Protein AF-A0AAW2VHA2-F1 (afdb_monomer)

Radius of gyration: 97.89 Å; Cα contacts (8 Å, |Δi|>4): 48; chains: 1; bounding box: 241×81×273 Å

Nearest PDB structures (foldseek):
  4wpc-assembly1_A  TM=6.721E-01  e=1.380E+00  Saccharomyces cerevisiae S288C
  8i21-assembly1_A  TM=4.930E-01  e=5.922E+00  Saccharomyces cerevisiae S288C

InterPro domains:
  IPR013956 E3 ubiquitin ligase Bre1 [PTHR23163] (331-565)

Foldseek 3Di:
DVPPVVVVVPPPVPPVVVVVVVVVVVVVVVVVVVVCCVVCVVPPVLVVVLVVLVVVLVVLVVVLVVLVVVVVVVVPDDDDDDDPDCPPVVVVVSVVVNVVSVVVNVVSVVVNVVSVVVVVVVVCVCPDPVNVVVVVVVVVVVVVVVVVVVVVVVVVVVVVVVVVVVVVVVVVVVVVVVVVVVVVVVVVVVVVVVVVVVVVVVVVVVVVVVVVVVVPPQDPVRVVVVVVVVVVCVVVVVVVVVVVVVVVVVVVVVVVVVVVVVVVVVVVVVVVVVVVVVVVVVVVVVVVVVVVVVVVVVVVVVVVVVVVVVVPDDDDDDDDDDDDDDDPDVVVVVVVVVVVVVVVVVVVVVVVVVVVVVVVVVVVVVVVVVVVVVVCVVPPPDDPDPPVVVVVVVVVVVVVVVVVVVVVVVVVVVVVVVVVVVVVVVVVVVVVVVVVVVVVVVVVVVVVVVVVVVVVVVVVVVVVVVVVVVVVVVVVVVVVVVVVVVVVVVVVVVVVVVVVVVVVVVVVVVVVVVVVVVVVVVVVVVVVVVVVCCCPDPVVVVVVVVVVVVVQVQADPPPRPDGDDDDDPVPPVVVVVVVVVVVVVVVVVCVVVVNDDDDPDDPDDFDDDDDPDDPDDDGDDPPPVVVVVVVVVVVVVVVVVVD

Solvent-accessible surface area (backbone atoms only — not comparable to full-atom values): 36314 Å² total; per-residue (Å²): 126,80,77,64,65,69,65,58,69,72,70,58,65,65,63,55,59,53,52,54,54,50,54,52,51,52,52,51,52,50,50,53,47,52,50,53,48,55,63,41,66,76,53,43,61,67,51,56,54,50,55,51,52,51,52,53,48,52,52,50,50,51,55,51,48,53,57,47,51,56,52,57,58,66,71,71,71,80,88,84,90,91,84,94,84,66,71,67,65,55,52,54,52,51,51,52,50,52,52,49,54,52,49,52,48,52,51,48,51,51,50,52,50,50,53,53,52,50,52,51,49,51,52,50,50,64,70,28,70,69,46,45,51,52,50,53,51,50,52,48,53,52,51,52,51,52,51,52,49,55,50,49,54,49,51,53,54,49,51,54,54,48,53,52,52,51,53,52,51,51,55,50,49,56,50,49,52,52,51,50,54,54,46,53,55,50,52,53,52,48,53,53,50,52,54,49,50,53,50,52,50,54,51,47,53,53,51,50,52,52,49,56,54,60,67,67,48,80,47,74,67,52,53,50,49,53,51,48,52,55,59,65,45,44,63,58,56,49,49,52,50,50,52,53,51,50,52,51,51,52,51,50,50,50,49,51,52,51,49,54,51,51,51,53,50,48,53,52,49,52,52,50,49,52,53,48,52,54,51,50,52,51,49,52,51,52,49,50,51,51,51,49,52,52,47,51,54,53,49,52,58,48,49,62,59,43,66,75,58,62,83,75,66,88,84,85,92,86,91,88,84,88,86,90,87,90,84,68,71,73,63,50,59,60,48,55,55,53,52,51,56,51,51,53,52,52,54,54,50,52,56,49,52,53,52,51,51,50,52,52,52,51,52,48,50,51,49,51,49,47,53,48,46,56,49,41,71,65,61,70,59,77,80,64,76,73,60,52,65,50,47,50,51,46,50,51,51,47,50,52,51,50,51,51,47,53,52,51,55,49,52,52,50,52,49,54,51,50,53,51,50,51,52,53,52,48,57,53,50,56,53,49,52,54,51,50,51,54,50,51,55,51,51,48,55,50,50,59,50,52,52,52,54,52,51,51,50,54,54,51,51,54,52,49,52,51,51,52,51,52,51,53,51,51,50,51,52,52,52,52,53,48,52,54,48,54,51,52,48,52,51,49,53,52,51,50,53,52,50,53,51,51,52,52,50,52,52,51,52,52,52,51,49,50,52,51,51,51,51,50,52,53,50,49,52,50,49,53,50,52,49,52,50,51,66,67,28,71,65,46,48,46,52,51,46,51,50,49,50,54,55,56,70,38,30,30,95,86,71,72,74,50,70,68,86,81,68,87,82,58,51,66,64,53,50,53,52,48,51,53,51,49,50,54,50,51,50,52,52,38,43,74,72,69,75,60,89,89,78,100,81,75,86,88,80,89,86,87,80,89,69,94,88,68,99,73,94,74,90,76,70,74,73,64,56,56,54,51,53,52,51,53,52,49,52,55,52,52,55,62,73,74,109

Organism: Sesamum radiatum (NCBI:txid300843)

Mean predicted aligned error: 24.5 Å

pLDDT: mean 74.11, std 20.92, range [27.55, 98.12]

Structure (mmCIF, N/CA/C/O backbone):
data_AF-A0AAW2VHA2-F1
#
_entry.id   AF-A0AAW2VHA2-F1
#
loop_
_atom_site.group_PDB
_atom_site.id
_atom_site.type_symbol
_atom_site.label_atom_id
_atom_site.label_alt_id
_atom_site.label_comp_id
_atom_site.label_asym_id
_atom_site.label_entity_id
_atom_site.label_seq_id
_atom_site.pdbx_PDB_ins_code
_atom_site.Cartn_x
_atom_site.Cartn_y
_atom_site.Cartn_z
_atom_site.occupancy
_atom_site.B_iso_or_equiv
_atom_site.auth_seq_id
_atom_site.auth_comp_id
_atom_site.auth_asym_id
_atom_site.auth_atom_id
_atom_site.pdbx_PDB_model_num
ATOM 1 N N . MET A 1 1 ? -23.732 7.907 0.250 1.00 43.84 1 MET A N 1
ATOM 2 C CA . MET A 1 1 ? -24.404 6.966 1.179 1.00 43.84 1 MET A CA 1
ATOM 3 C C . MET A 1 1 ? -24.501 7.454 2.632 1.00 43.84 1 MET A C 1
ATOM 5 O O . MET A 1 1 ? -25.192 6.811 3.405 1.00 43.84 1 MET A O 1
ATOM 9 N N . PHE A 1 2 ? -23.920 8.599 3.019 1.00 31.86 2 PHE A N 1
ATOM 10 C CA . PHE A 1 2 ? -23.967 9.086 4.411 1.00 31.86 2 PHE A CA 1
ATOM 11 C C . PHE A 1 2 ? -25.284 9.774 4.843 1.00 31.86 2 PHE A C 1
ATOM 13 O O . PHE A 1 2 ? -25.531 9.902 6.036 1.00 31.86 2 PHE A O 1
ATOM 20 N N . ASN A 1 3 ? -26.180 10.142 3.915 1.00 33.28 3 ASN A N 1
ATOM 21 C CA . ASN A 1 3 ? -27.439 10.838 4.248 1.00 33.28 3 ASN A CA 1
ATOM 22 C C . ASN A 1 3 ? -28.624 9.920 4.613 1.00 33.28 3 ASN A C 1
ATOM 24 O O . ASN A 1 3 ? -29.643 10.415 5.090 1.00 33.28 3 ASN A O 1
ATOM 28 N N . HIS A 1 4 ? -28.509 8.598 4.435 1.00 34.16 4 HIS A N 1
ATOM 29 C CA . HIS A 1 4 ? -29.603 7.658 4.736 1.00 34.16 4 HIS A CA 1
ATOM 30 C C . HIS A 1 4 ? -29.565 7.061 6.152 1.00 34.16 4 HIS A C 1
ATOM 32 O O . HIS A 1 4 ? -30.572 6.534 6.613 1.00 34.16 4 HIS A O 1
ATOM 38 N N . LEU A 1 5 ? -28.447 7.184 6.875 1.00 38.56 5 LEU A N 1
ATOM 39 C CA . LEU A 1 5 ? -28.319 6.686 8.253 1.00 38.56 5 LEU A CA 1
ATOM 40 C C . LEU A 1 5 ? -28.867 7.666 9.306 1.00 38.56 5 LEU A C 1
ATOM 42 O O . LEU A 1 5 ? -29.311 7.239 10.368 1.00 38.56 5 LEU A O 1
ATOM 46 N N . ALA A 1 6 ? -28.926 8.967 9.000 1.00 36.97 6 ALA A N 1
ATOM 47 C CA . ALA A 1 6 ? -29.464 9.979 9.916 1.00 36.97 6 ALA A CA 1
ATOM 48 C C . ALA A 1 6 ? -31.006 9.987 9.988 1.00 36.97 6 ALA A C 1
ATOM 50 O O . ALA A 1 6 ? -31.580 10.417 10.985 1.00 36.97 6 ALA A O 1
ATOM 51 N N . THR A 1 7 ? -31.689 9.481 8.957 1.00 37.81 7 THR A N 1
ATOM 52 C CA . THR A 1 7 ? -33.160 9.485 8.850 1.00 37.81 7 THR A CA 1
ATOM 53 C C . THR A 1 7 ? -33.836 8.252 9.460 1.00 37.81 7 THR A C 1
ATOM 55 O O . THR A 1 7 ? -35.029 8.299 9.743 1.00 37.81 7 THR A O 1
ATOM 58 N N . LEU A 1 8 ? -33.094 7.171 9.730 1.00 39.94 8 LEU A N 1
ATOM 59 C CA . LEU A 1 8 ? -33.626 5.952 10.363 1.00 39.94 8 LEU A CA 1
ATOM 60 C C . LEU A 1 8 ? -33.592 6.000 11.902 1.00 39.94 8 LEU A C 1
ATOM 62 O O . LEU A 1 8 ? -34.461 5.416 12.549 1.00 39.94 8 LEU A O 1
ATOM 66 N N . ASN A 1 9 ? -32.665 6.762 12.494 1.00 40.53 9 ASN A N 1
ATOM 67 C CA . ASN A 1 9 ? -32.561 6.905 13.953 1.00 40.53 9 ASN A CA 1
ATOM 68 C C . ASN A 1 9 ? -33.649 7.801 14.578 1.00 40.53 9 ASN A C 1
ATOM 70 O O . ASN A 1 9 ? -33.867 7.729 15.783 1.00 40.53 9 ASN A O 1
ATOM 74 N N . SER A 1 10 ? -34.369 8.615 13.797 1.00 41.28 10 SER A N 1
ATOM 75 C CA . SER A 1 10 ? -35.391 9.534 14.328 1.00 41.28 10 SER A CA 1
ATOM 76 C C . SER A 1 10 ? -36.810 8.952 14.392 1.00 41.28 10 SER A C 1
ATOM 78 O O . SER A 1 10 ? -37.657 9.509 15.087 1.00 41.28 10 SER A O 1
ATOM 80 N N . PHE A 1 11 ? -37.089 7.826 13.721 1.00 38.53 11 PHE A N 1
ATOM 81 C CA . PHE A 1 11 ? -38.461 7.309 13.574 1.00 38.53 11 PHE A CA 1
ATOM 82 C C . PHE A 1 11 ? -38.815 6.094 14.445 1.00 38.53 11 PHE A C 1
ATOM 84 O O . PHE A 1 11 ? -40.001 5.822 14.644 1.00 38.53 11 PHE A O 1
ATOM 91 N N . VAL A 1 12 ? -37.829 5.368 14.986 1.00 43.62 12 VAL A N 1
ATOM 92 C CA . VAL A 1 12 ? -38.077 4.078 15.672 1.00 43.62 12 VAL A CA 1
ATOM 93 C C . VAL A 1 12 ? -37.982 4.179 17.200 1.00 43.62 12 VAL A C 1
ATOM 95 O O . VAL A 1 12 ? -38.674 3.449 17.905 1.00 43.62 12 VAL A O 1
ATOM 98 N N . LEU A 1 13 ? -37.223 5.143 17.726 1.00 41.41 13 LEU A N 1
ATOM 99 C CA . LEU A 1 13 ? -37.024 5.325 19.170 1.00 41.41 13 LEU A CA 1
ATOM 100 C C . LEU A 1 13 ? -38.242 5.870 19.956 1.00 41.41 13 LEU A C 1
ATOM 102 O O . LEU A 1 13 ? -38.380 5.496 21.120 1.00 41.41 13 LEU A O 1
ATOM 106 N N . PRO A 1 14 ? -39.179 6.668 19.394 1.00 42.81 14 PRO A N 1
ATOM 107 C CA . PRO A 1 14 ? -40.325 7.130 20.180 1.00 42.81 14 PRO A CA 1
ATOM 108 C C . PRO A 1 14 ? -41.390 6.044 20.385 1.00 42.81 14 PRO A C 1
ATOM 110 O O . PRO A 1 14 ? -42.092 6.050 21.387 1.00 42.81 14 PRO A O 1
ATOM 113 N N . LYS A 1 15 ? -41.558 5.090 19.461 1.00 37.19 15 LYS A N 1
ATOM 114 C CA . LYS A 1 15 ? -42.734 4.197 19.491 1.00 37.19 15 LYS A CA 1
ATOM 115 C C . LYS A 1 15 ? -42.621 3.050 20.499 1.00 37.19 15 LYS A C 1
ATOM 117 O O . LYS A 1 15 ? -43.640 2.644 21.051 1.00 37.19 15 LYS A O 1
ATOM 122 N N . THR A 1 16 ? -41.416 2.568 20.791 1.00 45.56 16 THR A N 1
ATOM 123 C CA . THR A 1 16 ? -41.186 1.495 21.776 1.00 45.56 16 THR A CA 1
ATOM 124 C C . THR A 1 16 ? -41.234 2.009 23.216 1.00 45.56 16 THR A C 1
ATOM 126 O O . THR A 1 16 ? -41.802 1.345 24.081 1.00 45.56 16 THR A O 1
ATOM 129 N N . TYR A 1 17 ? -40.753 3.233 23.462 1.00 44.38 17 TYR A N 1
ATOM 130 C CA . TYR A 1 17 ? -40.770 3.855 24.792 1.00 44.38 17 TYR A CA 1
ATOM 131 C C . TYR A 1 17 ? -42.192 4.194 25.275 1.00 44.38 17 TYR A C 1
ATOM 133 O O . TYR A 1 17 ? -42.506 4.043 26.456 1.00 44.38 17 TYR A O 1
ATOM 141 N N . TYR A 1 18 ? -43.088 4.596 24.365 1.00 42.22 18 TYR A N 1
ATOM 142 C CA . TYR A 1 18 ? -44.497 4.840 24.700 1.00 42.22 18 TYR A CA 1
ATOM 143 C C . TYR A 1 18 ? -45.287 3.540 24.918 1.00 42.22 18 TYR A C 1
ATOM 145 O O . TYR A 1 18 ? -46.136 3.493 25.806 1.00 42.22 18 TYR A O 1
ATOM 153 N N . PHE A 1 19 ? -44.989 2.470 24.171 1.00 42.81 19 PHE A N 1
ATOM 154 C CA . PHE A 1 19 ? -45.668 1.179 24.340 1.00 42.81 19 PHE A CA 1
ATOM 155 C C . PHE A 1 19 ? -45.282 0.480 25.650 1.00 42.81 19 PHE A C 1
ATOM 157 O O . PHE A 1 19 ? -46.156 -0.021 26.355 1.00 42.81 19 PHE A O 1
ATOM 164 N N . ALA A 1 20 ? -43.997 0.495 26.018 1.00 46.88 20 ALA A N 1
ATOM 165 C CA . ALA A 1 20 ? -43.533 -0.094 27.273 1.00 46.88 20 ALA A CA 1
ATOM 166 C C . ALA A 1 20 ? -44.104 0.645 28.497 1.00 46.88 20 ALA A C 1
ATOM 168 O O . ALA A 1 20 ? -44.639 0.005 29.400 1.00 46.88 20 ALA A O 1
ATOM 169 N N . ASN A 1 21 ? -44.103 1.985 28.489 1.00 45.25 21 ASN A N 1
ATOM 170 C CA . ASN A 1 21 ? -44.682 2.783 29.576 1.00 45.25 21 ASN A CA 1
ATOM 171 C C . ASN A 1 21 ? -46.210 2.635 29.687 1.00 45.25 21 ASN A C 1
ATOM 173 O O . ASN A 1 21 ? -46.746 2.677 30.794 1.00 45.25 21 ASN A O 1
ATOM 177 N N . PHE A 1 22 ? -46.917 2.415 28.572 1.00 45.38 22 PHE A N 1
ATOM 178 C CA . PHE A 1 22 ? -48.361 2.163 28.578 1.00 45.38 22 PHE A CA 1
ATOM 179 C C . PHE A 1 22 ? -48.708 0.818 29.237 1.00 45.38 22 PHE A C 1
ATOM 181 O O . PHE A 1 22 ? -49.581 0.763 30.102 1.00 45.38 22 PHE A O 1
ATOM 188 N N . PHE A 1 23 ? -47.978 -0.256 28.912 1.00 47.22 23 PHE A N 1
ATOM 189 C CA . PHE A 1 23 ? -48.175 -1.562 29.553 1.00 47.22 23 PHE A CA 1
ATOM 190 C C . PHE A 1 23 ? -47.743 -1.570 31.025 1.00 47.22 23 PHE A C 1
ATOM 192 O O . PHE A 1 23 ? -48.443 -2.145 31.861 1.00 47.22 23 PHE A O 1
ATOM 199 N N . TYR A 1 24 ? -46.653 -0.876 31.366 1.00 49.47 24 TYR A N 1
ATOM 200 C CA . TYR A 1 24 ? -46.195 -0.741 32.751 1.00 49.47 24 TYR A CA 1
ATOM 201 C C . TYR A 1 24 ? -47.198 0.057 33.604 1.00 49.47 24 TYR A C 1
ATOM 203 O O . TYR A 1 24 ? -47.504 -0.330 34.732 1.00 49.47 24 TYR A O 1
ATOM 211 N N . GLY A 1 25 ? -47.799 1.111 33.036 1.00 46.47 25 GLY A N 1
ATOM 212 C CA . GLY A 1 25 ? -48.875 1.879 33.669 1.00 46.47 25 GLY A CA 1
ATOM 213 C C . GLY A 1 25 ? -50.147 1.059 33.915 1.00 46.47 25 GLY A C 1
ATOM 214 O O . GLY A 1 25 ? -50.732 1.153 34.994 1.00 46.47 25 GLY A O 1
ATOM 215 N N . ILE A 1 26 ? -50.542 0.201 32.968 1.00 49.97 26 ILE A N 1
ATOM 216 C CA . ILE A 1 26 ? -51.706 -0.693 33.117 1.00 49.97 26 ILE A CA 1
ATOM 217 C C . ILE A 1 26 ? -51.448 -1.776 34.177 1.00 49.97 26 ILE A C 1
ATOM 219 O O . ILE A 1 26 ? -52.330 -2.051 34.993 1.00 49.97 26 ILE A O 1
ATOM 223 N N . MET A 1 27 ? -50.241 -2.352 34.232 1.00 49.12 27 MET A N 1
ATOM 224 C CA . MET A 1 27 ? -49.880 -3.340 35.260 1.00 49.12 27 MET A CA 1
ATOM 225 C C . MET A 1 27 ? -49.810 -2.731 36.666 1.00 49.12 27 MET A C 1
ATOM 227 O O . MET A 1 27 ? -50.305 -3.336 37.618 1.00 49.12 27 MET A O 1
ATOM 231 N N . LEU A 1 28 ? -49.242 -1.528 36.818 1.00 52.34 28 LEU A N 1
ATOM 232 C CA . LEU A 1 28 ? -49.219 -0.830 38.107 1.00 52.34 28 LEU A CA 1
ATOM 233 C C . LEU A 1 28 ? -50.625 -0.433 38.565 1.00 52.34 28 LEU A C 1
ATOM 235 O O . LEU A 1 28 ? -50.956 -0.645 39.731 1.00 52.34 28 LEU A O 1
ATOM 239 N N . ALA A 1 29 ? -51.469 0.074 37.661 1.00 49.59 29 ALA A N 1
ATOM 240 C CA . ALA A 1 29 ? -52.859 0.400 37.973 1.00 49.59 29 ALA A CA 1
ATOM 241 C C . ALA A 1 29 ? -53.662 -0.850 38.374 1.00 49.59 29 ALA A C 1
ATOM 243 O O . ALA A 1 29 ? -54.406 -0.807 39.351 1.00 49.59 29 ALA A O 1
ATOM 244 N N . GLY A 1 30 ? -53.457 -1.982 37.690 1.00 48.81 30 GLY A N 1
ATOM 245 C CA . GLY A 1 30 ? -54.078 -3.265 38.029 1.00 48.81 30 GLY A CA 1
ATOM 246 C C . GLY A 1 30 ? -53.640 -3.813 39.391 1.00 48.81 30 GLY A C 1
ATOM 247 O O . GLY A 1 30 ? -54.476 -4.280 40.164 1.00 48.81 30 GLY A O 1
ATOM 248 N N . ASN A 1 31 ? -52.355 -3.691 39.735 1.00 48.88 31 ASN A N 1
ATOM 249 C CA . ASN A 1 31 ? -51.825 -4.139 41.026 1.00 48.88 31 ASN A CA 1
ATOM 250 C C . ASN A 1 31 ? -52.254 -3.235 42.191 1.00 48.88 31 ASN A C 1
ATOM 252 O O . ASN A 1 31 ? -52.610 -3.749 43.252 1.00 48.88 31 ASN A O 1
ATOM 256 N N . LEU A 1 32 ? -52.291 -1.909 42.002 1.00 48.44 32 LEU A N 1
ATOM 257 C CA . LEU A 1 32 ? -52.855 -0.974 42.984 1.00 48.44 32 LEU A CA 1
ATOM 258 C C . LEU A 1 32 ? -54.361 -1.185 43.166 1.00 48.44 32 LEU A C 1
ATOM 260 O O . LEU A 1 32 ? -54.841 -1.139 44.297 1.00 48.44 32 LEU A O 1
ATOM 264 N N . PHE A 1 33 ? -55.093 -1.467 42.085 1.00 49.03 33 PHE A N 1
ATOM 265 C CA . PHE A 1 33 ? -56.516 -1.791 42.139 1.00 49.03 33 PHE A CA 1
ATOM 266 C C . PHE A 1 33 ? -56.761 -3.074 42.940 1.00 49.03 33 PHE A C 1
ATOM 268 O O . PHE A 1 33 ? -57.561 -3.055 43.867 1.00 49.03 33 PHE A O 1
ATOM 275 N N . TRP A 1 34 ? -56.012 -4.153 42.689 1.00 46.22 34 TRP A N 1
ATOM 276 C CA . TRP A 1 34 ? -56.123 -5.403 43.453 1.00 46.22 34 TRP A CA 1
ATOM 277 C C . TRP A 1 34 ? -55.711 -5.267 44.925 1.00 46.22 34 TRP A C 1
ATOM 279 O O . TRP A 1 34 ? -56.337 -5.878 45.794 1.00 46.22 34 TRP A O 1
ATOM 289 N N . LEU A 1 35 ? -54.705 -4.446 45.238 1.00 47.78 35 LEU A N 1
ATOM 290 C CA . LEU A 1 35 ? -54.296 -4.141 46.615 1.00 47.78 35 LEU A CA 1
ATOM 291 C C . LEU A 1 35 ? -55.358 -3.335 47.369 1.00 47.78 35 LEU A C 1
ATOM 293 O O . LEU A 1 35 ? -55.680 -3.673 48.507 1.00 47.78 35 LEU A O 1
ATOM 297 N N . ASN A 1 36 ? -55.947 -2.319 46.731 1.00 39.97 36 ASN A N 1
ATOM 298 C CA . ASN A 1 36 ? -57.052 -1.565 47.321 1.00 39.97 36 ASN A CA 1
ATOM 299 C C . ASN A 1 36 ? -58.291 -2.449 47.467 1.00 39.97 36 ASN A C 1
ATOM 301 O O . ASN A 1 36 ? -58.935 -2.442 48.508 1.00 39.97 36 ASN A O 1
ATOM 305 N N . MET A 1 37 ? -58.592 -3.276 46.469 1.00 41.69 37 MET A N 1
ATOM 306 C CA . MET A 1 37 ? -59.731 -4.187 46.491 1.00 41.69 37 MET A CA 1
ATOM 307 C C . MET A 1 37 ? -59.585 -5.241 47.599 1.00 41.69 37 MET A C 1
ATOM 309 O O . MET A 1 37 ? -60.534 -5.474 48.333 1.00 41.69 37 MET A O 1
ATOM 313 N N . THR A 1 38 ? -58.400 -5.815 47.819 1.00 44.88 38 THR A N 1
ATOM 314 C CA . THR A 1 38 ? -58.181 -6.821 48.880 1.00 44.88 38 THR A CA 1
ATOM 315 C C . THR A 1 38 ? -58.149 -6.235 50.296 1.00 44.88 38 THR A C 1
ATOM 317 O O . THR A 1 38 ? -58.700 -6.849 51.211 1.00 44.88 38 THR A O 1
ATOM 320 N N . LEU A 1 39 ? -57.584 -5.037 50.496 1.00 44.59 39 LEU A N 1
ATOM 321 C CA . LEU A 1 39 ? -57.632 -4.324 51.785 1.00 44.59 39 LEU A CA 1
ATOM 322 C C . LEU A 1 39 ? -59.034 -3.798 52.121 1.00 44.59 39 LEU A C 1
ATOM 324 O O . LEU A 1 39 ? -59.402 -3.737 53.297 1.00 44.59 39 LEU A O 1
ATOM 328 N N . THR A 1 40 ? -59.821 -3.460 51.098 1.00 45.72 40 THR A N 1
ATOM 329 C CA . THR A 1 40 ? -61.197 -2.980 51.248 1.00 45.72 40 THR A CA 1
ATOM 330 C C . THR A 1 40 ? -62.155 -4.160 51.457 1.00 45.72 40 THR A C 1
ATOM 332 O O . THR A 1 40 ? -62.898 -4.160 52.428 1.00 45.72 40 THR A O 1
ATOM 335 N N . ILE A 1 41 ? -62.080 -5.240 50.671 1.00 50.78 41 ILE A N 1
ATOM 336 C CA . ILE A 1 41 ? -62.978 -6.409 50.787 1.00 50.78 41 ILE A CA 1
ATOM 337 C C . ILE A 1 41 ? -62.944 -7.069 52.178 1.00 50.78 41 ILE A C 1
ATOM 339 O O . ILE A 1 41 ? -63.984 -7.519 52.648 1.00 50.78 41 ILE A O 1
ATOM 343 N N . PHE A 1 42 ? -61.800 -7.121 52.868 1.00 50.03 42 PHE A N 1
ATOM 344 C CA . PHE A 1 42 ? -61.722 -7.798 54.174 1.00 50.03 42 PHE A CA 1
ATOM 345 C C . PHE A 1 42 ? -62.182 -6.949 55.374 1.00 50.03 42 PHE A C 1
ATOM 347 O O . PHE A 1 42 ? -62.605 -7.516 56.379 1.00 50.03 42 PHE A O 1
ATOM 354 N N . ASN A 1 43 ? -62.128 -5.614 55.294 1.00 46.91 43 ASN A N 1
ATOM 355 C CA . ASN A 1 43 ? -62.502 -4.718 56.406 1.00 46.91 43 ASN A CA 1
ATOM 356 C C . ASN A 1 43 ? -63.837 -3.987 56.197 1.00 46.91 43 ASN A C 1
ATOM 358 O O . ASN A 1 43 ? -64.472 -3.573 57.166 1.00 46.91 43 ASN A O 1
ATOM 362 N N . PHE A 1 44 ? -64.269 -3.810 54.950 1.00 49.00 44 PHE A N 1
ATOM 363 C CA . PHE A 1 44 ? -65.469 -3.050 54.605 1.00 49.00 44 PHE A CA 1
ATOM 364 C C . PHE A 1 44 ? -66.807 -3.734 54.949 1.00 49.00 44 PHE A C 1
ATOM 366 O O . PHE A 1 44 ? -67.694 -3.009 55.398 1.00 49.00 44 PHE A O 1
ATOM 373 N N . PRO A 1 45 ? -66.986 -5.073 54.832 1.00 57.00 45 PRO A N 1
ATOM 374 C CA . PRO A 1 45 ? -68.291 -5.682 55.088 1.00 57.00 45 PRO A CA 1
ATOM 375 C C . PRO A 1 45 ? -68.709 -5.511 56.550 1.00 57.00 45 PRO A C 1
ATOM 377 O O . PRO A 1 45 ? -69.785 -4.995 56.822 1.00 57.00 45 PRO A O 1
ATOM 380 N N . PHE A 1 46 ? -67.811 -5.798 57.497 1.00 56.72 46 PHE A N 1
ATOM 381 C CA . PHE A 1 46 ? -68.105 -5.641 58.924 1.00 56.72 46 PHE A CA 1
ATOM 382 C C . PHE A 1 46 ? -68.262 -4.184 59.361 1.00 56.72 46 PHE A C 1
ATOM 384 O O . PHE A 1 46 ? -69.008 -3.915 60.298 1.00 56.72 46 PHE A O 1
ATOM 391 N N . LYS A 1 47 ? -67.565 -3.239 58.716 1.00 59.94 47 LYS A N 1
ATOM 392 C CA . LYS A 1 47 ? -67.672 -1.815 59.058 1.00 59.94 47 LYS A CA 1
ATOM 393 C C . LYS A 1 47 ? -68.992 -1.214 58.566 1.00 59.94 47 LYS A C 1
ATOM 395 O O . LYS A 1 47 ? -69.676 -0.566 59.351 1.00 59.94 47 LYS A O 1
ATOM 400 N N . GLY A 1 48 ? -69.368 -1.471 57.311 1.00 68.88 48 GLY A N 1
ATOM 401 C CA . GLY A 1 48 ? -70.636 -0.993 56.750 1.00 68.88 48 GLY A CA 1
ATOM 402 C C . GLY A 1 48 ? -71.861 -1.624 57.421 1.00 68.88 48 GLY A C 1
ATOM 403 O O . GLY A 1 48 ? -72.828 -0.931 57.723 1.00 68.88 48 GLY A O 1
ATOM 404 N N . GLU A 1 49 ? -71.800 -2.921 57.734 1.00 72.69 49 GLU A N 1
ATOM 405 C CA . GLU A 1 49 ? -72.884 -3.648 58.413 1.00 72.69 49 GLU A CA 1
ATOM 406 C C . GLU A 1 49 ? -73.042 -3.216 59.889 1.00 72.69 49 GLU A C 1
ATOM 408 O O . GLU A 1 49 ? -74.157 -3.102 60.403 1.00 72.69 49 GLU A O 1
ATOM 413 N N . LEU A 1 50 ? -71.943 -2.861 60.565 1.00 74.25 50 LEU A N 1
ATOM 414 C CA . LEU A 1 50 ? -71.972 -2.289 61.916 1.00 74.25 50 LEU A CA 1
ATOM 415 C C . LEU A 1 50 ? -72.572 -0.870 61.943 1.00 74.25 50 LEU A C 1
ATOM 417 O O . LEU A 1 50 ? -73.367 -0.557 62.825 1.00 74.25 50 LEU A O 1
ATOM 421 N N . GLU A 1 51 ? -72.224 -0.012 60.982 1.00 76.88 51 GLU A N 1
ATOM 422 C CA . GLU A 1 51 ? -72.770 1.354 60.884 1.00 76.88 51 GLU A CA 1
ATOM 423 C C . GLU A 1 51 ? -74.282 1.352 60.571 1.00 76.88 51 GLU A C 1
ATOM 425 O O . GLU A 1 51 ? -75.039 2.141 61.150 1.00 76.88 51 GLU A O 1
ATOM 430 N N . SER A 1 52 ? -74.747 0.417 59.731 1.00 79.50 52 SER A N 1
ATOM 431 C CA . SER A 1 52 ? -76.176 0.229 59.426 1.00 79.50 52 SER A CA 1
ATOM 432 C C . SER A 1 52 ? -76.976 -0.210 60.657 1.00 79.50 52 SER A C 1
ATOM 434 O O . SER A 1 52 ? -77.994 0.390 60.996 1.00 79.50 52 SER A O 1
ATOM 436 N N . THR A 1 53 ? -76.485 -1.212 61.388 1.00 76.62 53 THR A N 1
ATOM 437 C CA . THR A 1 53 ? -77.185 -1.784 62.553 1.00 76.62 53 THR A CA 1
ATOM 438 C C . THR A 1 53 ? -77.210 -0.850 63.768 1.00 76.62 53 THR A C 1
ATOM 440 O O . THR A 1 53 ? -78.179 -0.851 64.531 1.00 76.62 53 THR A O 1
ATOM 443 N N . ILE A 1 54 ? -76.191 0.002 63.937 1.00 78.50 54 ILE A N 1
ATOM 444 C CA . ILE A 1 54 ? -76.204 1.093 64.926 1.00 78.50 54 ILE A CA 1
ATOM 445 C C . ILE A 1 54 ? -77.272 2.133 64.564 1.00 78.50 54 ILE A C 1
ATOM 447 O O . ILE A 1 54 ? -78.043 2.539 65.434 1.00 78.50 54 ILE A O 1
ATOM 451 N N . SER A 1 55 ? -77.371 2.511 63.287 1.00 79.75 55 SER A N 1
ATOM 452 C CA . SER A 1 55 ? -78.381 3.467 62.813 1.00 79.75 55 SER A CA 1
ATOM 453 C C . SER A 1 55 ? -79.811 2.941 63.012 1.00 79.75 55 SER A C 1
ATOM 455 O O . SER A 1 55 ? -80.694 3.674 63.463 1.00 79.75 55 SER A O 1
ATOM 457 N N . GLU A 1 56 ? -80.040 1.649 62.764 1.00 82.31 56 GLU A N 1
ATOM 458 C CA . GLU A 1 56 ? -81.319 0.973 63.034 1.00 82.31 56 GLU A CA 1
ATOM 459 C C . GLU A 1 56 ? -81.666 0.942 64.533 1.00 82.31 56 GLU A C 1
ATOM 461 O O . GLU A 1 56 ? -82.825 1.142 64.915 1.00 82.31 56 GLU A O 1
ATOM 466 N N . LEU A 1 57 ? -80.668 0.746 65.405 1.00 80.06 57 LEU A N 1
ATOM 467 C CA . LEU A 1 57 ? -80.855 0.786 66.857 1.00 80.06 57 LEU A CA 1
ATOM 468 C C . LEU A 1 57 ? -81.213 2.194 67.350 1.00 80.06 57 LEU A C 1
ATOM 470 O O . LEU A 1 57 ? -82.083 2.346 68.212 1.00 80.06 57 LEU A O 1
ATOM 474 N N . GLU A 1 58 ? -80.545 3.223 66.829 1.00 80.75 58 GLU A N 1
ATOM 475 C CA . GLU A 1 58 ? -80.840 4.622 67.146 1.00 80.75 58 GLU A CA 1
ATOM 476 C C . GLU A 1 58 ? -82.267 4.995 66.745 1.00 80.75 58 GLU A C 1
ATOM 478 O O . GLU A 1 58 ? -82.997 5.590 67.542 1.00 80.75 58 GLU A O 1
ATOM 483 N N . GLU A 1 59 ? -82.698 4.582 65.556 1.00 83.25 59 GLU A N 1
ATOM 484 C CA . GLU A 1 59 ? -84.051 4.826 65.065 1.00 83.25 59 GLU A CA 1
ATOM 485 C C . GLU A 1 59 ? -85.111 4.072 65.888 1.00 83.25 59 GLU A C 1
ATOM 487 O O . GLU A 1 59 ? -86.137 4.642 66.270 1.00 83.25 59 GLU A O 1
ATOM 492 N N . SER A 1 60 ? -84.843 2.815 66.261 1.00 80.31 60 SER A N 1
ATOM 493 C CA . SER A 1 60 ? -85.699 2.047 67.178 1.00 80.31 60 SER A CA 1
ATOM 494 C C . SER A 1 60 ? -85.813 2.721 68.557 1.00 80.31 60 SER A C 1
ATOM 496 O O . SER A 1 60 ? -86.908 2.846 69.115 1.00 80.31 60 SER A O 1
ATOM 498 N N . ASN A 1 61 ? -84.705 3.249 69.090 1.00 78.56 61 ASN A N 1
ATOM 499 C CA . ASN A 1 61 ? -84.687 3.982 70.357 1.00 78.56 61 ASN A CA 1
ATOM 500 C C . ASN A 1 61 ? -85.441 5.319 70.285 1.00 78.56 61 ASN A C 1
ATOM 502 O O . ASN A 1 61 ? -86.134 5.660 71.245 1.00 78.56 61 ASN A O 1
ATOM 506 N N . ARG A 1 62 ? -85.364 6.053 69.164 1.00 81.69 62 ARG A N 1
ATOM 507 C CA . ARG A 1 62 ? -86.163 7.273 68.937 1.00 81.69 62 ARG A CA 1
ATOM 508 C C . ARG A 1 62 ? -87.658 6.959 68.949 1.00 81.69 62 ARG A C 1
ATOM 510 O O . ARG A 1 62 ? -88.403 7.604 69.686 1.00 81.69 62 ARG A O 1
ATOM 517 N N . LYS A 1 63 ? -88.092 5.919 68.228 1.00 81.19 63 LYS A N 1
ATOM 518 C CA . LYS A 1 63 ? -89.497 5.461 68.208 1.00 81.19 63 LYS A CA 1
ATOM 519 C C . LYS A 1 63 ? -89.997 5.050 69.598 1.00 81.19 63 LYS A C 1
ATOM 521 O O . LYS A 1 63 ? -91.091 5.437 70.008 1.00 81.19 63 LYS A O 1
ATOM 526 N N . LEU A 1 64 ? -89.175 4.332 70.367 1.00 76.88 64 LEU A N 1
ATOM 527 C CA . LEU A 1 64 ? -89.472 3.965 71.758 1.00 76.88 64 LEU A CA 1
ATOM 528 C C . LEU A 1 64 ? -89.547 5.179 72.698 1.00 76.88 64 LEU A C 1
ATOM 530 O O . LEU A 1 64 ? -90.391 5.200 73.594 1.00 76.88 64 LEU A O 1
ATOM 534 N N . ALA A 1 65 ? -88.690 6.187 72.511 1.00 77.25 65 ALA A N 1
ATOM 535 C CA . ALA A 1 65 ? -88.700 7.413 73.309 1.00 77.25 65 ALA A CA 1
ATOM 536 C C . ALA A 1 65 ? -89.974 8.241 73.078 1.00 77.25 65 ALA A C 1
ATOM 538 O O . ALA A 1 65 ? -90.559 8.721 74.049 1.00 77.25 65 ALA A O 1
ATOM 539 N N . ILE A 1 66 ? -90.444 8.331 71.828 1.00 79.69 66 ILE A N 1
ATOM 540 C CA . ILE A 1 66 ? -91.704 9.001 71.469 1.00 79.69 66 ILE A CA 1
ATOM 541 C C . ILE A 1 66 ? -92.888 8.311 72.164 1.00 79.69 66 ILE A C 1
ATOM 543 O O . ILE A 1 66 ? -93.632 8.956 72.901 1.00 79.69 66 ILE A O 1
ATOM 547 N N . LEU A 1 67 ? -93.004 6.983 72.049 1.00 70.94 67 LEU A N 1
ATOM 548 C CA . LEU A 1 67 ? -94.083 6.224 72.700 1.00 70.94 67 LEU A CA 1
ATOM 549 C C . LEU A 1 67 ? -94.021 6.269 74.237 1.00 70.94 67 LEU A C 1
ATOM 551 O O . LEU A 1 67 ? -95.051 6.172 74.913 1.00 70.94 67 LEU A O 1
ATOM 5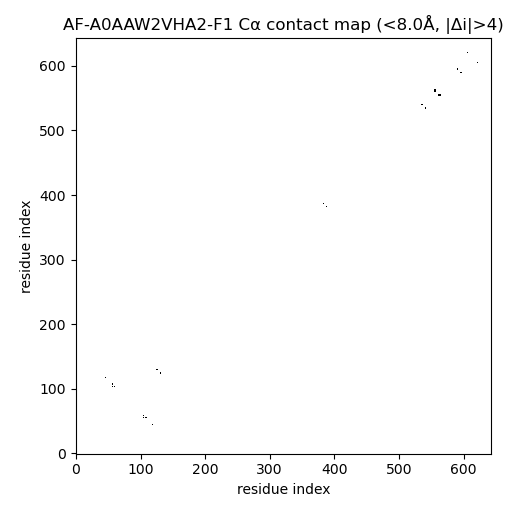55 N N . LYS A 1 68 ? -92.823 6.414 74.818 1.00 69.94 68 LYS A N 1
ATOM 556 C CA . LYS A 1 68 ? -92.645 6.587 76.267 1.00 69.94 68 LYS A CA 1
ATOM 557 C C . LYS A 1 68 ? -93.077 7.984 76.724 1.00 69.94 68 LYS A C 1
ATOM 559 O O . LYS A 1 68 ? -93.802 8.081 77.710 1.00 69.94 68 LYS A O 1
ATOM 564 N N . ALA A 1 69 ? -92.718 9.030 75.982 1.00 70.62 69 ALA A N 1
ATOM 565 C CA . ALA A 1 69 ? -93.168 10.395 76.248 1.00 70.62 69 ALA A CA 1
ATOM 566 C C . ALA A 1 69 ? -94.700 10.517 76.145 1.00 70.62 69 ALA A C 1
ATOM 568 O O . ALA A 1 69 ? -95.332 11.102 77.019 1.00 70.62 69 ALA A O 1
ATOM 569 N N . GLU A 1 70 ? -95.321 9.876 75.151 1.00 65.75 70 GLU A N 1
ATOM 570 C CA . GLU A 1 70 ? -96.784 9.818 75.015 1.00 65.75 70 GLU A CA 1
ATOM 571 C C . GLU A 1 70 ? -97.470 9.090 76.186 1.00 65.75 70 GLU A C 1
ATOM 573 O O . GLU A 1 70 ? -98.547 9.496 76.631 1.00 65.75 70 GLU A O 1
ATOM 578 N N . ARG A 1 71 ? -96.848 8.032 76.728 1.00 64.62 71 ARG A N 1
ATOM 579 C CA . ARG A 1 71 ? -97.326 7.348 77.942 1.00 64.62 71 ARG A CA 1
ATOM 580 C C . ARG A 1 71 ? -97.245 8.259 79.171 1.00 64.62 71 ARG A C 1
ATOM 582 O O . ARG A 1 71 ? -98.175 8.252 79.978 1.00 64.62 71 ARG A O 1
ATOM 589 N N . ASP A 1 72 ? -96.148 8.989 79.338 1.00 58.16 72 ASP A N 1
ATOM 590 C CA . ASP A 1 72 ? -95.916 9.823 80.521 1.00 58.16 72 ASP A CA 1
ATOM 591 C C . ASP A 1 72 ? -96.815 11.079 80.506 1.00 58.16 72 ASP A C 1
ATOM 593 O O . ASP A 1 72 ? -97.386 11.435 81.538 1.00 58.16 72 ASP A O 1
ATOM 597 N N . VAL A 1 73 ? -97.090 11.649 79.324 1.00 59.78 73 VAL A N 1
ATOM 598 C CA . VAL A 1 73 ? -98.108 12.702 79.122 1.00 59.78 73 VAL A CA 1
ATOM 599 C C . VAL A 1 73 ? -99.525 12.189 79.426 1.00 59.78 73 VAL A C 1
ATOM 601 O O . VAL A 1 73 ? -100.319 12.893 80.049 1.00 59.78 73 VAL A O 1
ATOM 604 N N . ALA A 1 74 ? -99.845 10.937 79.078 1.00 55.94 74 ALA A N 1
ATOM 605 C CA . ALA A 1 74 ? -101.146 10.329 79.375 1.00 55.94 74 ALA A CA 1
ATOM 606 C C . ALA A 1 74 ? -101.370 9.998 80.867 1.00 55.94 74 ALA A C 1
ATOM 608 O O . ALA A 1 74 ? -102.513 9.790 81.273 1.00 55.94 74 ALA A O 1
ATOM 609 N N . LYS A 1 75 ? -100.312 9.951 81.692 1.00 54.22 75 LYS A N 1
ATOM 610 C CA . LYS A 1 75 ? -100.413 9.736 83.149 1.00 54.22 75 LYS A CA 1
ATOM 611 C C . LYS A 1 75 ? -100.568 11.032 83.955 1.00 54.22 75 LYS A C 1
ATOM 613 O O . LYS A 1 75 ? -101.059 10.967 85.077 1.00 54.22 75 LYS A O 1
ATOM 618 N N . GLY A 1 76 ? -100.162 12.180 83.405 1.00 50.22 76 GLY A N 1
ATOM 619 C CA . GLY A 1 76 ? -100.185 13.480 84.094 1.00 50.22 76 GLY A CA 1
ATOM 620 C C . GLY A 1 76 ? -101.499 14.269 83.991 1.00 50.22 76 GLY A C 1
ATOM 621 O O . GLY A 1 76 ? -101.682 15.227 84.735 1.00 50.22 76 GLY A O 1
ATOM 622 N N . ALA A 1 77 ? -102.425 13.886 83.106 1.00 47.06 77 ALA A N 1
ATOM 623 C CA . ALA A 1 77 ? -103.706 14.576 82.930 1.00 47.06 77 ALA A CA 1
ATOM 624 C C . ALA A 1 77 ? -104.836 13.869 83.705 1.00 47.06 77 ALA A C 1
ATOM 626 O O . ALA A 1 77 ? -105.341 12.830 83.277 1.00 47.06 77 ALA A O 1
ATOM 627 N N . PHE A 1 78 ? -105.244 14.437 84.844 1.00 35.34 78 PHE A N 1
ATOM 628 C CA . PHE A 1 78 ? -106.359 13.961 85.673 1.00 35.34 78 PHE A CA 1
ATOM 629 C C . PHE A 1 78 ? -107.508 15.003 85.682 1.00 35.34 78 PHE A C 1
ATOM 631 O O . PHE A 1 78 ? -107.253 16.174 85.948 1.00 35.34 78 PHE A O 1
ATOM 638 N N . PHE A 1 79 ? -108.747 14.519 85.450 1.00 31.72 79 PHE A N 1
ATOM 639 C CA . PHE A 1 79 ? -110.102 15.139 85.562 1.00 31.72 79 PHE A CA 1
ATOM 640 C C . PHE A 1 79 ? -110.756 15.832 84.324 1.00 31.72 79 PHE A C 1
ATOM 642 O O . PHE A 1 79 ? -110.048 16.277 83.430 1.00 31.72 79 PHE A O 1
ATOM 649 N N . PRO A 1 80 ? -112.115 15.890 84.215 1.00 46.28 80 PRO A N 1
ATOM 650 C CA . PRO A 1 80 ? -112.994 14.749 83.899 1.00 46.28 80 PRO A CA 1
ATOM 651 C C . PRO A 1 80 ? -114.061 15.036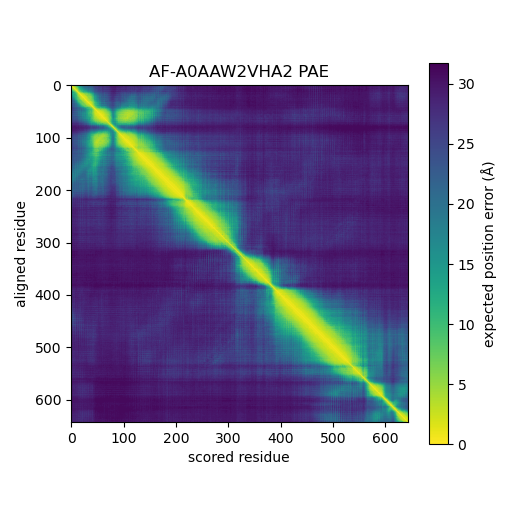 82.796 1.00 46.28 80 PRO A C 1
ATOM 653 O O . PRO A 1 80 ? -114.272 16.169 82.388 1.00 46.28 80 PRO A O 1
ATOM 656 N N . VAL A 1 81 ? -114.807 13.980 82.417 1.00 34.62 81 VAL A N 1
ATOM 657 C CA . VAL A 1 81 ? -116.159 13.973 81.787 1.00 34.62 81 VAL A CA 1
ATOM 658 C C . VAL A 1 81 ? -116.271 13.990 80.230 1.00 34.62 81 VAL A C 1
ATOM 660 O O . VAL A 1 81 ? -115.862 14.914 79.544 1.00 34.62 81 VAL A O 1
ATOM 663 N N . LEU A 1 82 ? -116.913 12.909 79.729 1.00 39.09 82 LEU A N 1
ATOM 664 C CA . LEU A 1 82 ? -117.564 12.621 78.422 1.00 39.09 82 LEU A CA 1
ATOM 665 C C . LEU A 1 82 ? -116.736 12.400 77.131 1.00 39.09 82 LEU A C 1
ATOM 667 O O . LEU A 1 82 ? -116.689 13.241 76.245 1.00 39.09 82 LEU A O 1
ATOM 671 N N . ASN A 1 83 ? -116.217 11.173 76.963 1.00 38.88 83 ASN A N 1
ATOM 672 C CA . ASN A 1 83 ? -116.510 10.305 75.799 1.00 38.88 83 ASN A CA 1
ATOM 673 C C . ASN A 1 83 ? -115.912 8.900 76.036 1.00 38.88 83 ASN A C 1
ATOM 675 O O . ASN A 1 83 ? -114.694 8.698 75.995 1.00 38.88 83 ASN A O 1
ATOM 679 N N . ARG A 1 84 ? -116.773 7.925 76.356 1.00 45.47 84 ARG A N 1
ATOM 680 C CA . ARG A 1 84 ? -116.422 6.542 76.724 1.00 45.47 84 ARG A CA 1
ATOM 681 C C . ARG A 1 84 ? -116.874 5.611 75.595 1.00 45.47 84 ARG A C 1
ATOM 683 O O . ARG A 1 84 ? -117.959 5.056 75.663 1.00 45.47 84 ARG A O 1
ATOM 690 N N . GLY A 1 85 ? -116.048 5.495 74.552 1.00 42.75 85 GLY A N 1
ATOM 691 C CA . GLY A 1 85 ? -116.337 4.633 73.396 1.00 42.75 85 GLY A CA 1
ATOM 692 C C . GLY A 1 85 ? -115.134 4.031 72.657 1.00 42.75 85 GLY A C 1
ATOM 693 O O . GLY A 1 85 ? -115.322 3.039 71.980 1.00 42.75 85 GLY A O 1
ATOM 694 N N . ASN A 1 86 ? -113.901 4.546 72.809 1.00 47.62 86 ASN A N 1
ATOM 695 C CA . ASN A 1 86 ? -112.738 4.041 72.040 1.00 47.62 86 ASN A CA 1
ATOM 696 C C . ASN A 1 86 ? -111.404 3.970 72.818 1.00 47.62 86 ASN A C 1
ATOM 698 O O . ASN A 1 86 ? -110.338 3.807 72.232 1.00 47.62 86 ASN A O 1
ATOM 702 N N . LYS A 1 87 ? -111.421 4.103 74.153 1.00 48.41 87 LYS A N 1
ATOM 703 C CA . LYS A 1 87 ? -110.176 4.207 74.948 1.00 48.41 87 LYS A CA 1
ATOM 704 C C . LYS A 1 87 ? -109.524 2.861 75.306 1.00 48.41 87 LYS A C 1
ATOM 706 O O . LYS A 1 87 ? -108.332 2.847 75.603 1.00 48.41 87 LYS A O 1
ATOM 711 N N . GLN A 1 88 ? -110.257 1.744 75.263 1.00 48.56 88 GLN A N 1
ATOM 712 C CA . GLN A 1 88 ? -109.706 0.431 75.629 1.00 48.56 88 GLN A CA 1
ATOM 713 C C . GLN A 1 88 ? -108.840 -0.153 74.491 1.00 48.56 88 GLN A C 1
ATOM 715 O O . GLN A 1 88 ? -107.691 -0.511 74.747 1.00 48.56 88 GLN A O 1
ATOM 720 N N . ASP A 1 89 ? -109.319 -0.119 73.238 1.00 52.31 89 ASP A N 1
ATOM 721 C CA . ASP A 1 89 ? -108.600 -0.642 72.056 1.00 52.31 89 ASP A CA 1
ATOM 722 C C . ASP A 1 89 ? -107.328 0.135 71.697 1.00 52.31 89 ASP A C 1
ATOM 724 O O . ASP A 1 89 ? -106.329 -0.428 71.248 1.00 52.31 89 ASP A O 1
ATOM 728 N N . GLN A 1 90 ? -107.310 1.443 71.954 1.00 57.75 90 GLN A N 1
ATOM 729 C CA . GLN A 1 90 ? -106.125 2.258 71.687 1.00 57.75 90 GLN A CA 1
ATOM 730 C C . GLN A 1 90 ? -104.980 1.944 72.664 1.00 57.75 90 GLN A C 1
ATOM 732 O O . GLN A 1 90 ? -103.806 2.009 72.301 1.00 57.75 90 GLN A O 1
ATOM 737 N N . SER A 1 91 ? -105.304 1.575 73.908 1.00 58.12 91 SER A N 1
ATOM 738 C CA . SER A 1 91 ? -104.307 1.212 74.924 1.00 58.12 91 SER A CA 1
ATOM 739 C C . SER A 1 91 ? -103.717 -0.183 74.705 1.00 58.12 91 SER A C 1
ATOM 741 O O . SER A 1 91 ? -102.511 -0.373 74.877 1.00 58.12 91 SER A O 1
ATOM 743 N N . THR A 1 92 ? -104.536 -1.144 74.266 1.00 64.75 92 THR A N 1
ATOM 744 C CA . THR A 1 92 ? -104.086 -2.493 73.912 1.00 64.75 92 THR A CA 1
ATOM 745 C C . THR A 1 92 ? -103.248 -2.453 72.640 1.00 64.75 92 THR A C 1
ATOM 747 O O . THR A 1 92 ? -102.155 -3.015 72.645 1.00 64.75 92 THR A O 1
ATOM 750 N N . SER A 1 93 ? -103.662 -1.723 71.599 1.00 69.31 93 SER A N 1
ATOM 751 C CA . SER A 1 93 ? -102.863 -1.531 70.379 1.00 69.31 93 SER A CA 1
ATOM 752 C C . SER A 1 93 ? -101.490 -0.902 70.667 1.00 69.31 93 SER A C 1
ATOM 754 O O . SER A 1 93 ? -100.472 -1.425 70.215 1.00 69.31 93 SER A O 1
ATOM 756 N N . ARG A 1 94 ? -101.424 0.142 71.508 1.00 69.38 94 ARG A N 1
ATOM 757 C CA . ARG A 1 94 ? -100.154 0.779 71.917 1.00 69.38 94 ARG A CA 1
ATOM 758 C C . ARG A 1 94 ? -99.244 -0.152 72.715 1.00 69.38 94 ARG A C 1
ATOM 760 O O . ARG A 1 94 ? -98.025 -0.100 72.570 1.00 69.38 94 ARG A O 1
ATOM 767 N N . LEU A 1 95 ? -99.812 -1.003 73.569 1.00 72.25 95 LEU A N 1
ATOM 768 C CA . LEU A 1 95 ? -99.038 -1.983 74.331 1.00 72.25 95 LEU A CA 1
ATOM 769 C C . LEU A 1 95 ? -98.456 -3.077 73.425 1.00 72.25 95 LEU A C 1
ATOM 771 O O . LEU A 1 95 ? -97.320 -3.496 73.646 1.00 72.25 95 LEU A O 1
ATOM 775 N N . HIS A 1 96 ? -99.208 -3.528 72.417 1.00 77.44 96 HIS A N 1
ATOM 776 C CA . HIS A 1 96 ? -98.710 -4.468 71.410 1.00 77.44 96 HIS A CA 1
ATOM 777 C C . HIS A 1 96 ? -97.589 -3.843 70.574 1.00 77.44 96 HIS A C 1
ATOM 779 O O . HIS A 1 96 ? -96.559 -4.481 70.381 1.00 77.44 96 HIS A O 1
ATOM 785 N N . GLU A 1 97 ? -97.733 -2.577 70.184 1.00 77.56 97 GLU A N 1
ATOM 786 C CA . GLU A 1 97 ? -96.713 -1.842 69.433 1.00 77.56 97 GLU A CA 1
ATOM 787 C C . GLU A 1 97 ? -95.422 -1.630 70.237 1.00 77.56 97 GLU A C 1
ATOM 789 O O . GLU A 1 97 ? -94.319 -1.852 69.741 1.00 77.56 97 GLU A O 1
ATOM 794 N N . LEU A 1 98 ? -95.542 -1.300 71.527 1.00 77.25 98 LEU A N 1
ATOM 795 C CA . LEU A 1 98 ? -94.393 -1.201 72.425 1.00 77.25 98 LEU A CA 1
ATOM 796 C C . LEU A 1 98 ? -93.688 -2.557 72.602 1.00 77.25 98 LEU A C 1
ATOM 798 O O . LEU A 1 98 ? -92.461 -2.612 72.636 1.00 77.25 98 LEU A O 1
ATOM 802 N N . LYS A 1 99 ? -94.448 -3.657 72.715 1.00 80.25 99 LYS A N 1
ATOM 803 C CA . LYS A 1 99 ? -93.884 -5.015 72.777 1.00 80.25 99 LYS A CA 1
ATOM 804 C C . LYS A 1 99 ? -93.187 -5.397 71.469 1.00 80.25 99 LYS A C 1
ATOM 806 O O . LYS A 1 99 ? -92.109 -5.980 71.535 1.00 80.25 99 LYS A O 1
ATOM 811 N N . ARG A 1 100 ? -93.754 -5.029 70.315 1.00 83.00 100 ARG A N 1
ATOM 812 C CA . ARG A 1 100 ? -93.160 -5.240 68.985 1.00 83.00 100 ARG A CA 1
ATOM 813 C C . ARG A 1 100 ? -91.832 -4.490 68.848 1.00 83.00 100 ARG A C 1
ATOM 815 O O . ARG A 1 100 ? -90.819 -5.122 68.578 1.00 83.00 100 ARG A O 1
ATOM 822 N N . LEU A 1 101 ? -91.807 -3.191 69.155 1.00 79.25 101 LEU A N 1
ATOM 823 C CA . LEU A 1 101 ? -90.587 -2.369 69.117 1.00 79.25 101 LEU A CA 1
ATOM 824 C C . LEU A 1 101 ? -89.530 -2.824 70.135 1.00 79.25 101 LEU A C 1
ATOM 826 O O . LEU A 1 101 ? -88.333 -2.761 69.863 1.00 79.25 101 LEU A O 1
ATOM 830 N N . HIS A 1 102 ? -89.944 -3.316 71.308 1.00 76.62 102 HIS A N 1
ATOM 831 C CA . HIS A 1 102 ? -89.016 -3.939 72.253 1.00 76.62 102 HIS A CA 1
ATOM 832 C C . HIS A 1 102 ? -88.441 -5.262 71.735 1.00 76.62 102 HIS A C 1
ATOM 834 O O . HIS A 1 102 ? -87.257 -5.510 71.960 1.00 76.62 102 HIS A O 1
ATOM 840 N N . GLY A 1 103 ? -89.240 -6.080 71.044 1.00 82.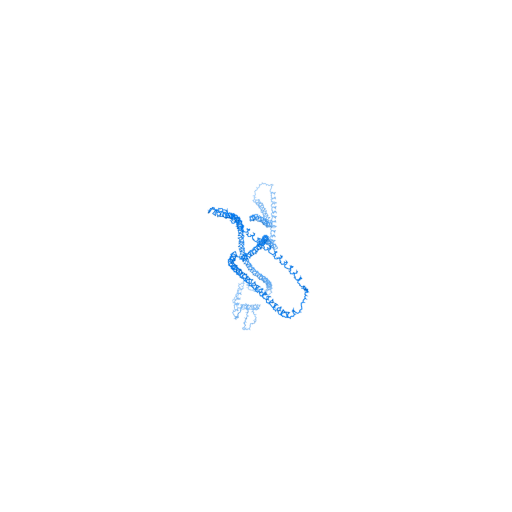44 103 GLY A N 1
ATOM 841 C CA . GLY A 1 103 ? -88.770 -7.277 70.344 1.00 82.44 103 GLY A CA 1
ATOM 842 C C . GLY A 1 103 ? -87.731 -6.934 69.276 1.00 82.44 103 GLY A C 1
ATOM 843 O O . GLY A 1 103 ? -86.620 -7.452 69.321 1.00 82.44 103 GLY A O 1
ATOM 844 N N . GLU A 1 104 ? -88.036 -5.959 68.418 1.00 83.00 104 GLU A N 1
ATOM 845 C CA . GLU A 1 104 ? -87.121 -5.464 67.378 1.00 83.00 104 GLU A CA 1
ATOM 846 C C . GLU A 1 104 ? -85.815 -4.933 67.968 1.00 83.00 104 GLU A C 1
ATOM 848 O O . GLU A 1 104 ? -84.731 -5.269 67.497 1.00 83.00 104 GLU A O 1
ATOM 853 N N . ARG A 1 105 ? -85.882 -4.174 69.069 1.00 80.25 105 ARG A N 1
ATOM 854 C CA . ARG A 1 105 ? -84.678 -3.706 69.763 1.00 80.25 105 ARG A CA 1
ATOM 855 C C . ARG A 1 105 ? -83.831 -4.863 70.295 1.00 80.25 105 ARG A C 1
ATOM 857 O O . ARG A 1 105 ? -82.606 -4.793 70.241 1.00 80.25 105 ARG A O 1
ATOM 864 N N . LEU A 1 106 ? -84.455 -5.904 70.848 1.00 83.50 106 LEU A N 1
ATOM 865 C CA . LEU A 1 106 ? -83.739 -7.082 71.345 1.00 83.50 106 LEU A CA 1
ATOM 866 C C . LEU A 1 106 ? -83.065 -7.856 70.208 1.00 83.50 106 LEU A C 1
ATOM 868 O O . LEU A 1 106 ? -81.953 -8.346 70.399 1.00 83.50 106 LEU A O 1
ATOM 872 N N . ASP A 1 107 ? -83.697 -7.935 69.039 1.00 86.19 107 ASP A N 1
ATOM 873 C CA . ASP A 1 107 ? -83.118 -8.583 67.864 1.00 86.19 107 ASP A CA 1
ATOM 874 C C . ASP A 1 107 ? -81.953 -7.769 67.276 1.00 86.19 107 ASP A C 1
ATOM 876 O O . ASP A 1 107 ? -80.892 -8.344 67.025 1.00 86.19 107 ASP A O 1
ATOM 880 N N . ILE A 1 108 ? -82.069 -6.435 67.185 1.00 83.94 108 ILE A N 1
ATOM 881 C CA . ILE A 1 108 ? -80.963 -5.548 66.769 1.00 83.94 108 ILE A CA 1
ATOM 882 C C . ILE A 1 108 ? -79.778 -5.659 67.741 1.00 83.94 108 ILE A C 1
ATOM 884 O O . ILE A 1 108 ? -78.630 -5.795 67.323 1.00 83.94 108 ILE A O 1
ATOM 888 N N . LEU A 1 109 ? -80.032 -5.671 69.055 1.00 79.81 109 LEU A N 1
ATOM 889 C CA . LEU A 1 109 ? -78.979 -5.841 70.064 1.00 79.81 109 LEU A CA 1
ATOM 890 C C . LEU A 1 109 ? -78.308 -7.220 69.986 1.00 79.81 109 LEU A C 1
ATOM 892 O O . LEU A 1 109 ? -77.091 -7.321 70.159 1.00 79.81 109 LEU A O 1
ATOM 896 N N . ARG A 1 110 ? -79.073 -8.282 69.699 1.00 87.88 110 ARG A N 1
ATOM 89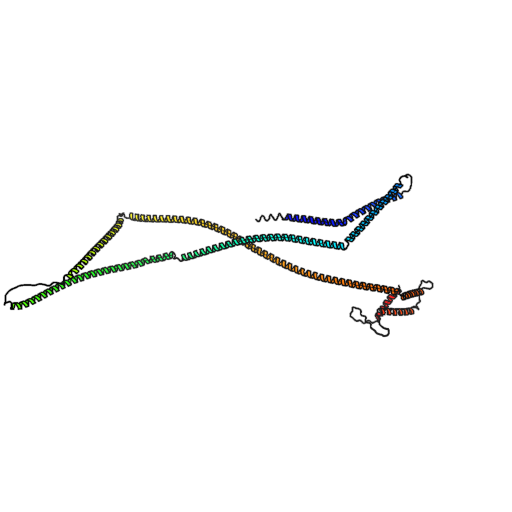7 C CA . ARG A 1 110 ? -78.526 -9.628 69.472 1.00 87.88 110 ARG A CA 1
ATOM 898 C C . ARG A 1 110 ? -77.637 -9.648 68.229 1.00 87.88 110 ARG A C 1
ATOM 900 O O . ARG A 1 110 ? -76.551 -10.223 68.263 1.00 87.88 110 ARG A O 1
ATOM 907 N N . HIS A 1 111 ? -78.062 -8.979 67.161 1.00 83.25 111 HIS A N 1
ATOM 908 C CA . HIS A 1 111 ? -77.294 -8.872 65.928 1.00 83.25 111 HIS A CA 1
ATOM 909 C C . HIS A 1 111 ? -75.995 -8.068 66.120 1.00 83.25 111 HIS A C 1
ATOM 911 O O . HIS A 1 111 ? -74.927 -8.540 65.730 1.00 83.25 111 HIS A O 1
ATOM 917 N N . LEU A 1 112 ? -76.039 -6.945 66.845 1.00 83.12 112 LEU A N 1
ATOM 918 C CA . LEU A 1 112 ? -74.848 -6.177 67.235 1.00 83.12 112 LEU A CA 1
ATOM 919 C C . LEU A 1 112 ? -73.875 -6.991 68.099 1.00 83.12 112 LEU A C 1
ATOM 921 O O . LEU A 1 112 ? -72.662 -6.912 67.908 1.00 83.12 112 LEU A O 1
ATOM 925 N N . SER A 1 113 ? -74.387 -7.806 69.025 1.00 82.69 113 SER A N 1
ATOM 926 C CA . SER A 1 113 ? -73.555 -8.701 69.837 1.00 82.69 113 SER A CA 1
ATOM 927 C C . SER A 1 113 ? -72.845 -9.754 68.978 1.00 82.69 113 SER A C 1
ATOM 929 O O . SER A 1 113 ? -71.641 -9.978 69.139 1.00 82.69 113 SER A O 1
ATOM 931 N N . ASN A 1 114 ? -73.552 -10.331 68.002 1.00 84.12 114 ASN A N 1
ATOM 932 C CA . ASN A 1 114 ? -72.971 -11.267 67.041 1.00 84.12 114 ASN A CA 1
ATOM 933 C C . ASN A 1 114 ? -71.889 -10.594 66.181 1.00 84.12 114 ASN A C 1
ATOM 935 O O . ASN A 1 114 ? -70.779 -11.122 66.091 1.00 84.12 114 ASN A O 1
ATOM 939 N N . LEU A 1 115 ? -72.151 -9.404 65.627 1.00 80.88 115 LEU A N 1
ATOM 940 C CA . LEU A 1 115 ? -71.164 -8.626 64.863 1.00 80.88 115 LEU A CA 1
ATOM 941 C C . LEU A 1 115 ? -69.924 -8.291 65.703 1.00 80.88 115 LEU A C 1
ATOM 943 O O . LEU A 1 115 ? -68.793 -8.465 65.245 1.00 80.88 115 LEU A O 1
ATOM 947 N N . GLN A 1 116 ? -70.111 -7.897 66.963 1.00 80.56 116 GLN A N 1
ATOM 948 C CA . GLN A 1 116 ? -69.009 -7.629 67.884 1.00 80.56 116 GLN A CA 1
ATOM 949 C C . GLN A 1 116 ? -68.174 -8.889 68.166 1.00 80.56 116 GLN A C 1
ATOM 951 O O . GLN A 1 116 ? -66.944 -8.808 68.243 1.00 80.56 116 GLN A O 1
ATOM 956 N N . SER A 1 117 ? -68.814 -10.051 68.324 1.00 80.50 117 SER A N 1
ATOM 957 C CA . SER A 1 117 ? -68.115 -11.326 68.520 1.00 80.50 117 SER A CA 1
ATOM 958 C C . SER A 1 117 ? -67.301 -11.722 67.281 1.00 80.50 117 SER A C 1
ATOM 960 O O . SER A 1 117 ? -66.128 -12.075 67.403 1.00 80.50 117 SER A O 1
ATOM 962 N N . ASN A 1 118 ? -67.860 -11.535 66.084 1.00 78.19 118 ASN A N 1
ATOM 963 C CA . ASN A 1 118 ? -67.184 -11.808 64.819 1.00 78.19 118 ASN A CA 1
ATOM 964 C C . ASN A 1 118 ? -65.985 -10.879 64.604 1.00 78.19 118 ASN A C 1
ATOM 966 O O . ASN A 1 118 ? -64.907 -11.345 64.244 1.00 78.19 118 ASN A O 1
ATOM 970 N N . LEU A 1 119 ? -66.118 -9.587 64.920 1.00 76.25 119 LEU A N 1
ATOM 971 C CA . LEU A 1 119 ? -65.011 -8.630 64.846 1.00 76.25 119 LEU A CA 1
ATOM 972 C C . LEU A 1 119 ? -63.863 -9.010 65.799 1.00 76.25 119 LEU A C 1
ATOM 974 O O . LEU A 1 119 ? -62.687 -8.924 65.435 1.00 76.25 119 LEU A O 1
ATOM 978 N N . LYS A 1 120 ? -64.189 -9.464 67.017 1.00 77.81 120 LYS A N 1
ATOM 979 C CA . LYS A 1 120 ? -63.192 -9.977 67.971 1.00 77.81 120 LYS A CA 1
ATOM 980 C C . LYS A 1 120 ? -62.501 -11.231 67.437 1.00 77.81 120 LYS A C 1
ATOM 982 O O . LYS A 1 120 ? -61.282 -11.326 67.561 1.00 77.81 120 LYS A O 1
ATOM 987 N N . ASN A 1 121 ? -63.244 -12.138 66.803 1.00 79.12 121 ASN A N 1
ATOM 988 C CA . ASN A 1 121 ? -62.694 -13.346 66.187 1.00 79.12 121 ASN A CA 1
ATOM 989 C C . ASN A 1 121 ? -61.751 -13.008 65.023 1.00 79.12 121 ASN A C 1
ATOM 991 O O . ASN A 1 121 ? -60.635 -13.514 64.983 1.00 79.12 121 ASN A O 1
ATOM 995 N N . VAL A 1 122 ? -62.127 -12.088 64.130 1.00 77.38 122 VAL A N 1
ATOM 996 C CA . VAL A 1 122 ? -61.260 -11.631 63.027 1.00 77.38 122 VAL A CA 1
ATOM 997 C C . VAL A 1 122 ? -59.996 -10.961 63.563 1.00 77.38 122 VAL A C 1
ATOM 999 O O . VAL A 1 122 ? -58.894 -11.262 63.109 1.00 77.38 122 VAL A O 1
ATOM 1002 N N . LYS A 1 123 ? -60.120 -10.103 64.582 1.00 78.75 123 LYS A N 1
ATOM 1003 C CA . LYS A 1 123 ? -58.958 -9.484 65.232 1.00 78.75 123 LYS A CA 1
ATOM 1004 C C . LYS A 1 123 ? -58.053 -10.535 65.879 1.00 78.75 123 LYS A C 1
ATOM 1006 O O . LYS A 1 123 ? -56.841 -10.464 65.717 1.00 78.75 123 LYS A O 1
ATOM 1011 N N . SER A 1 124 ? -58.631 -11.530 66.550 1.00 74.94 124 SER A N 1
ATOM 1012 C CA . SER A 1 124 ? -57.909 -12.672 67.123 1.00 74.94 124 SER A CA 1
ATOM 1013 C C . SER A 1 124 ? -57.158 -13.476 66.055 1.00 74.94 124 SER A C 1
ATOM 1015 O O . SER A 1 124 ? -55.986 -13.789 66.255 1.00 74.94 124 SER A O 1
ATOM 1017 N N . ILE A 1 125 ? -57.784 -13.746 64.907 1.00 78.62 125 ILE A N 1
ATOM 1018 C CA . ILE A 1 125 ? -57.169 -14.460 63.781 1.00 78.62 125 ILE A CA 1
ATOM 1019 C C . ILE A 1 125 ? -56.020 -13.637 63.185 1.00 78.62 125 ILE A C 1
ATOM 1021 O O . ILE A 1 125 ? -54.920 -14.162 63.017 1.00 78.62 125 ILE A O 1
ATOM 1025 N N . CYS A 1 126 ? -56.219 -12.340 62.942 1.00 77.88 126 CYS A N 1
ATOM 1026 C CA . CYS A 1 126 ? -55.191 -11.445 62.401 1.00 77.88 126 CYS A CA 1
ATOM 1027 C C . CYS A 1 126 ? -54.032 -11.181 63.378 1.00 77.88 126 CYS A C 1
ATOM 1029 O O . CYS A 1 126 ? -52.916 -10.890 62.953 1.00 77.88 126 CYS A O 1
ATOM 1031 N N . SER A 1 127 ? -54.283 -11.276 64.685 1.00 80.62 127 SER A N 1
ATOM 1032 C CA . SER A 1 127 ? -53.255 -11.215 65.731 1.00 80.62 127 SER A CA 1
ATOM 1033 C C . SER A 1 127 ? -52.639 -12.582 66.048 1.00 80.62 127 SER A C 1
ATOM 1035 O O . SER A 1 127 ? -51.725 -12.660 66.868 1.00 80.62 127 SER A O 1
ATOM 1037 N N . SER A 1 128 ? -53.116 -13.663 65.424 1.00 89.38 128 SER A N 1
ATOM 1038 C CA . SER A 1 128 ? -52.580 -15.001 65.654 1.00 89.38 128 SER A CA 1
ATOM 1039 C C . SER A 1 128 ? -51.176 -15.144 65.066 1.00 89.38 128 SER A C 1
ATOM 1041 O O . SER A 1 128 ? -50.847 -14.604 64.007 1.00 89.38 128 SER A O 1
ATOM 1043 N N . LYS A 1 129 ? -50.344 -15.942 65.739 1.00 89.56 129 LYS A N 1
ATOM 1044 C CA . LYS A 1 129 ? -48.964 -16.205 65.312 1.00 89.56 129 LYS A CA 1
ATOM 1045 C C . LYS A 1 129 ? -48.890 -16.843 63.918 1.00 89.56 129 LYS A C 1
ATOM 1047 O O . LYS A 1 129 ? -47.990 -16.517 63.154 1.00 89.56 129 LYS A O 1
ATOM 1052 N N . ALA A 1 130 ? -49.843 -17.716 63.576 1.00 84.69 130 ALA A N 1
ATOM 1053 C CA . ALA A 1 130 ? -49.901 -18.380 62.274 1.00 84.69 130 ALA A CA 1
ATOM 1054 C C . ALA A 1 130 ? -50.192 -17.395 61.128 1.00 84.69 130 ALA A C 1
ATOM 1056 O O . ALA A 1 130 ? -49.534 -17.451 60.092 1.00 84.69 130 ALA A O 1
ATOM 1057 N N . TYR A 1 131 ? -51.127 -16.459 61.331 1.00 85.00 131 TYR A N 1
ATOM 1058 C CA . TYR A 1 131 ? -51.436 -15.429 60.338 1.00 85.00 131 TYR A CA 1
ATOM 1059 C C . TYR A 1 131 ? -50.277 -14.445 60.150 1.00 85.00 131 TYR A C 1
ATOM 1061 O O . TYR A 1 131 ? -49.933 -14.122 59.017 1.00 85.00 131 TYR A O 1
ATOM 1069 N N . LEU A 1 132 ? -49.644 -13.996 61.241 1.00 88.81 132 LEU A N 1
ATOM 1070 C CA . LEU A 1 132 ? -48.474 -13.114 61.162 1.00 88.81 132 LEU A CA 1
ATOM 1071 C C . LEU A 1 132 ? -47.308 -13.786 60.425 1.00 88.81 132 LEU A C 1
ATOM 1073 O O . LEU A 1 132 ? -46.727 -13.171 59.537 1.00 88.81 132 LEU A O 1
ATOM 1077 N N . LEU A 1 133 ? -47.039 -15.067 60.700 1.00 90.75 133 LEU A N 1
ATOM 1078 C CA . LEU A 1 133 ? -46.019 -15.834 59.981 1.00 90.75 133 LEU A CA 1
ATOM 1079 C C . LEU A 1 133 ? -46.320 -15.924 58.476 1.00 90.75 133 LEU A C 1
ATOM 1081 O O . LEU A 1 133 ? -45.431 -15.692 57.660 1.00 90.75 133 LEU A O 1
ATOM 1085 N N . LEU A 1 134 ? -47.567 -16.221 58.099 1.00 89.75 134 LEU A N 1
ATOM 1086 C CA . LEU A 1 134 ? -48.000 -16.238 56.696 1.00 89.75 134 LEU A CA 1
ATOM 1087 C C . LEU A 1 134 ? -47.892 -14.856 56.039 1.00 89.75 134 LEU A C 1
ATOM 1089 O O . LEU A 1 134 ? -47.481 -14.754 54.886 1.00 89.75 134 LEU A O 1
ATOM 1093 N N . LYS A 1 135 ? -48.232 -13.787 56.765 1.00 85.31 135 LYS A N 1
ATOM 1094 C CA . LYS A 1 135 ? -48.117 -12.402 56.293 1.00 85.31 135 LYS A CA 1
ATOM 1095 C C . LYS A 1 135 ? -46.659 -12.020 56.031 1.00 85.31 135 LYS A C 1
ATOM 1097 O O . LYS A 1 135 ? -46.375 -11.428 54.991 1.00 85.31 135 LYS A O 1
ATOM 1102 N N . ASP A 1 136 ? -45.751 -12.385 56.930 1.00 90.94 136 ASP A N 1
ATOM 1103 C CA . ASP A 1 136 ? -44.319 -12.117 56.786 1.00 90.94 136 ASP A CA 1
ATOM 1104 C C . ASP A 1 136 ? -43.709 -12.948 55.648 1.00 90.94 136 ASP A C 1
ATOM 1106 O O . ASP A 1 136 ? -42.942 -12.427 54.838 1.00 90.94 136 ASP A O 1
ATOM 1110 N N . GLN A 1 137 ? -44.108 -14.218 55.511 1.00 90.81 137 GLN A N 1
ATOM 1111 C CA . GLN A 1 137 ? -43.718 -15.063 54.377 1.00 90.81 137 GLN A CA 1
ATOM 1112 C C . GLN A 1 137 ? -44.229 -14.512 53.042 1.00 90.81 137 GLN A C 1
ATOM 1114 O O . GLN A 1 137 ? -43.485 -14.498 52.063 1.00 90.81 137 GLN A O 1
ATOM 1119 N N . LEU A 1 138 ? -45.463 -14.005 52.996 1.00 87.69 138 LEU A N 1
ATOM 1120 C CA . LEU A 1 138 ? -46.019 -13.358 51.810 1.00 87.69 138 LEU A CA 1
ATOM 1121 C C . LEU A 1 138 ? -45.272 -12.061 51.477 1.00 87.69 138 LEU A C 1
ATOM 1123 O O . LEU A 1 138 ? -45.008 -11.790 50.307 1.00 87.69 138 LEU A O 1
ATOM 1127 N N . ALA A 1 139 ? -44.917 -11.260 52.484 1.00 90.31 139 ALA A N 1
ATOM 1128 C CA . ALA A 1 139 ? -44.118 -10.053 52.293 1.00 90.31 139 ALA A CA 1
ATOM 1129 C C . ALA A 1 139 ? -42.723 -10.385 51.744 1.00 90.31 139 ALA A C 1
ATOM 1131 O O . ALA A 1 139 ? -42.270 -9.734 50.802 1.00 90.31 139 ALA A O 1
ATOM 1132 N N . LYS A 1 140 ? -42.086 -11.440 52.265 1.00 93.94 140 LYS A N 1
ATOM 1133 C CA . LYS A 1 140 ? -40.808 -11.945 51.759 1.00 93.94 140 LYS A CA 1
ATOM 1134 C C . LYS A 1 140 ? -40.922 -12.433 50.314 1.00 93.94 140 LYS A C 1
ATOM 1136 O O . LYS A 1 140 ? -40.183 -11.957 49.465 1.00 93.94 140 LYS A O 1
ATOM 1141 N N . ALA A 1 141 ? -41.903 -13.282 50.007 1.00 89.31 141 ALA A N 1
ATOM 1142 C CA . ALA A 1 141 ? -42.128 -13.770 48.647 1.00 89.31 141 ALA A CA 1
ATOM 1143 C C . ALA A 1 141 ? -42.395 -12.622 47.655 1.00 89.31 141 ALA A C 1
ATOM 1145 O O . ALA A 1 141 ? -41.922 -12.656 46.523 1.00 89.31 141 ALA A O 1
ATOM 1146 N N . ARG A 1 142 ? -43.107 -11.569 48.079 1.00 91.88 142 ARG A N 1
ATOM 1147 C CA . ARG A 1 142 ? -43.310 -10.357 47.267 1.00 91.88 142 ARG A CA 1
ATOM 1148 C C . ARG A 1 142 ? -42.009 -9.597 47.012 1.00 91.88 142 ARG A C 1
ATOM 1150 O O . ARG A 1 142 ? -41.807 -9.128 45.895 1.00 91.88 142 ARG A O 1
ATOM 1157 N N . ALA A 1 143 ? -41.143 -9.474 48.017 1.00 94.25 143 ALA A N 1
ATOM 1158 C CA . ALA A 1 143 ? -39.832 -8.854 47.852 1.00 94.25 143 ALA A CA 1
ATOM 1159 C C . ALA A 1 143 ? -38.942 -9.671 46.902 1.00 94.25 143 ALA A C 1
ATOM 1161 O O . ALA A 1 143 ? -38.325 -9.096 46.008 1.00 94.25 143 ALA A O 1
ATOM 1162 N N . ASP A 1 144 ? -38.946 -10.998 47.037 1.00 90.62 144 ASP A N 1
ATOM 1163 C CA . ASP A 1 144 ? -38.190 -11.905 46.170 1.00 90.62 144 ASP A CA 1
ATOM 1164 C C . ASP A 1 144 ? -38.677 -11.804 44.710 1.00 90.62 144 ASP A C 1
ATOM 1166 O O . ASP A 1 144 ? -37.869 -11.666 43.794 1.00 90.62 144 ASP A O 1
ATOM 1170 N N . VAL A 1 145 ? -39.997 -11.770 44.471 1.00 92.12 145 VAL A N 1
ATOM 1171 C CA . VAL A 1 145 ? -40.568 -11.557 43.125 1.00 92.12 145 VAL A CA 1
ATOM 1172 C C . VAL A 1 145 ? -40.140 -10.211 42.535 1.00 92.12 145 VAL A C 1
ATOM 1174 O O . VAL A 1 145 ? -39.743 -10.162 41.373 1.00 92.12 145 VAL A O 1
ATOM 1177 N N . ALA A 1 146 ? -40.158 -9.131 43.322 1.00 91.94 146 ALA A N 1
ATOM 1178 C CA . ALA A 1 146 ? -39.698 -7.823 42.857 1.00 91.94 146 ALA A CA 1
ATOM 1179 C C . ALA A 1 146 ? -38.200 -7.828 42.496 1.00 91.94 146 ALA A C 1
ATOM 1181 O O . ALA A 1 146 ? -37.801 -7.221 41.502 1.00 91.94 146 ALA A O 1
ATOM 1182 N N . GLN A 1 147 ? -37.372 -8.549 43.260 1.00 92.75 147 GLN A N 1
ATOM 1183 C CA . GLN A 1 147 ? -35.953 -8.723 42.945 1.00 92.75 147 GLN A CA 1
ATOM 1184 C C . GLN A 1 147 ? -35.748 -9.506 41.646 1.00 92.75 147 GLN A C 1
ATOM 1186 O O . GLN A 1 147 ? -34.980 -9.068 40.790 1.00 92.75 147 GLN A O 1
ATOM 1191 N N . TYR A 1 148 ? -36.454 -10.624 41.457 1.00 89.75 148 TYR A N 1
ATOM 1192 C CA . TYR A 1 148 ? -36.374 -11.393 40.213 1.00 89.75 148 TYR A CA 1
ATOM 1193 C C . TYR A 1 148 ? -36.846 -10.589 39.004 1.00 89.75 148 TYR A C 1
ATOM 1195 O O . TYR A 1 148 ? -36.241 -10.675 37.937 1.00 89.75 148 TYR A O 1
ATOM 1203 N N . GLN A 1 149 ? -37.878 -9.767 39.172 1.00 92.62 149 GLN A N 1
ATOM 1204 C CA . GLN A 1 149 ? -38.374 -8.903 38.111 1.00 92.62 149 GLN A CA 1
ATOM 1205 C C . GLN A 1 149 ? -37.343 -7.832 37.722 1.00 92.62 149 GLN A C 1
ATOM 1207 O O . GLN A 1 149 ? -37.055 -7.667 36.538 1.00 92.62 149 GLN A O 1
ATOM 1212 N N . ALA A 1 150 ? -36.687 -7.200 38.699 1.00 94.25 150 ALA A N 1
ATOM 1213 C CA . ALA A 1 150 ? -35.599 -6.257 38.437 1.00 94.25 150 ALA A CA 1
ATOM 1214 C C . ALA A 1 150 ? -34.383 -6.920 37.756 1.00 94.25 150 ALA A C 1
ATOM 1216 O O . ALA A 1 150 ? -33.737 -6.315 36.899 1.00 94.25 150 ALA A O 1
ATOM 1217 N N . LEU A 1 151 ? -34.059 -8.168 38.117 1.00 94.38 151 LEU A N 1
ATOM 1218 C CA . LEU A 1 151 ? -33.006 -8.942 37.448 1.00 94.38 151 LEU A CA 1
ATOM 1219 C C . LEU A 1 151 ? -33.380 -9.281 36.002 1.00 94.38 151 LEU A C 1
ATOM 1221 O O . LEU A 1 151 ? -32.541 -9.158 35.113 1.00 94.38 151 LEU A O 1
ATOM 1225 N N . TYR A 1 152 ? -34.632 -9.667 35.755 1.00 91.69 152 TYR A N 1
ATOM 1226 C CA . TYR A 1 152 ? -35.128 -9.940 34.409 1.00 91.69 152 TYR A CA 1
ATOM 1227 C C . TYR A 1 152 ? -35.065 -8.694 33.517 1.00 91.69 152 TYR A C 1
ATOM 1229 O O . TYR A 1 152 ? -34.575 -8.773 32.394 1.00 91.69 152 TYR A O 1
ATOM 1237 N N . GLU A 1 153 ? -35.482 -7.534 34.027 1.00 94.50 153 GLU A N 1
ATOM 1238 C CA . GLU A 1 153 ? -35.393 -6.263 33.298 1.00 94.50 153 GLU A CA 1
ATOM 1239 C C . GLU A 1 153 ? -33.942 -5.899 32.955 1.00 94.50 153 GLU A C 1
ATOM 1241 O O . GLU A 1 153 ? -33.657 -5.522 31.817 1.00 94.50 153 GLU A O 1
ATOM 1246 N N . LYS A 1 154 ? -33.000 -6.087 33.890 1.00 94.25 154 LYS A N 1
ATOM 1247 C CA . LYS A 1 154 ? -31.564 -5.906 33.614 1.00 94.25 154 LYS A CA 1
ATOM 1248 C C . LYS A 1 154 ? -31.067 -6.838 32.512 1.00 94.25 154 LYS A C 1
ATOM 1250 O O . LYS A 1 154 ? -30.436 -6.373 31.566 1.00 94.25 154 LYS A O 1
ATOM 1255 N N . LEU A 1 155 ? -31.383 -8.130 32.604 1.00 91.44 155 LEU A N 1
ATOM 1256 C CA . LEU A 1 155 ? -30.993 -9.122 31.598 1.00 91.44 155 LEU A CA 1
ATOM 1257 C C . LEU A 1 155 ? -31.599 -8.819 30.223 1.00 91.44 155 LEU A C 1
ATOM 1259 O O . LEU A 1 155 ? -30.950 -9.040 29.202 1.00 91.44 155 LEU A O 1
ATOM 1263 N N . GLN A 1 156 ? -32.817 -8.282 30.177 1.00 89.38 156 GLN A N 1
ATOM 1264 C CA . GLN A 1 156 ? -33.467 -7.887 28.931 1.00 89.38 156 GLN A CA 1
ATOM 1265 C C . GLN A 1 156 ? -32.708 -6.741 28.244 1.00 89.38 156 GLN A C 1
ATOM 1267 O O . GLN A 1 156 ? -32.438 -6.812 27.044 1.00 89.38 156 GLN A O 1
ATOM 1272 N N . VAL A 1 157 ? -32.298 -5.723 29.005 1.00 93.19 157 VAL A N 1
ATOM 1273 C CA . VAL A 1 157 ? -31.490 -4.607 28.487 1.00 93.19 157 VAL A CA 1
ATOM 1274 C C . VAL A 1 157 ? -30.102 -5.084 28.051 1.00 93.19 157 VAL A C 1
ATOM 1276 O O . VAL A 1 157 ? -29.607 -4.686 26.995 1.00 93.19 157 VAL A O 1
ATOM 1279 N N . GLU A 1 158 ? -29.472 -5.975 28.821 1.00 90.88 158 GLU A N 1
ATOM 1280 C CA . GLU A 1 158 ? -28.181 -6.567 28.453 1.00 90.88 158 GLU A CA 1
ATOM 1281 C C . GLU A 1 158 ? -28.270 -7.391 27.165 1.00 90.88 158 GLU A C 1
ATOM 1283 O O . GLU A 1 158 ? -27.397 -7.270 26.304 1.00 90.88 158 GLU A O 1
ATOM 1288 N N . LYS A 1 159 ? -29.341 -8.171 26.981 1.00 92.88 159 LYS A N 1
ATOM 1289 C CA . LYS A 1 159 ? -29.601 -8.926 25.748 1.00 92.88 159 LYS A CA 1
ATOM 1290 C C . LYS A 1 159 ? -29.686 -8.005 24.532 1.00 92.88 159 LYS A C 1
ATOM 1292 O O . LYS A 1 159 ? -29.065 -8.291 23.509 1.00 92.88 159 LYS A O 1
ATOM 1297 N N . GLU A 1 160 ? -30.433 -6.907 24.627 1.00 90.88 160 GLU A N 1
ATOM 1298 C CA . GLU A 1 160 ? -30.544 -5.935 23.533 1.00 90.88 160 GLU A CA 1
ATOM 1299 C C . GLU A 1 160 ? -29.198 -5.254 23.247 1.00 90.88 160 GLU A C 1
ATOM 1301 O O . GLU A 1 160 ? -28.794 -5.137 22.091 1.00 90.88 160 GLU A O 1
ATOM 1306 N N . SER A 1 161 ? -28.455 -4.879 24.292 1.00 92.38 161 SER A N 1
ATOM 1307 C CA . SER A 1 161 ? -27.099 -4.326 24.168 1.00 92.38 161 SER A CA 1
ATOM 1308 C C . SER A 1 161 ? -26.131 -5.291 23.471 1.00 92.38 161 SER A C 1
ATOM 1310 O O . SER A 1 161 ? -25.352 -4.881 22.605 1.00 92.38 161 SER A O 1
ATOM 1312 N N . LEU A 1 162 ? -26.174 -6.578 23.826 1.00 92.94 162 LEU A N 1
ATOM 1313 C CA . LEU A 1 162 ? -25.344 -7.615 23.214 1.00 92.94 162 LEU A CA 1
ATOM 1314 C C . LEU A 1 162 ? -25.707 -7.840 21.747 1.00 92.94 162 LEU A C 1
ATOM 1316 O O . LEU A 1 162 ? -24.805 -7.900 20.917 1.00 92.94 162 LEU A O 1
ATOM 1320 N N . TYR A 1 163 ? -26.999 -7.877 21.419 1.00 93.69 163 TYR A N 1
ATOM 1321 C CA . TYR A 1 163 ? -27.466 -7.989 20.037 1.00 93.69 163 TYR A CA 1
ATOM 1322 C C . TYR A 1 163 ? -26.920 -6.856 19.153 1.00 93.69 163 TYR A C 1
ATOM 1324 O O . TYR A 1 163 ? -26.419 -7.099 18.053 1.00 93.69 163 TYR A O 1
ATOM 1332 N N . TRP A 1 164 ? -26.950 -5.612 19.639 1.00 87.69 164 TRP A N 1
ATOM 1333 C CA . TRP A 1 164 ? -26.394 -4.482 18.892 1.00 87.69 164 TRP A CA 1
ATOM 1334 C C . TRP A 1 164 ? -24.871 -4.559 18.746 1.00 87.69 164 TRP A C 1
ATOM 1336 O O . TRP A 1 164 ? -24.358 -4.304 17.657 1.00 87.69 164 TRP A O 1
ATOM 1346 N N . ARG A 1 165 ? -24.146 -4.980 19.792 1.00 88.19 165 ARG A N 1
ATOM 1347 C CA . ARG A 1 165 ? -22.691 -5.207 19.714 1.00 88.19 165 ARG A CA 1
ATOM 1348 C C . ARG A 1 165 ? -22.314 -6.320 18.741 1.00 88.19 165 ARG A C 1
ATOM 1350 O O . ARG A 1 165 ? -21.311 -6.201 18.039 1.00 88.19 165 ARG A O 1
ATOM 1357 N N . GLU A 1 166 ? -23.101 -7.387 18.686 1.00 88.56 166 GLU A N 1
ATOM 1358 C CA . GLU A 1 166 ? -22.916 -8.476 17.728 1.00 88.56 166 GLU A CA 1
ATOM 1359 C C . GLU A 1 166 ? -23.104 -7.969 16.293 1.00 88.56 166 GLU A C 1
ATOM 1361 O O . GLU A 1 166 ? -22.244 -8.192 15.441 1.00 88.56 166 GLU A O 1
ATOM 1366 N N . LYS A 1 167 ? -24.173 -7.204 16.031 1.00 93.50 167 LYS A N 1
ATOM 1367 C CA . LYS A 1 167 ? -24.416 -6.597 14.712 1.00 93.50 167 LYS A CA 1
ATOM 1368 C C . LYS A 1 167 ? -23.322 -5.624 14.293 1.00 93.50 167 LYS A C 1
ATOM 1370 O O . LYS A 1 167 ? -22.886 -5.666 13.146 1.00 93.50 167 LYS A O 1
ATOM 1375 N N . GLU A 1 168 ? -22.851 -4.784 15.206 1.00 88.44 168 GLU A N 1
ATOM 1376 C CA . GLU A 1 168 ? -21.730 -3.883 14.941 1.00 88.44 168 GLU A CA 1
ATOM 1377 C C . GLU A 1 168 ? -20.449 -4.666 14.613 1.00 88.44 168 GLU A C 1
ATOM 1379 O O . GLU A 1 168 ? -19.747 -4.339 13.656 1.00 88.44 168 GLU A O 1
ATOM 1384 N N . SER A 1 169 ? -20.160 -5.727 15.371 1.00 86.94 169 SER A N 1
ATOM 1385 C CA . SER A 1 169 ? -18.987 -6.580 15.145 1.00 86.94 169 SER A CA 1
ATOM 1386 C C . SER A 1 169 ? -19.060 -7.297 13.796 1.00 86.94 169 SER A C 1
ATOM 1388 O O . SER A 1 169 ? -18.062 -7.347 13.080 1.00 86.94 169 SER A O 1
ATOM 1390 N N . HIS A 1 170 ? -20.243 -7.776 13.405 1.00 88.88 170 HIS A N 1
ATOM 1391 C CA . HIS A 1 170 ? -20.479 -8.365 12.087 1.00 88.88 170 HIS A CA 1
ATOM 1392 C C . HIS A 1 170 ? -20.193 -7.367 10.958 1.00 88.88 170 HIS A C 1
ATOM 1394 O O . HIS A 1 170 ? -19.426 -7.670 10.050 1.00 88.88 170 HIS A O 1
ATOM 1400 N N . MET A 1 171 ? -20.745 -6.150 11.036 1.00 91.38 171 MET A N 1
ATOM 1401 C CA . MET A 1 171 ? -20.495 -5.110 10.027 1.00 91.38 171 MET A CA 1
ATOM 1402 C C . MET A 1 171 ? -19.011 -4.725 9.952 1.00 91.38 171 MET A C 1
ATOM 1404 O O . MET A 1 171 ? -18.480 -4.513 8.863 1.00 91.38 171 MET A O 1
ATOM 1408 N N . LYS A 1 172 ? -18.317 -4.659 11.099 1.00 91.19 172 LYS A N 1
ATOM 1409 C CA . LYS A 1 172 ? -16.863 -4.427 11.140 1.00 91.19 172 LYS A CA 1
ATOM 1410 C C . LYS A 1 172 ? -16.086 -5.558 10.466 1.00 91.19 172 LYS A C 1
ATOM 1412 O O . LYS A 1 172 ? -15.118 -5.267 9.770 1.00 91.19 172 LYS A O 1
ATOM 1417 N N . SER A 1 173 ? -16.512 -6.810 10.637 1.00 92.56 173 SER A N 1
ATOM 1418 C CA . SER A 1 173 ? -15.911 -7.966 9.961 1.00 92.56 173 SER A CA 1
ATOM 1419 C C . SER A 1 173 ? -16.080 -7.880 8.443 1.00 92.56 173 SER A C 1
ATOM 1421 O O . SER A 1 173 ? -15.098 -7.982 7.717 1.00 92.56 173 SER A O 1
ATOM 1423 N N . GLU A 1 174 ? -17.293 -7.604 7.953 1.00 93.12 174 GLU A N 1
ATOM 1424 C CA . GLU A 1 174 ? -17.545 -7.457 6.511 1.00 93.12 174 GLU A CA 1
ATOM 1425 C C . GLU A 1 174 ? -16.727 -6.312 5.900 1.00 93.12 174 GLU A C 1
ATOM 1427 O O . GLU A 1 174 ? -16.185 -6.435 4.799 1.00 93.12 174 GLU A O 1
ATOM 1432 N N . LEU A 1 175 ? -16.600 -5.195 6.623 1.00 91.44 175 LEU A N 1
ATOM 1433 C CA . LEU A 1 175 ? -15.769 -4.077 6.192 1.00 91.44 175 LEU A CA 1
ATOM 1434 C C . LEU A 1 175 ? -14.284 -4.460 6.157 1.00 91.44 175 LEU A C 1
ATOM 1436 O O . LEU A 1 175 ? -13.594 -4.106 5.201 1.00 91.44 175 LEU A O 1
ATOM 1440 N N . ALA A 1 176 ? -13.798 -5.192 7.161 1.00 92.19 176 ALA A N 1
ATOM 1441 C CA . ALA A 1 176 ? -12.429 -5.695 7.185 1.00 92.19 176 ALA A CA 1
ATOM 1442 C C . ALA A 1 176 ? -12.149 -6.613 5.984 1.00 92.19 176 ALA A C 1
ATOM 1444 O O . ALA A 1 176 ? -11.124 -6.441 5.328 1.00 92.19 176 ALA A O 1
ATOM 1445 N N . ASP A 1 177 ? -13.083 -7.495 5.620 1.00 92.81 177 ASP A N 1
ATOM 1446 C CA . ASP A 1 177 ? -12.951 -8.372 4.450 1.00 92.81 177 ASP A CA 1
ATOM 1447 C C . ASP A 1 177 ? -12.904 -7.586 3.131 1.00 92.81 177 ASP A C 1
ATOM 1449 O O . ASP A 1 177 ? -12.124 -7.894 2.225 1.00 92.81 177 ASP A O 1
ATOM 1453 N N . VAL A 1 178 ? -13.734 -6.546 2.994 1.00 94.12 178 VAL A N 1
ATOM 1454 C CA . VAL A 1 178 ? -13.700 -5.648 1.827 1.00 94.12 178 VAL A CA 1
ATOM 1455 C C . VAL A 1 178 ? -12.364 -4.912 1.743 1.00 94.12 178 VAL A C 1
ATOM 1457 O O . VAL A 1 178 ? -11.756 -4.883 0.671 1.00 94.12 178 VAL A O 1
ATOM 1460 N N . LEU A 1 179 ? -11.881 -4.359 2.857 1.00 90.12 179 LEU A N 1
ATOM 1461 C CA . LEU A 1 179 ? -10.592 -3.669 2.911 1.00 90.12 179 LEU A CA 1
ATOM 1462 C C . LEU A 1 179 ? -9.433 -4.621 2.612 1.00 90.12 179 LEU A C 1
ATOM 1464 O O . LEU A 1 179 ? -8.527 -4.253 1.869 1.00 90.12 179 LEU A O 1
ATOM 1468 N N . HIS A 1 180 ? -9.480 -5.852 3.119 1.00 94.44 180 HIS A N 1
ATOM 1469 C CA . HIS A 1 180 ? -8.444 -6.845 2.864 1.00 94.44 180 HIS A CA 1
ATOM 1470 C C . HIS A 1 180 ? -8.387 -7.234 1.383 1.00 94.44 180 HIS A C 1
ATOM 1472 O O . HIS A 1 180 ? -7.309 -7.233 0.792 1.00 94.44 180 HIS A O 1
ATOM 1478 N N . ARG A 1 181 ? -9.542 -7.453 0.738 1.00 95.06 181 ARG A N 1
ATOM 1479 C CA . ARG A 1 181 ? -9.607 -7.672 -0.719 1.00 95.06 181 ARG A CA 1
ATOM 1480 C C . ARG A 1 181 ? -9.090 -6.473 -1.510 1.00 95.06 181 ARG A C 1
ATOM 1482 O O . ARG A 1 181 ? -8.353 -6.656 -2.473 1.00 95.06 181 ARG A O 1
ATOM 1489 N N . SER A 1 182 ? -9.447 -5.254 -1.104 1.00 90.19 182 SER A N 1
ATOM 1490 C CA . SER A 1 182 ? -8.944 -4.038 -1.751 1.00 90.19 182 SER A CA 1
ATOM 1491 C C . SER A 1 182 ? -7.427 -3.898 -1.611 1.00 90.19 182 SER A C 1
ATOM 1493 O O . SER A 1 182 ? -6.776 -3.489 -2.569 1.00 90.19 182 SER A O 1
ATOM 1495 N N . SER A 1 183 ? -6.868 -4.239 -0.444 1.00 93.94 183 SER A N 1
ATOM 1496 C CA . SER A 1 183 ? -5.419 -4.261 -0.218 1.00 93.94 183 SER A CA 1
ATOM 1497 C C . SER A 1 183 ? -4.754 -5.276 -1.134 1.00 93.94 183 SER A C 1
ATOM 1499 O O . SER A 1 183 ? -3.865 -4.903 -1.881 1.00 93.94 183 SER A O 1
ATOM 1501 N N . ALA A 1 184 ? -5.252 -6.515 -1.177 1.00 95.38 184 ALA A N 1
ATOM 1502 C CA . ALA A 1 184 ? -4.675 -7.567 -2.012 1.00 95.38 184 ALA A CA 1
ATOM 1503 C C . ALA A 1 184 ? -4.635 -7.189 -3.506 1.00 95.38 184 ALA A C 1
ATOM 1505 O O . ALA A 1 184 ? -3.667 -7.493 -4.201 1.00 95.38 184 ALA A O 1
ATOM 1506 N N . VAL A 1 185 ? -5.662 -6.490 -4.005 1.00 96.56 185 VAL A N 1
ATOM 1507 C CA . VAL A 1 185 ? -5.673 -5.964 -5.381 1.00 96.56 185 VAL A CA 1
ATOM 1508 C C . VAL A 1 185 ? -4.618 -4.870 -5.574 1.00 96.56 185 VAL A C 1
ATOM 1510 O O . VAL A 1 185 ? -3.944 -4.850 -6.604 1.00 96.56 185 VAL A O 1
ATOM 1513 N N . ALA A 1 186 ? -4.467 -3.963 -4.606 1.00 92.69 186 ALA A N 1
ATOM 1514 C CA . ALA A 1 186 ? -3.436 -2.930 -4.655 1.00 92.69 186 ALA A CA 1
ATOM 1515 C C . ALA A 1 186 ? -2.026 -3.540 -4.605 1.00 92.69 186 ALA A C 1
ATOM 1517 O O . ALA A 1 186 ? -1.190 -3.172 -5.423 1.00 92.69 186 ALA A O 1
ATOM 1518 N N . ASP A 1 187 ? -1.799 -4.516 -3.726 1.00 95.75 187 ASP A N 1
ATOM 1519 C CA . ASP A 1 187 ? -0.526 -5.223 -3.569 1.00 95.75 187 ASP A CA 1
ATOM 1520 C C . ASP A 1 187 ? -0.145 -5.967 -4.858 1.00 95.75 187 ASP A C 1
ATOM 1522 O O . ASP A 1 187 ? 0.967 -5.804 -5.354 1.00 95.75 187 ASP A O 1
ATOM 1526 N N . SER A 1 188 ? -1.092 -6.685 -5.481 1.00 96.62 188 SER A N 1
ATOM 1527 C CA . SER A 1 188 ? -0.876 -7.316 -6.794 1.00 96.62 188 SER A CA 1
ATOM 1528 C C . SER A 1 188 ? -0.460 -6.295 -7.853 1.00 96.62 188 SER A C 1
ATOM 1530 O O . SER A 1 188 ? 0.454 -6.548 -8.633 1.00 96.62 188 SER A O 1
ATOM 1532 N N . ARG A 1 189 ? -1.106 -5.124 -7.880 1.00 97.69 189 ARG A N 1
ATOM 1533 C CA . ARG A 1 189 ? -0.792 -4.076 -8.856 1.00 97.69 189 ARG A CA 1
ATOM 1534 C C . ARG A 1 189 ? 0.554 -3.406 -8.589 1.00 97.69 189 ARG A C 1
ATOM 1536 O O . ARG A 1 189 ? 1.221 -3.011 -9.540 1.00 97.69 189 ARG A O 1
ATOM 1543 N N . ILE A 1 190 ? 0.950 -3.271 -7.325 1.00 96.75 190 ILE A N 1
ATOM 1544 C CA . ILE A 1 190 ? 2.292 -2.811 -6.953 1.00 96.75 190 ILE A CA 1
ATOM 1545 C C . ILE A 1 190 ? 3.326 -3.808 -7.476 1.00 96.75 190 ILE A C 1
ATOM 1547 O O . ILE A 1 190 ? 4.241 -3.388 -8.176 1.00 96.75 190 ILE A O 1
ATOM 1551 N N . SER A 1 191 ? 3.138 -5.110 -7.244 1.00 97.19 191 SER A N 1
ATOM 1552 C CA . SER A 1 191 ? 4.049 -6.140 -7.759 1.00 97.19 191 SER A CA 1
ATOM 1553 C C . SER A 1 191 ? 4.154 -6.134 -9.289 1.00 97.19 191 SER A C 1
ATOM 1555 O O . SER A 1 191 ? 5.257 -6.239 -9.826 1.00 97.19 191 SER A O 1
ATOM 1557 N N . ASP A 1 192 ? 3.042 -5.948 -10.006 1.00 97.00 192 ASP A N 1
ATOM 1558 C CA . ASP A 1 192 ? 3.061 -5.829 -11.471 1.00 97.00 192 ASP A CA 1
ATOM 1559 C C . ASP A 1 192 ? 3.880 -4.611 -11.938 1.00 97.00 192 ASP A C 1
ATOM 1561 O O . ASP A 1 192 ? 4.693 -4.713 -12.862 1.00 97.00 192 ASP A O 1
ATOM 1565 N N . LEU A 1 193 ? 3.707 -3.461 -11.275 1.00 96.56 193 LEU A N 1
ATOM 1566 C CA . LEU A 1 193 ? 4.463 -2.241 -11.572 1.00 96.56 193 LEU A CA 1
ATOM 1567 C C . LEU A 1 193 ? 5.949 -2.381 -11.222 1.00 96.56 193 LEU A C 1
ATOM 1569 O O . LEU A 1 193 ? 6.796 -1.899 -11.970 1.00 96.56 193 LEU A O 1
ATOM 1573 N N . GLU A 1 194 ? 6.290 -3.057 -10.127 1.00 97.44 194 GLU A N 1
ATOM 1574 C CA . GLU A 1 194 ? 7.678 -3.348 -9.755 1.00 97.44 194 GLU A CA 1
ATOM 1575 C C . GLU A 1 194 ? 8.378 -4.202 -10.820 1.00 97.44 194 GLU A C 1
ATOM 1577 O O . GLU A 1 194 ? 9.512 -3.903 -11.206 1.00 97.44 194 GLU A O 1
ATOM 1582 N N . LEU A 1 195 ? 7.696 -5.224 -11.350 1.00 97.75 195 LEU A N 1
ATOM 1583 C CA . LEU A 1 195 ? 8.214 -6.044 -12.449 1.00 97.75 195 LEU A CA 1
ATOM 1584 C C . LEU A 1 195 ? 8.420 -5.223 -13.728 1.00 97.75 195 LEU A C 1
ATOM 1586 O O . LEU A 1 195 ? 9.421 -5.396 -14.430 1.00 97.75 195 LEU A O 1
ATOM 1590 N N . GLU A 1 196 ? 7.498 -4.313 -14.032 1.00 97.62 196 GLU A N 1
ATOM 1591 C CA . GLU A 1 196 ? 7.597 -3.421 -15.184 1.00 97.62 196 GLU A CA 1
ATOM 1592 C C . GLU A 1 196 ? 8.750 -2.413 -15.044 1.00 97.62 196 GLU A C 1
ATOM 1594 O O . GLU A 1 196 ? 9.523 -2.229 -15.987 1.00 97.62 196 GLU A O 1
ATOM 1599 N N . ILE A 1 197 ? 8.942 -1.839 -13.854 1.00 96.81 197 ILE A N 1
ATOM 1600 C CA . ILE A 1 197 ? 10.096 -0.985 -13.545 1.00 96.81 197 ILE A CA 1
ATOM 1601 C C . ILE A 1 197 ? 11.396 -1.768 -13.735 1.00 96.81 197 ILE A C 1
ATOM 1603 O O . ILE A 1 197 ? 12.287 -1.295 -14.436 1.00 96.81 197 ILE A O 1
ATOM 1607 N N . GLN A 1 198 ? 11.498 -2.985 -13.191 1.00 97.56 198 GLN A N 1
ATOM 1608 C CA . GLN A 1 198 ? 12.689 -3.822 -13.370 1.00 97.56 198 GLN A CA 1
ATOM 1609 C C . GLN A 1 198 ? 12.972 -4.136 -14.842 1.00 97.56 198 GLN A C 1
ATOM 1611 O O . GLN A 1 198 ? 14.135 -4.195 -15.246 1.00 97.56 198 GLN A O 1
ATOM 1616 N N . ARG A 1 199 ? 11.931 -4.340 -15.658 1.00 98.12 199 ARG A N 1
ATOM 1617 C CA . ARG A 1 199 ? 12.081 -4.536 -17.105 1.00 98.12 199 ARG A CA 1
ATOM 1618 C C . ARG A 1 199 ? 12.698 -3.300 -17.757 1.00 98.12 199 ARG A C 1
ATOM 1620 O O . ARG A 1 199 ? 13.700 -3.438 -18.455 1.00 98.12 199 ARG A O 1
ATOM 1627 N N . TYR A 1 200 ? 12.170 -2.108 -17.474 1.00 96.31 200 TYR A N 1
ATOM 1628 C CA . TYR A 1 200 ? 12.727 -0.862 -18.006 1.00 96.31 200 TYR A CA 1
ATOM 1629 C C . TYR A 1 200 ? 14.139 -0.570 -17.493 1.00 96.31 200 TYR A C 1
ATOM 1631 O O . TYR A 1 200 ? 14.956 -0.050 -18.248 1.00 96.31 200 TYR A O 1
ATOM 1639 N N . THR A 1 201 ? 14.469 -0.940 -16.253 1.00 97.75 201 THR A N 1
ATOM 1640 C CA . THR A 1 201 ? 15.846 -0.851 -15.747 1.00 97.75 201 THR A CA 1
ATOM 1641 C C . THR A 1 201 ? 16.786 -1.732 -16.566 1.00 97.75 201 THR A C 1
ATOM 1643 O O . THR A 1 201 ? 17.795 -1.238 -17.052 1.00 97.75 201 THR A O 1
ATOM 1646 N N . LYS A 1 202 ? 16.422 -2.996 -16.819 1.00 97.94 202 LYS A N 1
ATOM 1647 C CA . LYS A 1 202 ? 17.234 -3.900 -17.654 1.00 97.94 202 LYS A CA 1
ATOM 1648 C C . LYS A 1 202 ? 17.387 -3.393 -19.089 1.00 97.94 202 LYS A C 1
ATOM 1650 O O . LYS A 1 202 ? 18.462 -3.508 -19.671 1.00 97.94 202 LYS A O 1
ATOM 1655 N N . GLU A 1 203 ? 16.323 -2.842 -19.672 1.00 97.19 203 GLU A N 1
ATOM 1656 C CA . GLU A 1 203 ? 16.375 -2.232 -21.007 1.00 97.19 203 GLU A CA 1
ATOM 1657 C C . GLU A 1 203 ? 17.289 -1.004 -21.033 1.00 97.19 203 GLU A C 1
ATOM 1659 O O . GLU A 1 203 ? 18.100 -0.867 -21.950 1.00 97.19 203 GLU A O 1
ATOM 1664 N N . LYS A 1 204 ? 17.204 -0.140 -20.015 1.00 97.06 204 LYS A N 1
ATOM 1665 C CA . LYS A 1 204 ? 18.107 1.001 -19.851 1.00 97.06 204 LYS A CA 1
ATOM 1666 C C . LYS A 1 204 ? 19.556 0.529 -19.759 1.00 97.06 204 LYS A C 1
ATOM 1668 O O . LYS A 1 204 ? 20.381 1.050 -20.501 1.00 97.06 204 LYS A O 1
ATOM 1673 N N . ASP A 1 205 ? 19.848 -0.454 -18.910 1.00 96.88 205 ASP A N 1
ATOM 1674 C CA . ASP A 1 205 ? 21.203 -0.981 -18.731 1.00 96.88 205 ASP A CA 1
ATOM 1675 C C . ASP A 1 205 ? 21.759 -1.513 -20.060 1.00 96.88 205 ASP A C 1
ATOM 1677 O O . ASP A 1 205 ? 22.894 -1.214 -20.421 1.00 96.88 205 ASP A O 1
ATOM 1681 N N . LEU A 1 206 ? 20.939 -2.218 -20.850 1.00 97.69 206 LEU A N 1
ATOM 1682 C CA . LEU A 1 206 ? 21.321 -2.695 -22.183 1.00 97.69 206 LEU A CA 1
ATOM 1683 C C . LEU A 1 206 ? 21.601 -1.549 -23.170 1.00 97.69 206 LEU A C 1
ATOM 1685 O O . LEU A 1 206 ? 22.515 -1.635 -23.995 1.00 97.69 206 LEU A O 1
ATOM 1689 N N . ILE A 1 207 ? 20.791 -0.490 -23.147 1.00 95.62 207 ILE A N 1
ATOM 1690 C CA . ILE A 1 207 ? 21.016 0.689 -23.993 1.00 95.62 207 ILE A CA 1
ATOM 1691 C C . ILE A 1 207 ? 22.295 1.404 -23.557 1.00 95.62 207 ILE A C 1
ATOM 1693 O O . ILE A 1 207 ? 23.080 1.823 -24.404 1.00 95.62 207 ILE A O 1
ATOM 1697 N N . GLU A 1 208 ? 22.532 1.506 -22.253 1.00 95.88 208 GLU A N 1
ATOM 1698 C CA . GLU A 1 208 ? 23.723 2.122 -21.683 1.00 95.88 208 GLU A CA 1
ATOM 1699 C C . GLU A 1 208 ? 24.988 1.335 -22.050 1.00 95.88 208 GLU A C 1
ATOM 1701 O O . GLU A 1 208 ? 25.962 1.940 -22.500 1.00 95.88 208 GLU A O 1
ATOM 1706 N N . THR A 1 209 ? 24.962 -0.003 -21.994 1.00 94.69 209 THR A N 1
ATOM 1707 C CA . THR A 1 209 ? 26.083 -0.830 -22.472 1.00 94.69 209 THR A CA 1
ATOM 1708 C C . THR A 1 209 ? 26.321 -0.647 -23.968 1.00 94.69 209 THR A C 1
ATOM 1710 O O . THR A 1 209 ? 27.461 -0.439 -24.375 1.00 94.69 209 THR A O 1
ATOM 1713 N N . LYS A 1 210 ? 25.264 -0.633 -24.792 1.00 95.19 210 LYS A N 1
ATOM 1714 C CA . LYS A 1 210 ? 25.389 -0.385 -26.241 1.00 95.19 210 LYS A CA 1
ATOM 1715 C C . LYS A 1 210 ? 25.951 1.001 -26.543 1.00 95.19 210 LYS A C 1
ATOM 1717 O O . LYS A 1 210 ? 26.742 1.158 -27.467 1.00 95.19 210 LYS A O 1
ATOM 1722 N N . LEU A 1 211 ? 25.565 2.011 -25.766 1.00 91.06 211 LEU A N 1
ATOM 1723 C CA . LEU A 1 211 ? 26.099 3.362 -25.902 1.00 91.06 211 LEU A CA 1
ATOM 1724 C C . LEU A 1 211 ? 27.580 3.418 -25.506 1.00 91.06 211 LEU A C 1
ATOM 1726 O O . LEU A 1 211 ? 28.361 4.094 -26.172 1.00 91.06 211 LEU A O 1
ATOM 1730 N N . GLN A 1 212 ? 27.981 2.703 -24.452 1.00 90.00 212 GLN A N 1
ATOM 1731 C CA . GLN A 1 212 ? 29.390 2.576 -24.071 1.00 90.00 212 GLN A CA 1
ATOM 1732 C C . GLN A 1 212 ? 30.219 1.810 -25.107 1.00 90.00 212 GLN A C 1
ATOM 1734 O O . GLN A 1 212 ? 31.394 2.109 -25.287 1.00 90.00 212 GLN A O 1
ATOM 1739 N N . GLU A 1 213 ? 29.648 0.816 -25.783 1.00 89.12 213 GLU A N 1
ATOM 1740 C CA . GLU A 1 213 ? 30.308 0.132 -26.899 1.00 89.12 213 GLU A CA 1
ATOM 1741 C C . GLU A 1 213 ? 30.459 1.068 -28.101 1.00 89.12 213 GLU A C 1
ATOM 1743 O O . GLU A 1 213 ? 31.565 1.228 -28.609 1.00 89.12 213 GLU A O 1
ATOM 1748 N N . ALA A 1 214 ? 29.391 1.772 -28.482 1.00 84.81 214 ALA A N 1
ATOM 1749 C CA . ALA A 1 214 ? 29.420 2.750 -29.568 1.00 84.81 214 ALA A CA 1
ATOM 1750 C C . ALA A 1 214 ? 30.381 3.922 -29.293 1.00 84.81 214 ALA A C 1
ATOM 1752 O O . ALA A 1 214 ? 30.948 4.487 -30.223 1.00 84.81 214 ALA A O 1
ATOM 1753 N N . SER A 1 215 ? 30.600 4.298 -28.028 1.00 77.00 215 SER A N 1
ATOM 1754 C CA . SER A 1 215 ? 31.570 5.343 -27.671 1.00 77.00 215 SER A CA 1
ATOM 1755 C C . SER A 1 215 ? 33.028 4.877 -27.712 1.00 77.00 215 SER A C 1
ATOM 1757 O O . SER A 1 215 ? 33.921 5.722 -27.785 1.00 77.00 215 SER A O 1
ATOM 1759 N N . LYS A 1 216 ? 33.281 3.560 -27.684 1.00 82.69 216 LYS A N 1
ATOM 1760 C CA . LYS A 1 216 ? 34.615 2.972 -27.894 1.00 82.69 216 LYS A CA 1
ATOM 1761 C C . LYS A 1 216 ? 34.985 2.866 -29.373 1.00 82.69 216 LYS A C 1
ATOM 1763 O O . LYS A 1 216 ? 36.156 2.642 -29.671 1.00 82.69 216 LYS A O 1
ATOM 1768 N N . GLU A 1 217 ? 34.027 2.995 -30.290 1.00 79.38 217 GLU A N 1
ATOM 1769 C CA . GLU A 1 217 ? 34.334 3.056 -31.717 1.00 79.38 217 GLU A CA 1
ATOM 1770 C C . GLU A 1 217 ? 35.123 4.340 -32.028 1.00 79.38 217 GLU A C 1
ATOM 1772 O O . GLU A 1 217 ? 34.782 5.410 -31.508 1.00 79.38 217 GLU A O 1
ATOM 1777 N N . PRO A 1 218 ? 36.177 4.264 -32.864 1.00 76.19 218 PRO A N 1
ATOM 1778 C CA . PRO A 1 218 ? 37.005 5.417 -33.176 1.00 76.19 218 PRO A CA 1
ATOM 1779 C C . PRO A 1 218 ? 36.136 6.530 -33.755 1.00 76.19 218 PRO A C 1
ATOM 1781 O O . PRO A 1 218 ? 35.482 6.395 -34.792 1.00 76.19 218 PRO A O 1
ATOM 1784 N N . GLY A 1 219 ? 36.099 7.654 -33.042 1.00 77.81 219 GLY A N 1
ATOM 1785 C CA . GLY A 1 219 ? 35.241 8.765 -33.412 1.00 77.81 219 GLY A CA 1
ATOM 1786 C C . GLY A 1 219 ? 35.638 9.327 -34.777 1.00 77.81 219 GLY A C 1
ATOM 1787 O O . GLY A 1 219 ? 36.789 9.245 -35.203 1.00 77.81 219 GLY A O 1
ATOM 1788 N N . ARG A 1 220 ? 34.712 10.024 -35.444 1.00 77.00 220 ARG A N 1
ATOM 1789 C CA . ARG A 1 220 ? 34.959 10.679 -36.746 1.00 77.00 220 ARG A CA 1
ATOM 1790 C C . ARG A 1 220 ? 36.272 11.481 -36.794 1.00 77.00 220 ARG A C 1
ATOM 1792 O O . ARG A 1 220 ? 36.897 11.553 -37.844 1.00 77.00 220 ARG A O 1
ATOM 1799 N N . ARG A 1 221 ? 36.695 12.099 -35.683 1.00 79.19 221 ARG A N 1
ATOM 1800 C CA . ARG A 1 221 ? 37.970 12.837 -35.601 1.00 79.19 221 ARG A CA 1
ATOM 1801 C C . ARG A 1 221 ? 39.200 11.937 -35.705 1.00 79.19 221 ARG A C 1
ATOM 1803 O O . ARG A 1 221 ? 40.152 12.344 -36.359 1.00 79.19 221 ARG A O 1
ATOM 1810 N N . GLU A 1 222 ? 39.167 10.765 -35.088 1.00 82.94 222 GLU A N 1
ATOM 1811 C CA . GLU A 1 222 ? 40.254 9.785 -35.108 1.00 82.94 222 GLU A CA 1
ATOM 1812 C C . GLU A 1 222 ? 40.371 9.158 -36.498 1.00 82.94 222 GLU A C 1
ATOM 1814 O O . GLU A 1 222 ? 41.427 9.249 -37.114 1.00 82.94 222 GLU A O 1
ATOM 1819 N N . ILE A 1 223 ? 39.244 8.731 -37.080 1.00 82.38 223 ILE A N 1
ATOM 1820 C CA . ILE A 1 223 ? 39.182 8.250 -38.471 1.00 82.38 223 ILE A CA 1
ATOM 1821 C C . ILE A 1 223 ? 39.711 9.316 -39.444 1.00 82.38 223 ILE A C 1
ATOM 1823 O O . ILE A 1 223 ? 40.521 9.028 -40.322 1.00 82.38 223 ILE A O 1
ATOM 1827 N N . ILE A 1 224 ? 39.295 10.580 -39.293 1.00 82.06 224 ILE A N 1
ATOM 1828 C CA . ILE A 1 224 ? 39.799 11.674 -40.137 1.00 82.06 224 ILE A CA 1
ATOM 1829 C C . ILE A 1 224 ? 41.296 11.912 -39.908 1.00 82.06 224 ILE A C 1
ATOM 1831 O O . ILE A 1 224 ? 41.993 12.248 -40.863 1.00 82.06 224 ILE A O 1
ATOM 1835 N N . ALA A 1 225 ? 41.801 11.783 -38.681 1.00 87.44 225 ALA A N 1
ATOM 1836 C CA . ALA A 1 225 ? 43.222 11.945 -38.387 1.00 87.44 225 ALA A CA 1
ATOM 1837 C C . ALA A 1 225 ? 44.058 10.833 -39.037 1.00 87.44 225 ALA A C 1
ATOM 1839 O O . ALA A 1 225 ? 45.061 11.141 -39.678 1.00 87.44 225 ALA A O 1
ATOM 1840 N N . GLU A 1 226 ? 43.610 9.579 -38.963 1.00 87.94 226 GLU A N 1
ATOM 1841 C CA . GLU A 1 226 ? 44.245 8.437 -39.630 1.00 87.94 226 GLU A CA 1
ATOM 1842 C C . GLU A 1 226 ? 44.225 8.583 -41.153 1.00 87.94 226 GLU A C 1
ATOM 1844 O O . GLU A 1 226 ? 45.262 8.452 -41.803 1.00 87.94 226 GLU A O 1
ATOM 1849 N N . PHE A 1 227 ? 43.077 8.946 -41.737 1.00 87.00 227 PHE A N 1
ATOM 1850 C CA . PHE A 1 227 ? 42.983 9.220 -43.173 1.00 87.00 227 PHE A CA 1
ATOM 1851 C C . PHE A 1 227 ? 43.876 10.389 -43.591 1.00 87.00 227 PHE A C 1
ATOM 1853 O O . PHE A 1 227 ? 44.545 10.311 -44.620 1.00 87.00 227 PHE A O 1
ATOM 1860 N N . LYS A 1 228 ? 43.933 11.468 -42.801 1.00 90.75 228 LYS A N 1
ATOM 1861 C CA . LYS A 1 228 ? 44.850 12.587 -43.057 1.00 90.75 228 LYS A CA 1
ATOM 1862 C C . LYS A 1 228 ? 46.305 12.139 -42.989 1.00 90.75 228 LYS A C 1
ATOM 1864 O O . LYS A 1 228 ? 47.069 12.515 -43.868 1.00 90.75 228 LYS A O 1
ATOM 1869 N N . ALA A 1 229 ? 46.689 11.331 -42.003 1.00 92.06 229 ALA A N 1
ATOM 1870 C CA . ALA A 1 229 ? 48.043 10.790 -41.898 1.00 92.06 229 ALA A CA 1
ATOM 1871 C C . ALA A 1 229 ? 48.389 9.899 -43.102 1.00 92.06 229 ALA A C 1
ATOM 1873 O O . ALA A 1 229 ? 49.462 10.037 -43.689 1.00 92.06 229 ALA A O 1
ATOM 1874 N N . LEU A 1 230 ? 47.452 9.048 -43.530 1.00 92.19 230 LEU A N 1
ATOM 1875 C CA . LEU A 1 230 ? 47.608 8.207 -44.712 1.00 92.19 230 LEU A CA 1
ATOM 1876 C C . LEU A 1 230 ? 47.800 9.049 -45.980 1.00 92.19 230 LEU A C 1
ATOM 1878 O O . LEU A 1 230 ? 48.755 8.818 -46.721 1.00 92.19 230 LEU A O 1
ATOM 1882 N N . VAL A 1 231 ? 46.944 10.049 -46.203 1.00 91.12 231 VAL A N 1
ATOM 1883 C CA . VAL A 1 231 ? 47.037 10.954 -47.360 1.00 91.12 231 VAL A CA 1
ATOM 1884 C C . VAL A 1 231 ? 48.341 11.756 -47.326 1.00 91.12 231 VAL A C 1
ATOM 1886 O O . VAL A 1 231 ? 49.006 11.868 -48.353 1.00 91.12 231 VAL A O 1
ATOM 1889 N N . SER A 1 232 ? 48.767 12.238 -46.155 1.00 92.06 232 SER A N 1
ATOM 1890 C CA . SER A 1 232 ? 50.052 12.930 -45.982 1.00 92.06 232 SER A CA 1
ATOM 1891 C C . SER A 1 232 ? 51.266 12.034 -46.250 1.00 92.06 232 SER A C 1
ATOM 1893 O O . SER A 1 232 ? 52.320 12.548 -46.607 1.00 92.06 232 SER A O 1
ATOM 1895 N N . SER A 1 233 ? 51.135 10.706 -46.140 1.00 92.81 233 SER A N 1
ATOM 1896 C CA . SER A 1 233 ? 52.218 9.764 -46.469 1.00 92.81 233 SER A CA 1
ATOM 1897 C C . SER A 1 233 ? 52.407 9.538 -47.978 1.00 92.81 233 SER A C 1
ATOM 1899 O O . SER A 1 233 ? 53.451 9.048 -48.412 1.00 92.81 233 SER A O 1
ATOM 1901 N N . PHE A 1 234 ? 51.407 9.868 -48.805 1.00 89.06 234 PHE A N 1
ATOM 1902 C CA . PHE A 1 234 ? 51.457 9.601 -50.246 1.00 89.06 234 PHE A CA 1
ATOM 1903 C C . PHE A 1 234 ? 52.497 10.437 -51.001 1.00 89.06 234 PHE A C 1
ATOM 1905 O O . PHE A 1 234 ? 53.198 9.842 -51.818 1.00 89.06 234 PHE A O 1
ATOM 1912 N N . PRO A 1 235 ? 52.675 11.750 -50.751 1.00 90.44 235 PRO A N 1
ATOM 1913 C CA . PRO A 1 235 ? 53.731 12.534 -51.390 1.00 90.44 235 PRO A CA 1
ATOM 1914 C C . PRO A 1 235 ? 55.137 11.974 -51.147 1.00 90.44 235 PRO A C 1
ATOM 1916 O O . PRO A 1 235 ? 55.925 11.897 -52.085 1.00 90.44 235 PRO A O 1
ATOM 1919 N N . GLU A 1 236 ? 55.441 11.516 -49.929 1.00 90.00 236 GLU A N 1
ATOM 1920 C CA . GLU A 1 236 ? 56.739 10.908 -49.605 1.00 90.00 236 GLU A CA 1
ATOM 1921 C C . GLU A 1 236 ? 56.941 9.576 -50.337 1.00 90.00 236 GLU A C 1
ATOM 1923 O O . GLU A 1 236 ? 57.979 9.362 -50.965 1.00 90.00 236 GLU A O 1
ATOM 1928 N N . LYS A 1 237 ? 55.928 8.695 -50.324 1.00 89.06 237 LYS A N 1
ATOM 1929 C CA . LYS A 1 237 ? 55.963 7.417 -51.059 1.00 89.06 237 LYS A CA 1
ATOM 1930 C C . LYS A 1 237 ? 56.023 7.613 -52.575 1.00 89.06 237 LYS A C 1
ATOM 1932 O O . LYS A 1 237 ? 56.691 6.859 -53.275 1.00 89.06 237 LYS A O 1
ATOM 1937 N N . MET A 1 238 ? 55.341 8.623 -53.103 1.00 90.06 238 MET A N 1
ATOM 1938 C CA . MET A 1 238 ? 55.390 8.962 -54.523 1.00 90.06 238 MET A CA 1
ATOM 1939 C C . MET A 1 238 ? 56.747 9.560 -54.894 1.00 90.06 238 MET A C 1
ATOM 1941 O O . MET A 1 238 ? 57.293 9.205 -55.934 1.00 90.06 238 MET A O 1
ATOM 1945 N N . GLY A 1 239 ? 57.323 10.402 -54.033 1.00 89.69 239 GLY A N 1
ATOM 1946 C CA . GLY A 1 239 ? 58.668 10.944 -54.199 1.00 89.69 239 GLY A CA 1
ATOM 1947 C C . GLY A 1 239 ? 59.737 9.850 -54.190 1.00 89.69 239 GLY A C 1
ATOM 1948 O O . GLY A 1 239 ? 60.604 9.831 -55.063 1.00 89.69 239 GLY A O 1
ATOM 1949 N N . SER A 1 240 ? 59.650 8.878 -53.276 1.00 89.94 240 SER A N 1
ATOM 1950 C CA . SER A 1 240 ? 60.561 7.727 -53.285 1.00 89.94 240 SER A CA 1
ATOM 1951 C C . SER A 1 240 ? 60.390 6.892 -54.556 1.00 89.94 240 SER A C 1
ATOM 1953 O O . SER A 1 240 ? 61.383 6.565 -55.206 1.00 89.94 240 SER A O 1
ATOM 1955 N N . MET A 1 241 ? 59.154 6.631 -54.986 1.00 89.38 241 MET A N 1
ATOM 1956 C CA . MET A 1 241 ? 58.873 5.893 -56.220 1.00 89.38 241 MET A CA 1
ATOM 1957 C C . MET A 1 241 ? 59.362 6.630 -57.479 1.00 89.38 241 MET A C 1
ATOM 1959 O O . MET A 1 241 ? 59.945 6.005 -58.364 1.00 89.38 241 MET A O 1
ATOM 1963 N N . GLN A 1 242 ? 59.208 7.955 -57.553 1.00 91.12 242 GLN A N 1
ATOM 1964 C CA . GLN A 1 242 ? 59.763 8.779 -58.633 1.00 91.12 242 GLN A CA 1
ATOM 1965 C C . GLN A 1 242 ? 61.295 8.746 -58.644 1.00 91.12 242 GLN A C 1
ATOM 1967 O O . GLN A 1 242 ? 61.887 8.616 -59.713 1.00 91.12 242 GLN A O 1
ATOM 1972 N N . ASN A 1 243 ? 61.939 8.780 -57.474 1.00 92.19 243 ASN A N 1
ATOM 1973 C CA . ASN A 1 243 ? 63.391 8.633 -57.362 1.00 92.19 243 ASN A CA 1
ATOM 1974 C C . ASN A 1 243 ? 63.866 7.247 -57.823 1.00 92.19 243 ASN A C 1
ATOM 1976 O O . ASN A 1 243 ? 64.871 7.147 -58.525 1.00 92.19 243 ASN A O 1
ATOM 1980 N N . HIS A 1 244 ? 63.143 6.177 -57.477 1.00 92.00 244 HIS A N 1
ATOM 1981 C CA . HIS A 1 244 ? 63.422 4.834 -57.996 1.00 92.00 244 HIS A CA 1
ATOM 1982 C C . HIS A 1 244 ? 63.280 4.780 -59.520 1.00 92.00 244 HIS A C 1
ATOM 1984 O O . HIS A 1 244 ? 64.161 4.260 -60.201 1.00 92.00 244 HIS A O 1
ATOM 1990 N N . LEU A 1 245 ? 62.220 5.376 -60.071 1.00 91.69 245 LEU A N 1
ATOM 1991 C CA . LEU A 1 245 ? 62.015 5.449 -61.516 1.00 91.69 245 LEU A CA 1
ATOM 1992 C C . LEU A 1 245 ? 63.135 6.238 -62.213 1.00 91.69 245 LEU A C 1
ATOM 1994 O O . LEU A 1 245 ? 63.617 5.816 -63.261 1.00 91.69 245 LEU A O 1
ATOM 1998 N N . ALA A 1 246 ? 63.570 7.361 -61.636 1.00 92.12 246 ALA A N 1
ATOM 1999 C CA . ALA A 1 246 ? 64.680 8.157 -62.154 1.00 92.12 246 ALA A CA 1
ATOM 2000 C C . ALA A 1 246 ? 65.986 7.348 -62.181 1.00 92.12 246 ALA A C 1
ATOM 2002 O O . ALA A 1 246 ? 66.636 7.288 -63.222 1.00 92.12 246 ALA A O 1
ATOM 2003 N N . LYS A 1 247 ? 66.305 6.633 -61.092 1.00 93.56 247 LYS A N 1
ATOM 2004 C CA . LYS A 1 247 ? 67.458 5.719 -61.037 1.00 93.56 247 LYS A CA 1
ATOM 2005 C C . LYS A 1 247 ? 67.370 4.616 -62.090 1.00 93.56 247 LYS A C 1
ATOM 2007 O O . LYS A 1 247 ? 68.358 4.324 -62.756 1.00 93.56 247 LYS A O 1
ATOM 2012 N N . HIS A 1 248 ? 66.197 4.011 -62.284 1.00 89.12 248 HIS A N 1
ATOM 2013 C CA . HIS A 1 248 ? 66.019 2.991 -63.319 1.00 89.12 248 HIS A CA 1
ATOM 2014 C C . HIS A 1 248 ? 66.185 3.557 -64.733 1.00 89.12 248 HIS A C 1
ATOM 2016 O O . HIS A 1 248 ? 66.793 2.897 -65.572 1.00 89.12 248 HIS A O 1
ATOM 2022 N N . LYS A 1 249 ? 65.716 4.784 -64.996 1.00 92.06 249 LYS A N 1
ATOM 2023 C CA . LYS A 1 249 ? 65.944 5.473 -66.278 1.00 92.06 249 LYS A CA 1
ATOM 2024 C C . LYS A 1 249 ? 67.425 5.751 -66.528 1.00 92.06 249 LYS A C 1
ATOM 2026 O O . LYS A 1 249 ? 67.892 5.528 -67.640 1.00 92.06 249 LYS A O 1
ATOM 2031 N N . GLU A 1 250 ? 68.154 6.200 -65.511 1.00 93.06 250 GLU A N 1
ATOM 2032 C CA . GLU A 1 250 ? 69.604 6.409 -65.585 1.00 93.06 250 GLU A CA 1
ATOM 2033 C C . GLU A 1 250 ? 70.335 5.092 -65.872 1.00 93.06 250 GLU A C 1
ATOM 2035 O O . GLU A 1 250 ? 71.091 4.998 -66.835 1.00 93.06 250 GLU A O 1
ATOM 2040 N N . THR A 1 251 ? 69.993 4.031 -65.135 1.00 90.81 251 THR A N 1
ATOM 2041 C CA . THR A 1 251 ? 70.565 2.693 -65.350 1.00 90.81 251 THR A CA 1
ATOM 2042 C C . THR A 1 251 ? 70.281 2.180 -66.767 1.00 90.81 251 THR A C 1
ATOM 2044 O O . THR A 1 251 ? 71.156 1.608 -67.411 1.00 90.81 251 THR A O 1
ATOM 2047 N N . ALA A 1 252 ? 69.071 2.398 -67.291 1.00 90.38 252 ALA A N 1
ATOM 2048 C CA . ALA A 1 252 ? 68.719 2.026 -68.659 1.00 90.38 252 ALA A CA 1
ATOM 2049 C C . ALA A 1 252 ? 69.533 2.816 -69.698 1.00 90.38 252 ALA A C 1
ATOM 2051 O O . ALA A 1 252 ? 70.018 2.233 -70.667 1.00 90.38 252 ALA A O 1
ATOM 2052 N N . ALA A 1 253 ? 69.728 4.121 -69.486 1.00 91.31 253 ALA A N 1
ATOM 2053 C CA . ALA A 1 253 ? 70.575 4.942 -70.347 1.00 91.31 253 ALA A CA 1
ATOM 2054 C C . ALA A 1 253 ? 72.033 4.450 -70.345 1.00 91.31 253 ALA A C 1
ATOM 2056 O O . ALA A 1 253 ? 72.656 4.373 -71.406 1.00 91.31 253 ALA A O 1
ATOM 2057 N N . ASP A 1 254 ? 72.558 4.046 -69.189 1.00 91.69 254 ASP A N 1
ATOM 2058 C CA . ASP A 1 254 ? 73.897 3.466 -69.090 1.00 91.69 254 ASP A CA 1
ATOM 2059 C C . ASP A 1 254 ? 73.995 2.092 -69.763 1.00 91.69 254 ASP A C 1
ATOM 2061 O O . ASP A 1 254 ? 74.977 1.827 -70.456 1.00 91.69 254 ASP A O 1
ATOM 2065 N N . ILE A 1 255 ? 72.963 1.245 -69.671 1.00 90.75 255 ILE A N 1
ATOM 2066 C CA . ILE A 1 255 ? 72.893 -0.010 -70.441 1.00 90.75 255 ILE A CA 1
ATOM 2067 C C . ILE A 1 255 ? 72.931 0.278 -71.946 1.00 90.75 255 ILE A C 1
ATOM 2069 O O . ILE A 1 255 ? 73.656 -0.399 -72.672 1.00 90.75 255 ILE A O 1
ATOM 2073 N N . HIS A 1 256 ? 72.202 1.289 -72.429 1.00 89.94 256 HIS A N 1
ATOM 2074 C CA . HIS A 1 256 ? 72.256 1.683 -73.839 1.00 89.94 256 HIS A CA 1
ATOM 2075 C C . HIS A 1 256 ? 73.651 2.172 -74.252 1.00 89.94 256 HIS A C 1
ATOM 2077 O O . HIS A 1 256 ? 74.142 1.763 -75.303 1.00 89.94 256 HIS A O 1
ATOM 2083 N N . ARG A 1 257 ? 74.327 2.978 -73.418 1.00 93.00 257 ARG A N 1
ATOM 2084 C CA . ARG A 1 257 ? 75.726 3.388 -73.654 1.00 93.00 257 ARG A CA 1
ATOM 2085 C C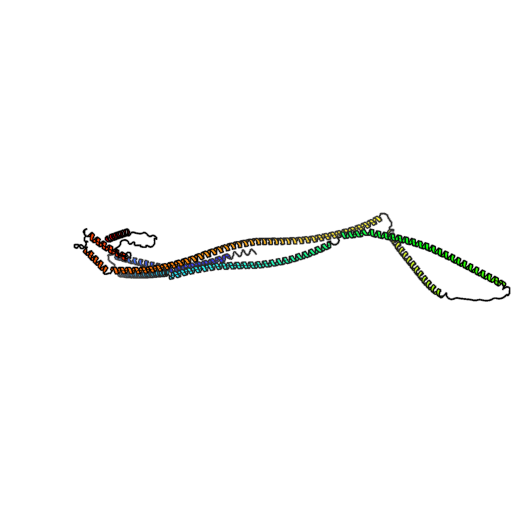 . ARG A 1 257 ? 76.666 2.187 -73.719 1.00 93.00 257 ARG A C 1
ATOM 2087 O O . ARG A 1 257 ? 77.493 2.104 -74.622 1.00 93.00 257 ARG A O 1
ATOM 2094 N N . LEU A 1 258 ? 76.533 1.248 -72.783 1.00 92.25 258 LEU A N 1
ATOM 2095 C CA . LEU A 1 258 ? 77.336 0.027 -72.761 1.00 92.25 258 LEU A CA 1
ATOM 2096 C C . LEU A 1 258 ? 77.069 -0.845 -73.988 1.00 92.25 258 LEU A C 1
ATOM 2098 O O . LEU A 1 258 ? 78.020 -1.337 -74.586 1.00 92.25 258 LEU A O 1
ATOM 2102 N N . ARG A 1 259 ? 75.809 -0.998 -74.407 1.00 93.25 259 ARG A N 1
ATOM 2103 C CA . ARG A 1 259 ? 75.451 -1.756 -75.612 1.00 93.25 259 ARG A CA 1
ATOM 2104 C C . ARG A 1 259 ? 76.062 -1.134 -76.868 1.00 93.25 259 ARG A C 1
ATOM 2106 O O . ARG A 1 259 ? 76.695 -1.853 -77.630 1.00 93.25 259 ARG A O 1
ATOM 2113 N N . ALA A 1 260 ? 75.981 0.188 -77.020 1.00 90.38 260 ALA A N 1
ATOM 2114 C CA . ALA A 1 260 ? 76.623 0.897 -78.128 1.00 90.38 260 ALA A CA 1
ATOM 2115 C C . ALA A 1 260 ? 78.155 0.723 -78.123 1.00 90.38 260 ALA A C 1
ATOM 2117 O O . ALA A 1 260 ? 78.773 0.530 -79.169 1.00 90.38 260 ALA A O 1
ATOM 2118 N N . ASN A 1 261 ? 78.781 0.734 -76.940 1.00 91.25 261 ASN A N 1
ATOM 2119 C CA . ASN A 1 261 ? 80.210 0.443 -76.814 1.00 91.25 261 ASN A CA 1
ATOM 2120 C C . ASN A 1 261 ? 80.538 -1.001 -77.226 1.00 91.25 261 ASN A C 1
ATOM 2122 O O . ASN A 1 261 ? 81.539 -1.223 -77.903 1.00 91.25 261 ASN A O 1
ATOM 2126 N N . VAL A 1 262 ? 79.708 -1.977 -76.845 1.00 91.06 262 VAL A N 1
ATOM 2127 C CA . VAL A 1 262 ? 79.875 -3.384 -77.241 1.00 91.06 262 VAL A CA 1
ATOM 2128 C C . VAL A 1 262 ? 79.710 -3.556 -78.749 1.00 91.06 262 VAL A C 1
ATOM 2130 O O . VAL A 1 262 ? 80.534 -4.234 -79.354 1.00 91.06 262 VAL A O 1
ATOM 2133 N N . GLU A 1 263 ? 78.713 -2.929 -79.370 1.00 90.75 263 GLU A N 1
ATOM 2134 C CA . GLU A 1 263 ? 78.525 -2.944 -80.829 1.00 90.75 263 GLU A CA 1
ATOM 2135 C C . GLU A 1 263 ? 79.746 -2.352 -81.546 1.00 90.75 263 GLU A C 1
ATOM 2137 O O . GLU A 1 263 ? 80.330 -3.000 -82.411 1.00 90.75 263 GLU A O 1
ATOM 2142 N N . SER A 1 264 ? 80.230 -1.190 -81.095 1.00 93.75 264 SER A N 1
ATOM 2143 C CA . SER A 1 264 ? 81.455 -0.567 -81.616 1.00 93.75 264 SER A CA 1
ATOM 2144 C C . SER A 1 264 ? 82.684 -1.478 -81.486 1.00 93.75 264 SER A C 1
ATOM 2146 O O . SER A 1 264 ? 83.460 -1.636 -82.433 1.00 93.75 264 SER A O 1
ATOM 2148 N N . LEU A 1 265 ? 82.865 -2.126 -80.331 1.00 92.00 265 LEU A N 1
ATOM 2149 C CA . LEU A 1 265 ? 83.951 -3.086 -80.127 1.00 92.00 265 LEU A CA 1
ATOM 2150 C C . LEU A 1 265 ? 83.780 -4.339 -80.992 1.00 92.00 265 LEU A C 1
ATOM 2152 O O . LEU A 1 265 ? 84.770 -4.853 -81.506 1.00 92.00 265 LEU A O 1
ATOM 2156 N N . THR A 1 266 ? 82.549 -4.804 -81.198 1.00 93.25 266 THR A N 1
ATOM 2157 C CA . THR A 1 266 ? 82.233 -5.947 -82.065 1.00 93.25 266 THR A CA 1
ATOM 2158 C C . THR A 1 266 ? 82.592 -5.633 -83.514 1.00 93.25 266 THR A C 1
ATOM 2160 O O . THR A 1 266 ? 83.258 -6.440 -84.160 1.00 93.25 266 THR A O 1
ATOM 2163 N N . ASP A 1 267 ? 82.282 -4.428 -83.997 1.00 91.12 267 ASP A N 1
ATOM 2164 C CA . ASP A 1 267 ? 82.699 -3.957 -85.320 1.00 91.12 267 ASP A CA 1
ATOM 2165 C C . ASP A 1 267 ? 84.225 -3.887 -85.452 1.00 91.12 267 ASP A C 1
ATOM 2167 O O . ASP A 1 267 ? 84.791 -4.277 -86.478 1.00 91.12 267 ASP A O 1
ATOM 2171 N N . VAL A 1 268 ? 84.921 -3.400 -84.417 1.00 91.31 268 VAL A N 1
ATOM 2172 C CA . VAL A 1 268 ? 86.393 -3.387 -84.381 1.00 91.31 268 VAL A CA 1
ATOM 2173 C C . VAL A 1 268 ? 86.949 -4.811 -84.446 1.00 91.31 268 VAL A C 1
ATOM 2175 O O . VAL A 1 268 ? 87.857 -5.064 -85.241 1.00 91.31 268 VAL A O 1
ATOM 2178 N N . ILE A 1 269 ? 86.405 -5.739 -83.655 1.00 90.38 269 ILE A N 1
ATOM 2179 C CA . ILE A 1 269 ? 86.808 -7.151 -83.652 1.00 90.38 269 ILE A CA 1
ATOM 2180 C C . ILE A 1 269 ? 86.539 -7.782 -85.021 1.00 90.38 269 ILE A C 1
ATOM 2182 O O . ILE A 1 269 ? 87.430 -8.425 -85.567 1.00 90.38 269 ILE A O 1
ATOM 2186 N N . GLY A 1 270 ? 85.374 -7.541 -85.625 1.00 91.50 270 GLY A N 1
ATOM 2187 C CA . GLY A 1 270 ? 85.030 -8.032 -86.959 1.00 91.50 270 GLY A CA 1
ATOM 2188 C C . GLY A 1 270 ? 85.982 -7.511 -88.038 1.00 91.50 270 GLY A C 1
ATOM 2189 O O . GLY A 1 270 ? 86.436 -8.277 -88.890 1.00 91.50 270 GLY A O 1
ATOM 2190 N N . ARG A 1 271 ? 86.372 -6.229 -87.975 1.00 89.94 271 ARG A N 1
ATOM 2191 C CA . ARG A 1 271 ? 87.420 -5.678 -88.852 1.00 89.94 271 ARG A CA 1
ATOM 2192 C C . ARG A 1 271 ? 88.763 -6.378 -88.639 1.00 89.94 271 ARG A C 1
ATOM 2194 O O . ARG A 1 271 ? 89.416 -6.725 -89.620 1.00 89.94 271 ARG A O 1
ATOM 2201 N N . LYS A 1 272 ? 89.164 -6.622 -87.387 1.00 89.44 272 LYS A N 1
ATOM 2202 C CA . LYS A 1 272 ? 90.425 -7.309 -87.064 1.00 89.44 272 LYS A CA 1
ATOM 2203 C C . LYS A 1 272 ? 90.431 -8.782 -87.466 1.00 89.44 272 LYS A C 1
ATOM 2205 O O . LYS A 1 272 ? 91.457 -9.261 -87.934 1.00 89.44 272 LYS A O 1
ATOM 2210 N N . ALA A 1 273 ? 89.303 -9.477 -87.354 1.00 88.94 273 ALA A N 1
ATOM 2211 C CA . ALA A 1 273 ? 89.151 -10.849 -87.826 1.00 88.94 273 ALA A CA 1
ATOM 2212 C C . ALA A 1 273 ? 89.338 -10.938 -89.348 1.00 88.94 273 ALA A C 1
ATOM 2214 O O . ALA A 1 273 ? 90.134 -11.750 -89.813 1.00 88.94 273 ALA A O 1
ATOM 2215 N N . LYS A 1 274 ? 88.701 -10.036 -90.111 1.00 89.94 274 LYS A N 1
ATOM 2216 C CA . LYS A 1 274 ? 88.893 -9.944 -91.570 1.00 89.94 274 LYS A CA 1
ATOM 2217 C C . LYS A 1 274 ? 90.346 -9.641 -91.938 1.00 89.94 274 LYS A C 1
ATOM 2219 O O . LYS A 1 274 ? 90.896 -10.254 -92.846 1.00 89.94 274 LYS A O 1
ATOM 2224 N N . GLU A 1 275 ? 90.990 -8.722 -91.220 1.00 87.44 275 GLU A N 1
ATOM 2225 C CA . GLU A 1 275 ? 92.413 -8.419 -91.415 1.00 87.44 275 GLU A CA 1
ATOM 2226 C C . GLU A 1 275 ? 93.284 -9.670 -91.184 1.00 87.44 275 GLU A C 1
ATOM 2228 O O . GLU A 1 275 ? 94.148 -9.983 -92.002 1.00 87.44 275 GLU A O 1
ATOM 2233 N N . LEU A 1 276 ? 93.002 -10.450 -90.138 1.00 87.31 276 LEU A N 1
ATOM 2234 C CA . LEU A 1 276 ? 93.709 -11.697 -89.841 1.00 87.31 276 LEU A CA 1
ATOM 2235 C C . LEU A 1 276 ? 93.489 -12.753 -90.937 1.00 87.31 276 LEU A C 1
ATOM 2237 O O . LEU A 1 276 ? 94.453 -13.343 -91.411 1.00 87.31 276 LEU A O 1
ATOM 2241 N N . GLU A 1 277 ? 92.259 -12.926 -91.414 1.00 87.56 277 GLU A N 1
ATOM 2242 C CA . GLU A 1 277 ? 91.918 -13.861 -92.493 1.00 87.56 277 GLU A CA 1
ATOM 2243 C C . GLU A 1 277 ? 92.614 -13.503 -93.823 1.00 87.56 277 GLU A C 1
ATOM 2245 O O . GLU A 1 277 ? 93.153 -14.373 -94.516 1.00 87.56 277 GLU A O 1
ATOM 2250 N N . THR A 1 278 ? 92.716 -12.207 -94.151 1.00 87.69 278 THR A N 1
ATOM 2251 C CA . THR A 1 278 ? 93.497 -11.746 -95.316 1.00 87.69 278 THR A CA 1
ATOM 2252 C C . THR A 1 278 ? 95.000 -11.997 -95.155 1.00 87.69 278 THR A C 1
ATOM 2254 O O . THR A 1 278 ? 95.665 -12.401 -96.108 1.00 87.69 278 THR A O 1
ATOM 2257 N N . LEU A 1 279 ? 95.559 -11.826 -93.953 1.00 86.50 279 LEU A N 1
ATOM 2258 C CA . LEU A 1 279 ? 96.963 -12.146 -93.680 1.00 86.50 279 LEU A CA 1
ATOM 2259 C C . LEU A 1 279 ? 97.230 -13.656 -93.731 1.00 86.50 279 LEU A C 1
ATOM 2261 O O . LEU A 1 279 ? 98.242 -14.074 -94.296 1.00 86.50 279 LEU A O 1
ATOM 2265 N N . THR A 1 280 ? 96.326 -14.477 -93.194 1.00 85.12 280 THR A N 1
ATOM 2266 C CA . THR A 1 280 ? 96.425 -15.941 -93.230 1.00 85.12 280 THR A CA 1
ATOM 2267 C C . THR A 1 280 ? 96.308 -16.472 -94.653 1.00 85.12 280 THR A C 1
ATOM 2269 O O . THR A 1 280 ? 97.130 -17.293 -95.049 1.00 85.12 280 THR A O 1
ATOM 2272 N N . SER A 1 281 ? 95.358 -15.978 -95.454 1.00 83.94 281 SER A N 1
ATOM 2273 C CA . SER A 1 281 ? 95.245 -16.353 -96.872 1.00 83.94 281 SER A CA 1
ATOM 2274 C C . SER A 1 281 ? 96.479 -15.929 -97.674 1.00 83.94 281 SER A C 1
ATOM 2276 O O . SER A 1 281 ? 97.013 -16.736 -98.436 1.00 83.94 281 SER A O 1
ATOM 2278 N N . ARG A 1 282 ? 97.022 -14.725 -97.430 1.00 85.94 282 ARG A N 1
ATOM 2279 C CA . ARG A 1 282 ? 98.289 -14.280 -98.033 1.00 85.94 282 ARG A CA 1
ATOM 2280 C C . ARG A 1 282 ? 99.463 -15.170 -97.627 1.00 85.94 282 ARG A C 1
ATOM 2282 O O . ARG A 1 282 ? 100.266 -15.534 -98.478 1.00 85.94 282 ARG A O 1
ATOM 2289 N N . SER A 1 283 ? 99.558 -15.548 -96.353 1.00 80.31 283 SER A N 1
ATOM 2290 C CA . SER A 1 283 ? 100.589 -16.466 -95.856 1.00 80.31 283 SER A CA 1
ATOM 2291 C C . SER A 1 283 ? 100.448 -17.867 -96.457 1.00 80.31 283 SER A C 1
ATOM 2293 O O . SER A 1 283 ? 101.448 -18.450 -96.862 1.00 80.31 283 SER A O 1
ATOM 2295 N N . ALA A 1 284 ? 99.229 -18.397 -96.572 1.00 82.75 284 ALA A N 1
ATOM 2296 C CA . ALA A 1 284 ? 98.966 -19.682 -97.210 1.00 82.75 284 ALA A CA 1
ATOM 2297 C C . ALA A 1 284 ? 99.336 -19.658 -98.701 1.00 82.75 284 ALA A C 1
ATOM 2299 O O . ALA A 1 284 ? 99.960 -20.600 -99.187 1.00 82.75 284 ALA A O 1
ATOM 2300 N N . GLN A 1 285 ? 99.031 -18.564 -99.407 1.00 83.62 285 GLN A N 1
ATOM 2301 C CA . GLN A 1 285 ? 99.440 -18.361 -100.797 1.00 83.62 285 GLN A CA 1
ATOM 2302 C C . GLN A 1 285 ? 100.966 -18.282 -100.934 1.00 83.62 285 GLN A C 1
ATOM 2304 O O . GLN A 1 285 ? 101.535 -18.975 -101.775 1.00 83.62 285 GLN A O 1
ATOM 2309 N N . GLN A 1 286 ? 101.637 -17.510 -100.074 1.00 81.56 286 GLN A N 1
ATOM 2310 C CA . GLN A 1 286 ? 103.101 -17.454 -100.025 1.00 81.56 286 GLN A CA 1
ATOM 2311 C C . GLN A 1 286 ? 103.709 -18.833 -99.722 1.00 81.56 286 GLN A C 1
ATOM 2313 O O . 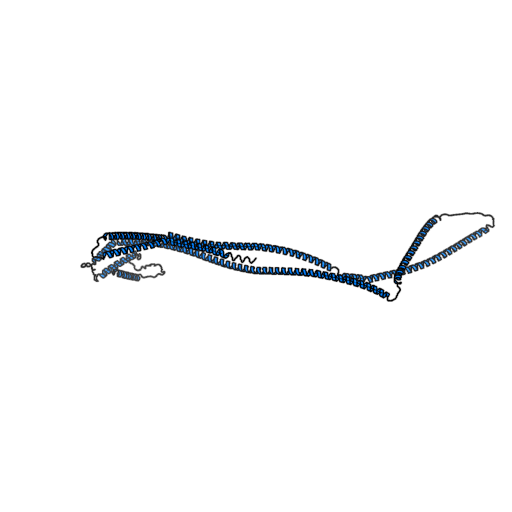GLN A 1 286 ? 104.678 -19.231 -100.359 1.00 81.56 286 GLN A O 1
ATOM 2318 N N . ASN A 1 287 ? 103.114 -19.607 -98.811 1.00 82.62 287 ASN A N 1
ATOM 2319 C CA . ASN A 1 287 ? 103.549 -20.973 -98.515 1.00 82.62 287 ASN A CA 1
ATOM 2320 C C . ASN A 1 287 ? 103.342 -21.920 -99.706 1.00 82.62 287 ASN A C 1
ATOM 2322 O O . ASN A 1 287 ? 104.209 -22.749 -99.975 1.00 82.62 287 ASN A O 1
ATOM 2326 N N . ALA A 1 288 ? 102.240 -21.793 -100.448 1.00 81.88 288 ALA A N 1
ATOM 2327 C CA . ALA A 1 288 ? 101.999 -22.570 -101.662 1.00 81.88 288 ALA A CA 1
ATOM 2328 C C . ALA A 1 288 ? 102.995 -22.214 -102.780 1.00 81.88 288 ALA A C 1
ATOM 2330 O O . ALA A 1 288 ? 103.467 -23.102 -103.490 1.00 81.88 288 ALA A O 1
ATOM 2331 N N . GLU A 1 289 ? 103.362 -20.937 -102.922 1.00 80.81 289 GLU A N 1
ATOM 2332 C CA . GLU A 1 289 ? 104.437 -20.502 -103.822 1.00 80.81 289 GLU A CA 1
ATOM 2333 C C . GLU A 1 289 ? 105.796 -21.068 -103.400 1.00 80.81 289 GLU A C 1
ATOM 2335 O O . GLU A 1 289 ? 106.525 -21.584 -104.245 1.00 80.81 289 GLU A O 1
ATOM 2340 N N . VAL A 1 290 ? 106.119 -21.059 -102.103 1.00 79.69 290 VAL A N 1
ATOM 2341 C CA . VAL A 1 290 ? 107.342 -21.688 -101.578 1.00 79.69 290 VAL A CA 1
ATOM 2342 C C . VAL A 1 290 ? 107.354 -23.189 -101.867 1.00 79.69 290 VAL A C 1
ATOM 2344 O O . VAL A 1 290 ? 108.364 -23.700 -102.346 1.00 79.69 290 VAL A O 1
ATOM 2347 N N . GLN A 1 291 ? 106.243 -23.895 -101.643 1.00 80.31 291 GLN A N 1
ATOM 2348 C CA . GLN A 1 291 ? 106.132 -25.319 -101.967 1.00 80.31 291 GLN A CA 1
ATOM 2349 C C . GLN A 1 291 ? 106.264 -25.578 -103.475 1.00 80.31 291 GLN A C 1
ATOM 2351 O O . GLN A 1 291 ? 106.947 -26.522 -103.867 1.00 80.31 291 GLN A O 1
ATOM 2356 N N . LYS A 1 292 ? 105.693 -24.720 -104.335 1.00 81.69 292 LYS A N 1
ATOM 2357 C CA . LYS A 1 292 ? 105.894 -24.787 -105.794 1.00 81.69 292 LYS A CA 1
ATOM 2358 C C . LYS A 1 292 ? 107.352 -24.572 -106.188 1.00 81.69 292 LYS A C 1
ATOM 2360 O O . LYS A 1 292 ? 107.865 -25.322 -107.011 1.00 81.69 292 LYS A O 1
ATOM 2365 N N . LEU A 1 293 ? 108.034 -23.589 -105.601 1.00 79.00 293 LEU A N 1
ATOM 2366 C CA . LEU A 1 293 ? 109.458 -23.351 -105.849 1.00 79.00 293 LEU A CA 1
ATOM 2367 C C . LEU A 1 293 ? 110.317 -24.521 -105.343 1.00 79.00 293 LEU A C 1
ATOM 2369 O O . LEU A 1 293 ? 111.267 -24.914 -106.014 1.00 79.00 293 LEU A O 1
ATOM 2373 N N . GLN A 1 294 ? 109.960 -25.138 -104.214 1.00 78.19 294 GLN A N 1
ATOM 2374 C CA . GLN A 1 294 ? 110.611 -26.356 -103.718 1.00 78.19 294 GLN A CA 1
ATOM 2375 C C . GLN A 1 294 ? 110.386 -27.564 -104.641 1.00 78.19 294 GLN A C 1
ATOM 2377 O O . GLN A 1 294 ? 111.329 -28.322 -104.883 1.00 78.19 294 GLN A O 1
ATOM 2382 N N . ALA A 1 295 ? 109.180 -27.731 -105.194 1.00 75.75 295 ALA A N 1
ATOM 2383 C CA . ALA A 1 295 ? 108.887 -28.755 -106.196 1.00 75.75 295 ALA A CA 1
ATOM 2384 C C . ALA A 1 295 ? 109.685 -28.511 -107.488 1.00 75.75 295 ALA A C 1
ATOM 2386 O O . ALA A 1 295 ? 110.370 -29.413 -107.951 1.00 75.75 295 ALA A O 1
ATOM 2387 N N . MET A 1 296 ? 109.729 -27.270 -107.986 1.00 79.38 296 MET A N 1
ATOM 2388 C CA . MET A 1 296 ? 110.508 -26.900 -109.174 1.00 79.38 296 MET A CA 1
ATOM 2389 C C . MET A 1 296 ? 112.018 -27.115 -108.987 1.00 79.38 296 MET A C 1
ATOM 2391 O O . MET A 1 296 ? 112.697 -27.566 -109.902 1.00 79.38 296 MET A O 1
ATOM 2395 N N . ILE A 1 297 ? 112.565 -26.841 -107.798 1.00 74.25 297 ILE A N 1
ATOM 2396 C CA . ILE A 1 297 ? 113.969 -27.148 -107.477 1.00 74.25 297 ILE A CA 1
ATOM 2397 C C . ILE A 1 297 ? 114.211 -28.664 -107.443 1.00 74.25 297 ILE A C 1
ATOM 2399 O O . ILE A 1 297 ? 115.280 -29.127 -107.844 1.00 74.25 297 ILE A O 1
ATOM 2403 N N . SER A 1 298 ? 113.239 -29.440 -106.960 1.00 74.12 298 SER A N 1
ATOM 2404 C CA . SER A 1 298 ? 113.319 -30.904 -106.947 1.00 74.12 298 SER A CA 1
ATOM 2405 C C . SER A 1 298 ? 113.272 -31.469 -108.370 1.00 74.12 298 SER A C 1
ATOM 2407 O O . SER A 1 298 ? 114.123 -32.286 -108.712 1.00 74.12 298 SER A O 1
ATOM 2409 N N . ASP A 1 299 ? 112.383 -30.952 -109.221 1.00 73.38 299 ASP A N 1
ATOM 2410 C CA . ASP A 1 299 ? 112.299 -31.302 -110.642 1.00 73.38 299 ASP A CA 1
ATOM 2411 C C . ASP A 1 299 ? 113.572 -30.901 -111.398 1.00 73.38 299 ASP A C 1
ATOM 2413 O O . ASP A 1 299 ? 114.116 -31.706 -112.147 1.00 73.38 299 ASP A O 1
ATOM 2417 N N . LEU A 1 300 ? 114.140 -29.715 -111.144 1.00 70.06 300 LEU A N 1
ATOM 2418 C CA . LEU A 1 300 ? 115.400 -29.296 -111.771 1.00 70.06 300 LEU A CA 1
ATOM 2419 C C . LEU A 1 300 ? 116.580 -30.211 -111.388 1.00 70.06 300 LEU A C 1
ATOM 2421 O O . LEU A 1 300 ? 117.410 -30.532 -112.240 1.00 70.06 300 LEU A O 1
ATOM 2425 N N . LYS A 1 301 ? 116.619 -30.721 -110.149 1.00 69.31 301 LYS A N 1
ATOM 2426 C CA . LYS A 1 301 ? 117.606 -31.730 -109.710 1.00 69.31 301 LYS A CA 1
ATOM 2427 C C . LYS A 1 301 ? 117.397 -33.109 -110.345 1.00 69.31 301 LYS A C 1
ATOM 2429 O O . LYS A 1 301 ? 118.362 -33.863 -110.475 1.00 69.31 301 LYS A O 1
ATOM 2434 N N . VAL A 1 302 ? 116.165 -33.454 -110.718 1.00 67.38 302 VAL A N 1
ATOM 2435 C CA . VAL A 1 302 ? 115.844 -34.668 -111.485 1.00 67.38 302 VAL A CA 1
ATOM 2436 C C . VAL A 1 302 ? 116.245 -34.474 -112.954 1.00 67.38 302 VAL A C 1
ATOM 2438 O O . VAL A 1 302 ? 116.960 -35.312 -113.494 1.00 67.38 302 VAL A O 1
ATOM 2441 N N . THR A 1 303 ? 115.977 -33.303 -113.549 1.00 62.50 303 THR A N 1
ATOM 2442 C CA . THR A 1 303 ? 116.412 -32.974 -114.921 1.00 62.50 303 THR A CA 1
ATOM 2443 C C . THR A 1 303 ? 117.934 -32.892 -115.089 1.00 62.50 303 THR A C 1
ATOM 2445 O O . THR A 1 303 ? 118.442 -33.235 -116.151 1.00 62.50 303 THR A O 1
ATOM 2448 N N . GLU A 1 304 ? 118.697 -32.528 -114.053 1.00 64.50 304 GLU A N 1
ATOM 2449 C CA . GLU A 1 304 ? 120.169 -32.573 -114.079 1.00 64.50 304 GLU A CA 1
ATOM 2450 C C . GLU A 1 304 ? 120.708 -34.014 -114.184 1.00 64.50 304 GLU A C 1
ATOM 2452 O O . GLU A 1 304 ? 121.711 -34.267 -114.856 1.00 64.50 304 GLU A O 1
ATOM 2457 N N . LYS A 1 305 ? 120.029 -34.977 -113.545 1.00 62.22 305 LYS A N 1
ATOM 2458 C CA . LYS A 1 305 ? 120.385 -36.402 -113.610 1.00 62.22 305 LYS A CA 1
ATOM 2459 C C . LYS A 1 305 ? 119.874 -37.060 -114.892 1.00 62.22 305 LYS A C 1
ATOM 2461 O O . LYS A 1 305 ? 120.587 -37.883 -115.464 1.00 62.22 305 LYS A O 1
ATOM 2466 N N . ASP A 1 306 ? 118.716 -36.632 -115.387 1.00 52.78 306 ASP A N 1
ATOM 2467 C CA . ASP A 1 306 ? 118.096 -37.188 -116.589 1.00 52.78 306 ASP A CA 1
ATOM 2468 C C . ASP A 1 306 ? 118.743 -36.669 -117.889 1.00 52.78 306 ASP A C 1
ATOM 2470 O O . ASP A 1 306 ? 118.912 -37.449 -118.824 1.00 52.78 306 ASP A O 1
ATOM 2474 N N . LEU A 1 307 ? 119.260 -35.429 -117.950 1.00 58.12 307 LEU A N 1
ATOM 2475 C CA . LEU A 1 307 ? 120.010 -34.927 -119.122 1.00 58.12 307 LEU A CA 1
ATOM 2476 C C . LEU A 1 307 ? 121.367 -35.623 -119.359 1.00 58.12 307 LEU A C 1
ATOM 2478 O O . LEU A 1 307 ? 121.951 -35.472 -120.433 1.00 58.12 307 LEU A O 1
ATOM 2482 N N . LYS A 1 308 ? 121.866 -36.409 -118.396 1.00 55.22 308 LYS A N 1
ATOM 2483 C CA . LYS A 1 308 ? 123.095 -37.210 -118.537 1.00 55.22 308 LYS A CA 1
ATOM 2484 C C . LYS A 1 308 ? 122.839 -38.626 -119.072 1.00 55.22 308 LYS A C 1
ATOM 2486 O O . LYS A 1 308 ? 123.781 -39.268 -119.519 1.00 55.22 308 LYS A O 1
ATOM 2491 N N . LEU A 1 309 ? 121.588 -39.091 -119.034 1.00 54.97 309 LEU A N 1
ATOM 2492 C CA . LEU A 1 309 ? 121.169 -40.446 -119.416 1.00 54.97 309 LEU A CA 1
ATOM 2493 C C . LEU A 1 309 ? 120.248 -40.446 -120.658 1.00 54.97 309 LEU A C 1
ATOM 2495 O O . LEU A 1 309 ? 120.220 -41.415 -121.407 1.00 54.97 309 LEU A O 1
ATOM 2499 N N . PHE A 1 310 ? 119.552 -39.338 -120.946 1.00 46.66 310 PHE A N 1
ATOM 2500 C CA . PHE A 1 310 ? 118.607 -39.215 -122.071 1.00 46.66 310 PHE A CA 1
ATOM 2501 C C . PHE A 1 310 ? 119.183 -38.671 -123.395 1.00 46.66 310 PHE A C 1
ATOM 2503 O O . PHE A 1 310 ? 118.439 -38.535 -124.365 1.00 46.66 310 PHE A O 1
ATOM 2510 N N . LEU A 1 311 ? 120.498 -38.432 -123.500 1.00 50.28 311 LEU A N 1
ATOM 2511 C CA . LEU A 1 311 ? 121.168 -38.316 -124.810 1.00 50.28 311 LEU A CA 1
ATOM 2512 C C . LEU A 1 311 ? 121.421 -39.687 -125.469 1.00 50.28 311 LEU A C 1
ATOM 2514 O O . LEU A 1 311 ? 121.762 -39.732 -126.648 1.00 50.28 311 LEU A O 1
ATOM 2518 N N . GLU A 1 312 ? 121.236 -40.797 -124.744 1.00 41.25 312 GLU A N 1
ATOM 2519 C CA . GLU A 1 312 ? 121.624 -42.127 -125.227 1.00 41.25 312 GLU A CA 1
ATOM 2520 C C . GLU A 1 312 ? 120.520 -42.952 -125.889 1.00 41.25 312 GLU A C 1
ATOM 2522 O O . GLU A 1 312 ? 120.855 -43.883 -126.614 1.00 41.25 312 GLU A O 1
ATOM 2527 N N . MET A 1 313 ? 119.224 -42.663 -125.735 1.00 39.88 313 MET A N 1
ATOM 2528 C CA . MET A 1 313 ? 118.239 -43.553 -126.367 1.00 39.88 313 MET A CA 1
ATOM 2529 C C . MET A 1 313 ? 116.846 -42.941 -126.520 1.00 39.88 313 MET A C 1
ATOM 2531 O O . MET A 1 313 ? 115.988 -43.008 -125.645 1.00 39.88 313 MET A O 1
ATOM 2535 N N . TYR A 1 314 ? 116.631 -42.339 -127.685 1.00 33.38 314 TYR A N 1
ATOM 2536 C CA . TYR A 1 314 ? 115.349 -41.850 -128.184 1.00 33.38 314 TYR A CA 1
ATOM 2537 C C . TYR A 1 314 ? 114.214 -42.891 -128.106 1.00 33.38 314 TYR A C 1
ATOM 2539 O O . TYR A 1 314 ? 114.368 -44.008 -128.593 1.00 33.38 314 TYR A O 1
ATOM 2547 N N . GLY A 1 315 ? 113.023 -42.432 -127.698 1.00 36.59 315 GLY A N 1
ATOM 2548 C CA . GLY A 1 315 ? 111.782 -42.783 -128.403 1.00 36.59 315 GLY A CA 1
ATOM 2549 C C . GLY A 1 315 ? 110.620 -43.388 -127.599 1.00 36.59 315 GLY A C 1
ATOM 2550 O O . GLY A 1 315 ? 110.631 -44.567 -127.280 1.00 36.59 315 GLY A O 1
ATOM 2551 N N . HIS A 1 316 ? 109.547 -42.587 -127.498 1.00 31.08 316 HIS A N 1
ATOM 2552 C CA . HIS A 1 316 ? 108.111 -42.950 -127.537 1.00 31.08 316 HIS A CA 1
ATOM 2553 C C . HIS A 1 316 ? 107.305 -43.353 -126.269 1.00 31.08 316 HIS A C 1
ATOM 2555 O O . HIS A 1 316 ? 107.190 -44.515 -125.909 1.00 31.08 316 HIS A O 1
ATOM 2561 N N . GLN A 1 317 ? 106.647 -42.339 -125.675 1.00 29.67 317 GLN A N 1
ATOM 2562 C CA . GLN A 1 317 ? 105.183 -42.076 -125.550 1.00 29.67 317 GLN A CA 1
ATOM 2563 C C . GLN A 1 317 ? 104.150 -43.211 -125.261 1.00 29.67 317 GLN A C 1
ATOM 2565 O O . GLN A 1 317 ? 103.903 -44.018 -126.152 1.00 29.67 317 GLN A O 1
ATOM 2570 N N . LEU A 1 318 ? 103.420 -43.141 -124.113 1.00 30.59 318 LEU A N 1
ATOM 2571 C CA . LEU A 1 318 ? 101.936 -42.957 -123.946 1.00 30.59 318 LEU A CA 1
ATOM 2572 C C . LEU A 1 318 ? 101.349 -43.425 -122.565 1.00 30.59 318 LEU A C 1
ATOM 2574 O O . LEU A 1 318 ? 101.721 -44.496 -122.104 1.00 30.59 318 LEU A O 1
ATOM 2578 N N . VAL A 1 319 ? 100.335 -42.678 -122.042 1.00 27.55 319 VAL A N 1
ATOM 2579 C CA . VAL A 1 319 ? 99.166 -43.088 -121.167 1.00 27.55 319 VAL A CA 1
ATOM 2580 C C . VAL A 1 319 ? 99.460 -43.377 -119.667 1.00 27.55 319 VAL A C 1
ATOM 2582 O O . VAL A 1 319 ? 100.521 -43.896 -119.366 1.00 27.55 319 VAL A O 1
ATOM 2585 N N . ASP A 1 320 ? 98.624 -43.203 -118.623 1.00 33.34 320 ASP A N 1
ATOM 2586 C CA . ASP A 1 320 ? 97.372 -42.516 -118.182 1.00 33.34 320 ASP A CA 1
ATOM 2587 C C . ASP A 1 320 ? 97.087 -43.051 -116.732 1.00 33.34 320 ASP A C 1
ATOM 2589 O O . ASP A 1 320 ? 97.663 -44.080 -116.370 1.00 33.34 320 ASP A O 1
ATOM 2593 N N . SER A 1 321 ? 96.220 -42.413 -115.914 1.00 28.98 321 SER A N 1
ATOM 2594 C CA . SER A 1 321 ? 95.261 -43.021 -114.930 1.00 28.98 321 SER A CA 1
ATOM 2595 C C . SER A 1 321 ? 94.963 -42.223 -113.626 1.00 28.98 321 SER A C 1
ATOM 2597 O O . SER A 1 321 ? 95.842 -41.945 -112.816 1.00 28.98 321 SER A O 1
ATOM 2599 N N . ARG A 1 322 ? 93.667 -41.863 -113.461 1.00 39.97 322 ARG A N 1
ATOM 2600 C CA . ARG A 1 322 ? 92.678 -42.158 -112.368 1.00 39.97 322 ARG A CA 1
ATOM 2601 C C . ARG A 1 322 ? 93.187 -42.629 -110.982 1.00 39.97 322 ARG A C 1
ATOM 2603 O O . ARG A 1 322 ? 94.156 -43.361 -110.913 1.00 39.97 322 ARG A O 1
ATOM 2610 N N . GLU A 1 323 ? 92.543 -42.457 -109.817 1.00 42.94 323 GLU A N 1
ATOM 2611 C CA . GLU A 1 323 ? 91.241 -41.973 -109.288 1.00 42.94 323 GLU A CA 1
ATOM 2612 C C . GLU A 1 323 ? 91.337 -42.094 -107.738 1.00 42.94 323 GLU A C 1
ATOM 2614 O O . GLU A 1 323 ? 92.028 -43.008 -107.285 1.00 42.94 323 GLU A O 1
ATOM 2619 N N . LYS A 1 324 ? 90.586 -41.320 -106.923 1.00 29.16 324 LYS A N 1
ATOM 2620 C CA . LYS A 1 324 ? 89.883 -41.867 -105.726 1.00 29.16 324 LYS A CA 1
ATOM 2621 C C . LYS A 1 324 ? 88.910 -40.885 -105.047 1.00 29.16 324 LYS A C 1
ATOM 2623 O O . LYS A 1 324 ? 89.301 -39.842 -104.534 1.00 29.16 324 LYS A O 1
ATOM 2628 N N . THR A 1 325 ? 87.650 -41.300 -104.988 1.00 41.75 325 THR A N 1
ATOM 2629 C CA . THR A 1 325 ? 86.497 -40.748 -104.258 1.00 41.75 325 THR A CA 1
ATOM 2630 C C . THR A 1 325 ? 86.255 -41.488 -102.929 1.00 41.75 325 THR A C 1
ATOM 2632 O O . THR A 1 325 ? 86.726 -42.613 -102.757 1.00 41.75 325 THR A O 1
ATOM 2635 N N . GLY A 1 326 ? 85.430 -40.907 -102.035 1.00 48.69 326 GLY A N 1
ATOM 2636 C CA . GLY A 1 326 ? 84.451 -41.735 -101.304 1.00 48.69 326 GLY A CA 1
ATOM 2637 C C . GLY A 1 326 ? 84.201 -41.552 -99.797 1.00 48.69 326 GLY A C 1
ATOM 2638 O O . GLY A 1 326 ? 84.005 -42.572 -99.149 1.00 48.69 326 GLY A O 1
ATOM 2639 N N . LEU A 1 327 ? 84.140 -40.333 -99.229 1.00 45.19 327 LEU A N 1
ATOM 2640 C CA . LEU A 1 327 ? 83.569 -40.099 -97.872 1.00 45.19 327 LEU A CA 1
ATOM 2641 C C . LEU A 1 327 ? 82.801 -38.757 -97.686 1.00 45.19 327 LEU A C 1
ATOM 2643 O O . LEU A 1 327 ? 82.393 -38.446 -96.571 1.00 45.19 327 LEU A O 1
ATOM 2647 N N . SER A 1 328 ? 82.565 -37.953 -98.736 1.00 52.69 328 SER A N 1
ATOM 2648 C CA . SER A 1 328 ? 82.053 -36.567 -98.586 1.00 52.69 328 SER A CA 1
ATOM 2649 C C . SER A 1 328 ? 80.533 -36.377 -98.740 1.00 52.69 328 SER A C 1
ATOM 2651 O O . SER A 1 328 ? 80.028 -35.334 -98.325 1.00 52.69 328 SER A O 1
ATOM 2653 N N . ASP A 1 329 ? 79.794 -37.323 -99.323 1.00 52.06 329 ASP A N 1
ATOM 2654 C CA . ASP A 1 329 ? 78.442 -37.015 -99.830 1.00 52.06 329 ASP A CA 1
ATOM 2655 C C . ASP A 1 329 ? 77.299 -37.285 -98.833 1.00 52.06 329 ASP A C 1
ATOM 2657 O O . ASP A 1 329 ? 76.215 -36.729 -98.973 1.00 52.06 329 ASP A O 1
ATOM 2661 N N . VAL A 1 330 ? 77.535 -38.041 -97.755 1.00 58.94 330 VAL A N 1
ATOM 2662 C CA . VAL A 1 330 ? 76.514 -38.279 -96.708 1.00 58.94 330 VAL A CA 1
ATOM 2663 C C . VAL A 1 330 ? 76.487 -37.155 -95.657 1.00 58.94 330 VAL A C 1
ATOM 2665 O O . VAL A 1 330 ? 75.450 -36.898 -95.051 1.00 58.94 330 VAL A O 1
ATOM 2668 N N . LEU A 1 331 ? 77.598 -36.427 -95.477 1.00 56.06 331 LEU A N 1
ATOM 2669 C CA . LEU A 1 331 ? 77.686 -35.301 -94.536 1.00 56.06 331 LEU A CA 1
ATOM 2670 C C . LEU A 1 331 ? 77.057 -34.010 -95.098 1.00 56.06 331 LEU A C 1
ATOM 2672 O O . LEU A 1 331 ? 76.500 -33.224 -94.339 1.00 56.06 331 LEU A O 1
ATOM 2676 N N . LYS A 1 332 ? 77.107 -33.808 -96.424 1.00 59.25 332 LYS A N 1
ATOM 2677 C CA . LYS A 1 332 ? 76.531 -32.627 -97.093 1.00 59.25 332 LYS A CA 1
ATOM 2678 C C . LYS A 1 332 ? 75.003 -32.633 -97.083 1.00 59.25 332 LYS A C 1
ATOM 2680 O O . LYS A 1 332 ? 74.396 -31.641 -96.706 1.00 59.25 332 LYS A O 1
ATOM 2685 N N . SER A 1 333 ? 74.386 -33.783 -97.354 1.00 67.31 333 SER A N 1
ATOM 2686 C CA . SER A 1 333 ? 72.923 -33.888 -97.443 1.00 67.31 333 SER A CA 1
ATOM 2687 C C . SER A 1 333 ? 72.193 -33.596 -96.120 1.00 67.31 333 SER A C 1
ATOM 2689 O O . SER A 1 333 ? 71.125 -32.991 -96.140 1.00 67.31 333 SER A O 1
ATOM 2691 N N . LYS A 1 334 ? 72.757 -33.965 -94.958 1.00 61.81 334 LYS A N 1
ATOM 2692 C CA . LYS A 1 334 ? 72.159 -33.636 -93.647 1.00 61.81 334 LYS A CA 1
ATOM 2693 C C . LYS A 1 334 ? 72.444 -32.201 -93.189 1.00 61.81 334 LYS A C 1
ATOM 2695 O O . LYS A 1 334 ? 71.646 -31.638 -92.442 1.00 61.81 334 LYS A O 1
ATOM 2700 N N . HIS A 1 335 ? 73.549 -31.608 -93.640 1.00 66.88 335 HIS A N 1
ATOM 2701 C CA . HIS A 1 335 ? 73.871 -30.209 -93.367 1.00 66.88 335 HIS A CA 1
ATOM 2702 C C . HIS A 1 335 ? 72.942 -29.265 -94.143 1.00 66.88 335 HIS A C 1
ATOM 2704 O O . HIS A 1 335 ? 72.351 -28.378 -93.535 1.00 66.88 335 HIS A O 1
ATOM 2710 N N . GLU A 1 336 ? 72.711 -29.544 -95.428 1.00 72.94 336 GLU A N 1
ATOM 2711 C CA . GLU A 1 336 ? 71.811 -28.776 -96.302 1.00 72.94 336 GLU A CA 1
ATOM 2712 C C . GLU A 1 336 ? 70.348 -28.809 -95.813 1.00 72.94 336 GLU A C 1
ATOM 2714 O O . GLU A 1 336 ? 69.656 -27.795 -95.851 1.00 72.94 336 GLU A O 1
ATOM 2719 N N . GLU A 1 337 ? 69.880 -29.940 -95.267 1.00 70.62 337 GLU A N 1
ATOM 2720 C CA . GLU A 1 337 ? 68.531 -30.056 -94.682 1.00 70.62 337 GLU A CA 1
ATOM 2721 C C . GLU A 1 337 ? 68.388 -29.226 -93.387 1.00 70.62 337 GLU A C 1
ATOM 2723 O O . GLU A 1 337 ? 67.345 -28.629 -93.133 1.00 70.62 337 GLU A O 1
ATOM 2728 N N . THR A 1 338 ? 69.453 -29.135 -92.581 1.00 65.00 338 THR A N 1
ATOM 2729 C CA . THR A 1 338 ? 69.454 -28.352 -91.331 1.00 65.00 338 THR A CA 1
ATOM 2730 C C . THR A 1 338 ? 69.581 -26.847 -91.604 1.00 65.00 338 THR A C 1
ATOM 2732 O O . THR A 1 338 ? 68.946 -26.048 -90.916 1.00 65.00 338 THR A O 1
ATOM 2735 N N . GLU A 1 339 ? 70.344 -26.450 -92.629 1.00 72.31 339 GLU A N 1
ATOM 2736 C CA . GLU A 1 339 ? 70.416 -25.058 -93.101 1.00 72.31 339 GLU A CA 1
ATOM 2737 C C . GLU A 1 339 ? 69.090 -24.585 -93.713 1.00 72.31 339 GLU A C 1
ATOM 2739 O O . GLU A 1 339 ? 68.678 -23.451 -93.468 1.00 72.31 339 GLU A O 1
ATOM 2744 N N . ALA A 1 340 ? 68.373 -25.456 -94.432 1.00 72.50 340 ALA A N 1
ATOM 2745 C CA . ALA A 1 340 ? 67.057 -25.130 -94.978 1.00 72.50 340 ALA A CA 1
ATOM 2746 C C . ALA A 1 340 ? 66.020 -24.841 -93.873 1.00 72.50 340 ALA A C 1
ATOM 2748 O O . ALA A 1 340 ? 65.333 -23.820 -93.936 1.00 72.50 340 ALA A O 1
ATOM 2749 N N . TYR A 1 341 ? 65.955 -25.670 -92.820 1.00 70.38 341 TYR A N 1
ATOM 2750 C CA . TYR A 1 341 ? 65.047 -25.423 -91.689 1.00 70.38 341 TYR A CA 1
ATOM 2751 C C . TYR A 1 341 ? 65.400 -24.150 -90.907 1.00 70.38 341 TYR A C 1
ATOM 2753 O O . TYR A 1 341 ? 64.501 -23.437 -90.466 1.00 70.38 341 TYR A O 1
ATOM 2761 N N . LEU A 1 342 ? 66.689 -23.831 -90.742 1.00 76.12 342 LEU A N 1
ATOM 2762 C CA . LEU A 1 342 ? 67.111 -22.594 -90.072 1.00 76.12 342 LEU A CA 1
ATOM 2763 C C . LEU A 1 342 ? 66.744 -21.346 -90.890 1.00 76.12 342 LEU A C 1
ATOM 2765 O O . LEU A 1 342 ? 66.249 -20.374 -90.321 1.00 76.12 342 LEU A O 1
ATOM 2769 N N . SER A 1 343 ? 66.891 -21.400 -92.217 1.00 79.12 343 SER A N 1
ATOM 2770 C CA . SER A 1 343 ? 66.524 -20.298 -93.114 1.00 79.12 343 SER A CA 1
ATOM 2771 C C . SER A 1 343 ? 65.011 -20.030 -93.148 1.00 79.12 343 SER A C 1
ATOM 2773 O O . SER A 1 343 ? 64.593 -18.869 -93.152 1.00 79.12 343 SER A O 1
ATOM 2775 N N . GLU A 1 344 ? 64.168 -21.067 -93.107 1.00 79.00 344 GLU A N 1
ATOM 2776 C CA . GLU A 1 344 ? 62.710 -20.895 -93.003 1.00 79.00 344 GLU A CA 1
ATOM 2777 C C . GLU A 1 344 ? 62.291 -20.286 -91.657 1.00 79.00 344 GLU A C 1
ATOM 2779 O O . GLU A 1 344 ? 61.426 -19.409 -91.624 1.00 79.00 344 GLU A O 1
ATOM 2784 N N . ILE A 1 345 ? 62.931 -20.687 -90.552 1.00 79.25 345 ILE A N 1
ATOM 2785 C CA . ILE A 1 345 ? 62.650 -20.139 -89.216 1.00 79.25 345 ILE A CA 1
ATOM 2786 C C . ILE A 1 345 ? 63.043 -18.657 -89.130 1.00 79.25 345 ILE A C 1
ATOM 2788 O O . ILE A 1 345 ? 62.267 -17.855 -88.609 1.00 79.25 345 ILE A O 1
ATOM 2792 N N . GLU A 1 346 ? 64.197 -18.269 -89.679 1.00 80.38 346 GLU A N 1
ATOM 2793 C CA . GLU A 1 346 ? 64.614 -16.860 -89.744 1.00 80.38 346 GLU A CA 1
ATOM 2794 C C . GLU A 1 346 ? 63.677 -16.026 -90.626 1.00 80.38 346 GLU A C 1
ATOM 2796 O O . GLU A 1 346 ? 63.284 -14.923 -90.246 1.00 80.38 346 GLU A O 1
ATOM 2801 N N . THR A 1 347 ? 63.239 -16.570 -91.763 1.00 85.06 347 THR A N 1
ATOM 2802 C CA . THR A 1 347 ? 62.325 -15.868 -92.677 1.00 85.06 347 THR A CA 1
ATOM 2803 C C . THR A 1 347 ? 60.941 -15.653 -92.049 1.00 85.06 347 THR A C 1
ATOM 2805 O O . THR A 1 347 ? 60.350 -14.581 -92.196 1.00 85.06 347 THR A O 1
ATOM 2808 N N . ILE A 1 348 ? 60.425 -16.637 -91.302 1.00 76.94 348 ILE A N 1
ATOM 2809 C CA . ILE A 1 348 ? 59.151 -16.516 -90.573 1.00 76.94 348 ILE A CA 1
ATOM 2810 C C . ILE A 1 348 ? 59.281 -15.531 -89.400 1.00 76.94 348 ILE A C 1
ATOM 2812 O O . ILE A 1 348 ? 58.363 -14.742 -89.175 1.00 76.94 348 ILE A O 1
ATOM 2816 N N . GLY A 1 349 ? 60.414 -15.534 -88.688 1.00 78.94 349 GLY A N 1
ATOM 2817 C CA . GLY A 1 349 ? 60.703 -14.571 -87.621 1.00 78.94 349 GLY A CA 1
ATOM 2818 C C . GLY A 1 349 ? 60.720 -13.128 -88.129 1.00 78.94 349 GLY A C 1
ATOM 2819 O O . GLY A 1 349 ? 60.017 -12.276 -87.588 1.00 78.94 349 GLY A O 1
ATOM 2820 N N . GLN A 1 350 ? 61.418 -12.881 -89.240 1.00 79.88 350 GLN A N 1
ATOM 2821 C CA . GLN A 1 350 ? 61.515 -11.549 -89.837 1.00 79.88 350 GLN A CA 1
ATOM 2822 C C . GLN A 1 350 ? 60.151 -11.023 -90.316 1.00 79.88 350 GLN A C 1
ATOM 2824 O O . GLN A 1 350 ? 59.811 -9.865 -90.078 1.00 79.88 350 GLN A O 1
ATOM 2829 N N . ALA A 1 351 ? 59.320 -11.882 -90.919 1.00 80.12 351 ALA A N 1
ATOM 2830 C CA . ALA A 1 351 ? 57.966 -11.510 -91.331 1.00 80.12 351 ALA A CA 1
ATOM 2831 C C . ALA A 1 351 ? 57.053 -11.164 -90.136 1.00 80.12 351 ALA A C 1
ATOM 2833 O O . ALA A 1 351 ? 56.184 -10.293 -90.246 1.00 80.12 351 ALA A O 1
ATOM 2834 N N . TYR A 1 352 ? 57.247 -11.823 -88.990 1.00 78.62 352 TYR A N 1
ATOM 2835 C CA . TYR A 1 352 ? 56.487 -11.546 -87.771 1.00 78.62 352 TYR A CA 1
ATOM 2836 C C . TYR A 1 352 ? 56.911 -10.220 -87.119 1.00 78.62 352 TYR A C 1
ATOM 2838 O O . TYR A 1 352 ? 56.050 -9.435 -86.711 1.00 78.62 352 TYR A O 1
ATOM 2846 N N . ASP A 1 353 ? 58.214 -9.933 -87.090 1.00 86.38 353 ASP A N 1
ATOM 2847 C CA . ASP A 1 353 ? 58.772 -8.681 -86.565 1.00 86.38 353 ASP A CA 1
ATOM 2848 C C . ASP A 1 353 ? 58.379 -7.466 -87.421 1.00 86.38 353 ASP A C 1
ATOM 2850 O O . ASP A 1 353 ? 57.994 -6.417 -86.887 1.00 86.38 353 ASP A O 1
ATOM 2854 N N . ASP A 1 354 ? 58.377 -7.612 -88.747 1.00 86.44 354 ASP A N 1
ATOM 2855 C CA . ASP A 1 354 ? 57.937 -6.564 -89.673 1.00 86.44 354 ASP A CA 1
ATOM 2856 C C . ASP A 1 354 ? 56.433 -6.273 -89.515 1.00 86.44 354 ASP A C 1
ATOM 2858 O O . ASP A 1 354 ? 56.013 -5.111 -89.452 1.00 86.44 354 ASP A O 1
ATOM 2862 N N . MET A 1 355 ? 55.608 -7.315 -89.357 1.00 79.44 355 MET A N 1
ATOM 2863 C CA . MET A 1 355 ? 54.171 -7.173 -89.092 1.00 79.44 355 MET A CA 1
ATOM 2864 C C . MET A 1 355 ? 53.901 -6.512 -87.729 1.00 79.44 355 MET A C 1
ATOM 2866 O O . MET A 1 355 ? 53.019 -5.656 -87.605 1.00 79.44 355 MET A O 1
ATOM 2870 N N . GLN A 1 356 ? 54.658 -6.875 -86.691 1.00 80.81 356 GLN A N 1
ATOM 2871 C CA . GLN A 1 356 ? 54.537 -6.276 -85.362 1.00 80.81 356 GLN A CA 1
ATOM 2872 C C . GLN A 1 356 ? 54.951 -4.799 -85.369 1.00 80.81 356 GLN A C 1
ATOM 2874 O O . GLN A 1 356 ? 54.284 -3.968 -84.745 1.00 80.81 356 GLN A O 1
ATOM 2879 N N . THR A 1 357 ? 55.990 -4.455 -86.129 1.00 85.31 357 THR A N 1
ATOM 2880 C CA . THR A 1 357 ? 56.446 -3.073 -86.309 1.00 85.31 357 THR A CA 1
ATOM 2881 C C . THR A 1 357 ? 55.407 -2.242 -87.070 1.00 85.31 357 THR A C 1
ATOM 2883 O O . THR A 1 357 ? 55.095 -1.125 -86.654 1.00 85.31 357 THR A O 1
ATOM 2886 N N . GLN A 1 358 ? 54.774 -2.794 -88.114 1.00 84.56 358 GLN A N 1
ATOM 2887 C CA . GLN A 1 358 ? 53.636 -2.151 -88.786 1.00 84.56 358 GLN A CA 1
ATOM 2888 C C . GLN A 1 358 ? 52.448 -1.917 -87.843 1.00 84.56 358 GLN A C 1
ATOM 2890 O O . GLN A 1 358 ? 51.865 -0.832 -87.846 1.00 84.56 358 GLN A O 1
ATOM 2895 N N . ASN A 1 359 ? 52.101 -2.892 -86.998 1.00 78.06 359 ASN A N 1
ATOM 2896 C CA . ASN A 1 359 ? 51.018 -2.735 -86.023 1.00 78.06 359 ASN A CA 1
ATOM 2897 C C . ASN A 1 359 ? 51.321 -1.648 -84.979 1.00 78.06 359 ASN A C 1
ATOM 2899 O O . ASN A 1 359 ? 50.429 -0.878 -84.617 1.00 78.06 359 ASN A O 1
ATOM 2903 N N . GLN A 1 360 ? 52.574 -1.531 -84.529 1.00 81.31 360 GLN A N 1
ATOM 2904 C CA . GLN A 1 360 ? 52.993 -0.441 -83.642 1.00 81.31 360 GLN A CA 1
ATOM 2905 C C . GLN A 1 360 ? 52.908 0.926 -84.331 1.00 81.31 360 GLN A C 1
ATOM 2907 O O . GLN A 1 360 ? 52.402 1.876 -83.735 1.00 81.31 360 GLN A O 1
ATOM 2912 N N . GLN A 1 361 ? 53.318 1.023 -85.598 1.00 83.81 361 GLN A N 1
ATOM 2913 C CA . GLN A 1 361 ? 53.205 2.262 -86.373 1.00 83.81 361 GLN A CA 1
ATOM 2914 C C . GLN A 1 361 ? 51.743 2.671 -86.607 1.00 83.81 361 GLN A C 1
ATOM 2916 O O . GLN A 1 361 ? 51.416 3.848 -86.470 1.00 83.81 361 GLN A O 1
ATOM 2921 N N . LEU A 1 362 ? 50.844 1.725 -86.896 1.00 84.94 362 LEU A N 1
ATOM 2922 C CA . LEU A 1 362 ? 49.410 2.001 -87.053 1.00 84.94 362 LEU A CA 1
ATOM 2923 C C . LEU A 1 362 ? 48.762 2.460 -85.741 1.00 84.94 362 LEU A C 1
ATOM 2925 O O . LEU A 1 362 ? 48.001 3.426 -85.743 1.00 84.94 362 LEU A O 1
ATOM 2929 N N . LEU A 1 363 ? 49.091 1.828 -84.610 1.00 83.19 363 LEU A N 1
ATOM 2930 C CA . LEU A 1 363 ? 48.629 2.266 -83.287 1.00 83.19 363 LEU A CA 1
ATOM 2931 C C . LEU A 1 363 ? 49.121 3.677 -82.953 1.00 83.19 363 LEU A C 1
ATOM 2933 O O . LEU A 1 363 ? 48.355 4.499 -82.443 1.00 83.19 363 LEU A O 1
ATOM 2937 N N . GLN A 1 364 ? 50.377 3.981 -83.279 1.00 83.38 364 GLN A N 1
ATOM 2938 C CA . GLN A 1 364 ? 50.944 5.304 -83.063 1.00 83.38 364 GLN A CA 1
ATOM 2939 C C . GLN A 1 364 ? 50.281 6.355 -83.964 1.00 83.38 364 GLN A C 1
ATOM 2941 O O . GLN A 1 364 ? 49.876 7.402 -83.466 1.00 83.38 364 GLN A O 1
ATOM 2946 N N . GLN A 1 365 ? 50.033 6.042 -85.239 1.00 81.81 365 GLN A N 1
ATOM 2947 C CA . GLN A 1 365 ? 49.278 6.914 -86.143 1.00 81.81 365 GLN A CA 1
ATOM 2948 C C . GLN A 1 365 ? 47.831 7.134 -85.684 1.00 81.81 365 GLN A C 1
ATOM 2950 O O . GLN A 1 365 ? 47.335 8.251 -85.791 1.00 81.81 365 GLN A O 1
ATOM 2955 N N . ILE A 1 366 ? 47.145 6.118 -85.149 1.00 79.50 366 ILE A N 1
ATOM 2956 C CA . ILE A 1 366 ? 45.788 6.272 -84.594 1.00 79.50 366 ILE A CA 1
ATOM 2957 C C . ILE A 1 366 ? 45.818 7.184 -83.365 1.00 79.50 366 ILE A C 1
ATOM 2959 O O . ILE A 1 366 ? 45.002 8.095 -83.266 1.00 79.50 366 ILE A O 1
ATOM 2963 N N . THR A 1 367 ? 46.792 6.997 -82.474 1.00 76.38 367 THR A N 1
ATOM 2964 C CA . THR A 1 367 ? 46.932 7.801 -81.251 1.00 76.38 367 THR A CA 1
ATOM 2965 C C . THR A 1 367 ? 47.288 9.255 -81.569 1.00 76.38 367 THR A C 1
ATOM 2967 O O . THR A 1 367 ? 46.703 10.173 -81.001 1.00 76.38 367 THR A O 1
ATOM 2970 N N . GLU A 1 368 ? 48.196 9.488 -82.519 1.00 80.75 368 GLU A N 1
ATOM 2971 C CA . GLU A 1 368 ? 48.566 10.827 -82.987 1.00 80.75 368 GLU A CA 1
ATOM 2972 C C . GLU A 1 368 ? 47.429 11.486 -83.774 1.00 80.75 368 GLU A C 1
ATOM 2974 O O . GLU A 1 368 ? 47.186 12.681 -83.610 1.00 80.75 368 GLU A O 1
ATOM 2979 N N . ARG A 1 369 ? 46.673 10.720 -84.574 1.00 79.19 369 ARG A N 1
ATOM 2980 C CA . ARG A 1 369 ? 45.457 11.202 -85.239 1.00 79.19 369 ARG A CA 1
ATOM 2981 C C . ARG A 1 369 ? 44.384 11.561 -84.219 1.00 79.19 369 ARG A C 1
ATOM 2983 O O . ARG A 1 369 ? 43.707 12.558 -84.420 1.00 79.19 369 ARG A O 1
ATOM 2990 N N . ASP A 1 370 ? 44.220 10.801 -83.143 1.00 76.00 370 ASP A N 1
ATOM 2991 C CA . ASP A 1 370 ? 43.210 11.065 -82.117 1.00 76.00 370 ASP A CA 1
ATOM 2992 C C . ASP A 1 370 ? 43.610 12.226 -81.195 1.00 76.00 370 ASP A C 1
ATOM 2994 O O . ASP A 1 370 ? 42.770 13.075 -80.909 1.00 76.00 370 ASP A O 1
ATOM 2998 N N . ASP A 1 371 ? 44.890 12.372 -80.836 1.00 77.69 371 ASP A N 1
ATOM 2999 C CA . ASP A 1 371 ? 45.406 13.566 -80.147 1.00 77.69 371 ASP A CA 1
ATOM 3000 C C . ASP A 1 371 ? 45.325 14.807 -81.049 1.00 77.69 371 ASP A C 1
ATOM 3002 O O . ASP A 1 371 ? 44.907 15.882 -80.610 1.00 77.69 371 ASP A O 1
ATOM 3006 N N . TYR A 1 372 ? 45.628 14.659 -82.344 1.00 74.69 372 TYR A N 1
ATOM 3007 C CA . TYR A 1 372 ? 45.399 15.702 -83.337 1.00 74.69 372 TYR A CA 1
ATOM 3008 C C . TYR A 1 372 ? 43.908 15.999 -83.498 1.00 74.69 372 TYR A C 1
ATOM 3010 O O . TYR A 1 372 ? 43.560 17.167 -83.576 1.00 74.69 372 TYR A O 1
ATOM 3018 N N . ASN A 1 373 ? 43.014 15.009 -83.486 1.00 69.25 373 ASN A N 1
ATOM 3019 C CA . ASN A 1 373 ? 41.569 15.205 -83.606 1.00 69.25 373 ASN A CA 1
ATOM 3020 C C . ASN A 1 373 ? 40.985 15.882 -82.363 1.00 69.25 373 ASN A C 1
ATOM 3022 O O . ASN A 1 373 ? 40.187 16.798 -82.518 1.00 69.25 373 ASN A O 1
ATOM 3026 N N . VAL A 1 374 ? 41.417 15.522 -81.151 1.00 71.19 374 VAL A N 1
ATOM 3027 C CA . VAL A 1 374 ? 41.044 16.210 -79.903 1.00 71.19 374 VAL A CA 1
ATOM 3028 C C . VAL A 1 374 ? 41.591 17.638 -79.905 1.00 71.19 374 VAL A C 1
ATOM 3030 O O . VAL A 1 374 ? 40.842 18.584 -79.660 1.00 71.19 374 VAL A O 1
ATOM 3033 N N . LYS A 1 375 ? 42.861 17.841 -80.284 1.00 67.69 375 LYS A N 1
ATOM 3034 C CA . LYS A 1 375 ? 43.443 19.185 -80.436 1.00 67.69 375 LYS A CA 1
ATOM 3035 C C . LYS A 1 375 ? 42.799 19.982 -81.561 1.00 67.69 375 LYS A C 1
ATOM 3037 O O . LYS A 1 375 ? 42.715 21.192 -81.432 1.00 67.69 375 LYS A O 1
ATOM 3042 N N . LYS A 1 376 ? 42.341 19.360 -82.646 1.00 59.16 376 LYS A N 1
ATOM 3043 C CA . LYS A 1 376 ? 41.693 20.001 -83.800 1.00 59.16 376 LYS A CA 1
ATOM 3044 C C . LYS A 1 376 ? 40.238 20.346 -83.500 1.00 59.16 376 LYS A C 1
ATOM 3046 O O . LYS A 1 376 ? 39.814 21.439 -83.861 1.00 59.16 376 LYS A O 1
ATOM 3051 N N . LEU A 1 377 ? 39.525 19.501 -82.752 1.00 60.06 377 LEU A N 1
ATOM 3052 C CA . LEU A 1 377 ? 38.223 19.823 -82.159 1.00 60.06 377 LEU A CA 1
ATOM 3053 C C . LEU A 1 377 ? 38.338 21.042 -81.225 1.00 60.06 377 LEU A C 1
ATOM 3055 O O . LEU A 1 377 ? 37.406 21.831 -81.130 1.00 60.06 377 LEU A O 1
ATOM 3059 N N . PHE A 1 378 ? 39.515 21.245 -80.620 1.00 57.22 378 PHE A N 1
ATOM 3060 C CA . PHE A 1 378 ? 39.831 22.414 -79.793 1.00 57.22 378 PHE A CA 1
ATOM 3061 C C . PHE A 1 378 ? 40.512 23.590 -80.533 1.00 57.22 378 PHE A C 1
ATOM 3063 O O . PHE A 1 378 ? 40.522 24.701 -80.012 1.00 57.22 378 PHE A O 1
ATOM 3070 N N . ARG A 1 379 ? 41.081 23.392 -81.735 1.00 56.25 379 ARG A N 1
ATOM 3071 C CA . ARG A 1 379 ? 41.854 24.406 -82.500 1.00 56.25 379 ARG A CA 1
ATOM 3072 C C . ARG A 1 379 ? 41.121 24.926 -83.748 1.00 56.25 379 ARG A C 1
ATOM 3074 O O . ARG A 1 379 ? 41.561 25.908 -84.336 1.00 56.25 379 ARG A O 1
ATOM 3081 N N . HIS A 1 380 ? 40.002 24.313 -84.143 1.00 47.75 380 HIS A N 1
ATOM 3082 C CA . HIS A 1 380 ? 39.110 24.819 -85.200 1.00 47.75 380 HIS A CA 1
ATOM 3083 C C . HIS A 1 380 ? 37.844 25.516 -84.696 1.00 47.75 380 HIS A C 1
ATOM 3085 O O . HIS A 1 380 ? 36.975 25.827 -85.505 1.00 47.75 380 HIS A O 1
ATOM 3091 N N . LEU A 1 381 ? 37.765 25.866 -83.410 1.00 46.47 381 LEU A N 1
ATOM 3092 C CA . LEU A 1 381 ? 36.986 27.048 -83.049 1.00 46.47 381 LEU A CA 1
ATOM 3093 C C . LEU A 1 381 ? 37.900 28.267 -83.245 1.00 46.47 381 LEU A C 1
ATOM 3095 O O . LEU A 1 381 ? 38.861 28.419 -82.488 1.00 46.47 381 LEU A O 1
ATOM 3099 N N . PRO A 1 382 ? 37.686 29.090 -84.289 1.00 45.94 382 PRO A N 1
ATOM 3100 C CA . PRO A 1 382 ? 38.528 30.246 -84.534 1.00 45.94 382 PRO A CA 1
ATOM 3101 C C . PRO A 1 382 ? 38.425 31.209 -83.350 1.00 45.94 382 PRO A C 1
ATOM 3103 O O . PRO A 1 382 ? 37.341 31.577 -82.900 1.00 45.94 382 PRO A O 1
ATOM 3106 N N . LEU A 1 383 ? 39.594 31.593 -82.851 1.00 41.09 383 LEU A N 1
ATOM 3107 C CA . LEU A 1 383 ? 39.790 32.663 -81.892 1.00 41.09 383 LEU A CA 1
ATOM 3108 C C . LEU A 1 383 ? 39.272 33.992 -82.468 1.00 41.09 383 LEU A C 1
ATOM 3110 O O . LEU A 1 383 ? 40.013 34.699 -83.144 1.00 41.09 383 LEU A O 1
ATOM 3114 N N . GLU A 1 384 ? 38.054 34.386 -82.100 1.00 40.97 384 GLU A N 1
ATOM 3115 C CA . GLU A 1 384 ? 37.857 35.753 -81.615 1.00 40.97 384 GLU A CA 1
ATOM 3116 C C . GLU A 1 384 ? 38.267 35.773 -80.137 1.00 40.97 384 GLU A C 1
ATOM 3118 O O . GLU A 1 384 ? 37.555 35.359 -79.217 1.00 40.97 384 GLU A O 1
ATOM 3123 N N . TYR A 1 385 ? 39.527 36.165 -79.955 1.00 50.16 385 TYR A N 1
ATOM 3124 C CA . TYR A 1 385 ? 40.233 36.316 -78.693 1.00 50.16 385 TYR A CA 1
ATOM 3125 C C . TYR A 1 385 ? 39.403 37.114 -77.667 1.00 50.16 385 TYR A C 1
ATOM 3127 O O . TYR A 1 385 ? 38.750 38.109 -77.978 1.00 50.16 385 TYR A O 1
ATOM 3135 N N . THR A 1 386 ? 39.492 36.700 -76.399 1.00 50.28 386 THR A N 1
ATOM 3136 C CA . THR A 1 386 ? 38.912 37.305 -75.175 1.00 50.28 386 THR A CA 1
ATOM 3137 C C . THR A 1 386 ? 37.409 37.155 -74.907 1.00 50.28 386 THR A C 1
ATOM 3139 O O . THR A 1 386 ? 37.059 37.027 -73.735 1.00 50.28 386 THR A O 1
ATOM 3142 N N . ILE A 1 387 ? 36.522 37.075 -75.906 1.00 49.94 387 ILE A N 1
ATOM 3143 C CA . ILE A 1 387 ? 35.060 36.979 -75.664 1.00 49.94 387 ILE A CA 1
ATOM 3144 C C . ILE A 1 387 ? 34.586 35.522 -75.500 1.00 49.94 387 ILE A C 1
ATOM 3146 O O . ILE A 1 387 ? 33.724 35.233 -74.674 1.00 49.94 387 ILE A O 1
ATOM 3150 N N . VAL A 1 388 ? 35.187 34.560 -76.208 1.00 50.00 388 VAL A N 1
ATOM 3151 C CA . VAL A 1 388 ? 34.741 33.150 -76.152 1.00 50.00 388 VAL A CA 1
ATOM 3152 C C . VAL A 1 388 ? 35.344 32.386 -74.964 1.00 50.00 388 VAL A C 1
ATOM 3154 O O . VAL A 1 388 ? 34.675 31.549 -74.369 1.00 50.00 388 VAL A O 1
ATOM 3157 N N . GLY A 1 389 ? 36.568 32.720 -74.536 1.00 52.75 389 GLY A N 1
ATOM 3158 C CA . GLY A 1 389 ? 37.153 32.178 -73.299 1.00 52.75 389 GLY A CA 1
ATOM 3159 C C . GLY A 1 389 ? 36.423 32.664 -72.042 1.00 52.75 389 GLY A C 1
ATOM 3160 O O . GLY A 1 389 ? 36.181 31.883 -71.124 1.00 52.75 389 GLY A O 1
ATOM 3161 N N . SER A 1 390 ? 35.991 33.931 -72.038 1.00 55.25 390 SER A N 1
ATOM 3162 C CA . SER A 1 390 ? 35.089 34.448 -71.007 1.00 55.25 390 SER A CA 1
ATOM 3163 C C . SER A 1 390 ? 33.684 33.858 -71.144 1.00 55.25 390 SER A C 1
ATOM 3165 O O . SER A 1 390 ? 33.092 33.551 -70.121 1.00 55.25 390 SER A O 1
ATOM 3167 N N . SER A 1 391 ? 33.183 33.585 -72.356 1.00 57.47 391 SER A N 1
ATOM 3168 C CA . SER A 1 391 ? 31.902 32.891 -72.573 1.00 57.47 391 SER A CA 1
ATOM 3169 C C . SER A 1 391 ? 31.904 31.434 -72.081 1.00 57.47 391 SER A C 1
ATOM 3171 O O . SER A 1 391 ? 30.950 31.024 -71.427 1.00 57.47 391 SER A O 1
ATOM 3173 N N . TRP A 1 392 ? 32.978 30.665 -72.297 1.00 61.31 392 TRP A N 1
ATOM 3174 C CA . TRP A 1 392 ? 33.119 29.301 -71.764 1.00 61.31 392 TRP A CA 1
ATOM 3175 C C . TRP A 1 392 ? 33.280 29.295 -70.241 1.00 61.31 392 TRP A C 1
ATOM 3177 O O . TRP A 1 392 ? 32.614 28.524 -69.553 1.00 61.31 392 TRP A O 1
ATOM 3187 N N . PHE A 1 393 ? 34.105 30.196 -69.697 1.00 66.62 393 PHE A N 1
ATOM 3188 C CA . PHE A 1 393 ? 34.240 30.357 -68.248 1.00 66.62 393 PHE A CA 1
ATOM 3189 C C . PHE A 1 393 ? 32.919 30.817 -67.608 1.00 66.62 393 PHE A C 1
ATOM 3191 O O . PHE A 1 393 ? 32.521 30.277 -66.582 1.00 66.62 393 PHE A O 1
ATOM 3198 N N . LEU A 1 394 ? 32.180 31.731 -68.249 1.00 72.88 394 LEU A N 1
ATOM 3199 C CA . LEU A 1 394 ? 30.826 32.127 -67.851 1.00 72.88 394 LEU A CA 1
ATOM 3200 C C . LEU A 1 394 ? 29.850 30.952 -67.932 1.00 72.88 394 LEU A C 1
ATOM 3202 O O . LEU A 1 394 ? 29.074 30.771 -67.004 1.00 72.88 394 LEU A O 1
ATOM 3206 N N . PHE A 1 395 ? 29.882 30.137 -68.988 1.00 75.75 395 PHE A N 1
ATOM 3207 C CA . PHE A 1 395 ? 28.997 28.979 -69.120 1.00 75.75 395 PHE A CA 1
ATOM 3208 C C . PHE A 1 395 ? 29.273 27.932 -68.036 1.00 75.75 395 PHE A C 1
ATOM 3210 O O . PHE A 1 395 ? 28.332 27.423 -67.430 1.00 75.75 395 PHE A O 1
ATOM 3217 N N . GLN A 1 396 ? 30.545 27.670 -67.722 1.00 70.56 396 GLN A N 1
ATOM 3218 C CA . GLN A 1 396 ? 30.929 26.784 -66.626 1.00 70.56 396 GLN A CA 1
ATOM 3219 C C . GLN A 1 396 ? 30.507 27.347 -65.260 1.00 70.56 396 GLN A C 1
ATOM 3221 O O . GLN A 1 396 ? 29.905 26.622 -64.469 1.00 70.56 396 GLN A O 1
ATOM 3226 N N . LEU A 1 397 ? 30.705 28.647 -65.022 1.00 79.12 397 LEU A N 1
ATOM 3227 C CA . LEU A 1 397 ? 30.262 29.327 -63.802 1.00 79.12 397 LEU A CA 1
ATOM 3228 C C . LEU A 1 397 ? 28.727 29.341 -63.672 1.00 79.12 397 LEU A C 1
ATOM 3230 O O . LEU A 1 397 ? 28.187 29.196 -62.577 1.00 79.12 397 LEU A O 1
ATOM 3234 N N . VAL A 1 398 ? 28.004 29.464 -64.789 1.00 85.00 398 VAL A N 1
ATOM 3235 C CA . VAL A 1 398 ? 26.538 29.368 -64.843 1.00 85.00 398 VAL A CA 1
ATOM 3236 C C . VAL A 1 398 ? 26.081 27.942 -64.542 1.00 85.00 398 VAL A C 1
ATOM 3238 O O . VAL A 1 398 ? 25.156 27.776 -63.751 1.00 85.00 398 VAL A O 1
ATOM 3241 N N . LEU A 1 399 ? 26.726 26.914 -65.100 1.00 82.94 399 LEU A N 1
ATOM 3242 C CA . LEU A 1 399 ? 26.408 25.508 -64.820 1.00 82.94 399 LEU A CA 1
ATOM 3243 C C . LEU A 1 399 ? 26.684 25.131 -63.363 1.00 82.94 399 LEU A C 1
ATOM 3245 O O . LEU A 1 399 ? 25.864 24.459 -62.736 1.00 82.94 399 LEU A O 1
ATOM 3249 N N . GLU A 1 400 ? 27.807 25.576 -62.807 1.00 83.06 400 GLU A N 1
ATOM 3250 C CA . GLU A 1 400 ? 28.130 25.401 -61.390 1.00 83.06 400 GLU A CA 1
ATOM 3251 C C . GLU A 1 400 ? 27.156 26.182 -60.498 1.00 83.06 400 GLU A C 1
ATOM 3253 O O . GLU A 1 400 ? 26.651 25.629 -59.525 1.00 83.06 400 GLU A O 1
ATOM 3258 N N . GLY A 1 401 ? 26.783 27.409 -60.872 1.00 85.19 401 GLY A N 1
ATOM 3259 C CA . GLY A 1 401 ? 25.783 28.206 -60.157 1.00 85.19 401 GLY A CA 1
ATOM 3260 C C . GLY A 1 401 ? 24.359 27.642 -60.243 1.00 85.19 401 GLY A C 1
ATOM 3261 O O . GLY A 1 401 ? 23.576 27.789 -59.307 1.00 85.19 401 GLY A O 1
ATOM 3262 N N . VAL A 1 402 ? 23.984 26.987 -61.345 1.00 89.81 402 VAL A N 1
ATOM 3263 C CA . VAL A 1 402 ? 22.712 26.249 -61.458 1.00 89.81 402 VAL A CA 1
ATOM 3264 C C . VAL A 1 402 ? 22.749 24.999 -60.585 1.00 89.81 402 VAL A C 1
ATOM 3266 O O . VAL A 1 402 ? 21.792 24.749 -59.860 1.00 89.81 402 VAL A O 1
ATOM 3269 N N . ARG A 1 403 ? 23.861 24.256 -60.585 1.00 90.81 403 ARG A N 1
ATOM 3270 C CA . ARG A 1 403 ? 24.031 23.067 -59.739 1.00 90.81 403 ARG A CA 1
ATOM 3271 C C . ARG A 1 403 ? 24.001 23.421 -58.250 1.00 90.81 403 ARG A C 1
ATOM 3273 O O . ARG A 1 403 ? 23.311 22.752 -57.492 1.00 90.81 403 ARG A O 1
ATOM 3280 N N . ALA A 1 404 ? 24.673 24.502 -57.854 1.00 86.56 404 ALA A N 1
ATOM 3281 C CA . ALA A 1 404 ? 24.652 25.020 -56.488 1.00 86.56 404 ALA A CA 1
ATOM 3282 C C . ALA A 1 404 ? 23.234 25.433 -56.056 1.00 86.56 404 ALA A C 1
ATOM 3284 O O . ALA A 1 404 ? 22.785 25.046 -54.979 1.00 86.56 404 ALA A O 1
ATOM 3285 N N . ARG A 1 405 ? 22.488 26.131 -56.925 1.00 90.19 405 ARG A N 1
ATOM 3286 C CA . ARG A 1 405 ? 21.083 26.488 -56.664 1.00 90.19 405 ARG A CA 1
ATOM 3287 C C . ARG A 1 405 ? 20.177 25.267 -56.545 1.00 90.19 405 ARG A C 1
ATOM 3289 O O . ARG A 1 405 ? 19.398 25.188 -55.608 1.00 90.19 405 ARG A O 1
ATOM 3296 N N . GLN A 1 406 ? 20.332 24.274 -57.420 1.00 90.00 406 GLN A N 1
ATOM 3297 C CA . GLN A 1 406 ? 19.584 23.016 -57.320 1.00 90.00 406 GLN A CA 1
ATOM 3298 C C . GLN A 1 406 ? 19.859 22.283 -56.000 1.00 90.00 406 GLN A C 1
ATOM 3300 O O . GLN A 1 406 ? 18.930 21.753 -55.393 1.00 90.00 406 GLN A O 1
ATOM 3305 N N . THR A 1 407 ? 21.111 22.274 -55.528 1.00 91.06 407 THR A N 1
ATOM 3306 C CA . THR A 1 407 ? 21.439 21.698 -54.215 1.00 91.06 407 THR A CA 1
ATOM 3307 C C . THR A 1 407 ? 20.882 22.523 -53.057 1.00 91.06 407 THR A C 1
ATOM 3309 O O . THR A 1 407 ? 20.400 21.949 -52.085 1.00 91.06 407 THR A O 1
ATOM 3312 N N . GLU A 1 408 ? 20.897 23.854 -53.155 1.00 93.38 408 GLU A N 1
ATOM 3313 C CA . GLU A 1 408 ? 20.333 24.750 -52.141 1.00 93.38 408 GLU A CA 1
ATOM 3314 C C . GLU A 1 408 ? 18.812 24.583 -52.027 1.00 93.38 408 GLU A C 1
ATOM 3316 O O . GLU A 1 408 ? 18.291 24.427 -50.923 1.00 93.38 408 GLU A O 1
ATOM 3321 N N . ASP A 1 409 ? 18.106 24.520 -53.156 1.00 94.25 409 ASP A N 1
ATOM 3322 C CA . ASP A 1 409 ? 16.663 24.287 -53.203 1.00 94.25 409 ASP A CA 1
ATOM 3323 C C . ASP A 1 409 ? 16.288 22.911 -52.629 1.00 94.25 409 ASP A C 1
ATOM 3325 O O . ASP A 1 409 ? 15.305 22.792 -51.889 1.00 94.25 409 ASP A O 1
ATOM 3329 N N . ALA A 1 410 ? 17.090 21.875 -52.909 1.00 93.75 410 ALA A N 1
ATOM 3330 C CA . ALA A 1 410 ? 16.909 20.545 -52.327 1.00 93.75 410 ALA A CA 1
ATOM 3331 C C . ALA A 1 410 ? 17.074 20.570 -50.797 1.00 93.75 410 ALA A C 1
ATOM 3333 O O . ALA A 1 410 ? 16.192 20.095 -50.076 1.00 93.75 410 ALA A O 1
ATOM 3334 N N . LEU A 1 411 ? 18.140 21.202 -50.293 1.00 95.12 411 LEU A N 1
ATOM 3335 C CA . LEU A 1 411 ? 18.382 21.360 -48.854 1.00 95.12 411 LEU A CA 1
ATOM 3336 C C . LEU A 1 411 ? 17.295 22.205 -48.171 1.00 95.12 411 LEU A C 1
ATOM 3338 O O . LEU A 1 411 ? 16.889 21.906 -47.048 1.00 95.12 411 LEU A O 1
ATOM 3342 N N . LEU A 1 412 ? 16.780 23.241 -48.837 1.00 96.75 412 LEU A N 1
ATOM 3343 C CA . LEU A 1 412 ? 15.666 24.046 -48.332 1.00 96.75 412 LEU A CA 1
ATOM 3344 C C . LEU A 1 412 ? 14.378 23.229 -48.215 1.00 96.75 412 LEU A C 1
ATOM 3346 O O . LEU A 1 412 ? 13.639 23.395 -47.239 1.00 96.75 412 LEU A O 1
ATOM 3350 N N . MET A 1 413 ? 14.097 22.344 -49.172 1.00 94.00 413 MET A N 1
ATOM 3351 C CA . MET A 1 413 ? 12.945 21.448 -49.072 1.00 94.00 413 MET A CA 1
ATOM 3352 C C . MET A 1 413 ? 13.125 20.400 -47.974 1.00 94.00 413 MET A C 1
ATOM 3354 O O . MET A 1 413 ? 12.191 20.200 -47.196 1.00 94.00 413 MET A O 1
ATOM 3358 N N . GLU A 1 414 ? 14.310 19.801 -47.831 1.00 92.75 414 GLU A N 1
ATOM 3359 C CA . GLU A 1 414 ? 14.613 18.896 -46.712 1.00 92.75 414 GLU A CA 1
ATOM 3360 C C . GLU A 1 414 ? 14.463 19.594 -45.356 1.00 92.75 414 GLU A C 1
ATOM 3362 O O . GLU A 1 414 ? 13.807 19.064 -44.457 1.00 92.75 414 GLU A O 1
ATOM 3367 N N . LYS A 1 415 ? 14.970 20.827 -45.222 1.00 93.75 415 LYS A N 1
ATOM 3368 C CA . LYS A 1 415 ? 14.796 21.652 -44.020 1.00 93.75 415 LYS A CA 1
ATOM 3369 C C . LYS A 1 415 ? 13.317 21.854 -43.684 1.00 93.75 415 LYS A C 1
ATOM 3371 O O . LYS A 1 415 ? 12.919 21.617 -42.546 1.00 93.75 415 LYS A O 1
ATOM 3376 N N . ARG A 1 416 ? 12.482 22.234 -44.660 1.00 96.00 416 ARG A N 1
ATOM 3377 C CA . ARG A 1 416 ? 11.030 22.414 -44.450 1.00 96.00 416 ARG A CA 1
ATOM 3378 C C . ARG A 1 416 ? 10.336 21.112 -44.048 1.00 96.00 416 ARG A C 1
ATOM 3380 O O . ARG A 1 416 ? 9.393 21.135 -43.256 1.00 96.00 416 ARG A O 1
ATOM 3387 N N . MET A 1 417 ? 10.763 19.979 -44.602 1.00 94.94 417 MET A N 1
ATOM 3388 C CA . MET A 1 417 ? 10.225 18.664 -44.244 1.00 94.94 417 MET A CA 1
ATOM 3389 C C . MET A 1 417 ? 10.594 18.282 -42.806 1.00 94.94 417 MET A C 1
ATOM 3391 O O . MET A 1 417 ? 9.719 17.865 -42.045 1.00 94.94 417 MET A O 1
ATOM 3395 N N . LEU A 1 418 ? 11.850 18.501 -42.408 1.00 96.00 418 LEU A N 1
ATOM 3396 C CA . LEU A 1 418 ? 12.316 18.301 -41.035 1.00 96.00 418 LEU A CA 1
ATOM 3397 C C . LEU A 1 418 ? 11.596 19.224 -40.045 1.00 96.00 418 LEU A C 1
ATOM 3399 O O . LEU A 1 418 ? 11.165 18.762 -38.994 1.00 96.00 418 LEU A O 1
ATOM 3403 N N . GLU A 1 419 ? 11.387 20.496 -40.385 1.00 95.94 419 GLU A N 1
ATOM 3404 C CA . GLU A 1 419 ? 10.636 21.443 -39.548 1.00 95.94 419 GLU A CA 1
ATOM 3405 C C . GLU A 1 419 ? 9.197 20.968 -39.293 1.00 95.94 419 GLU A C 1
ATOM 3407 O O . GLU A 1 419 ? 8.726 20.999 -38.153 1.00 95.94 419 GLU A O 1
ATOM 3412 N N . LYS A 1 420 ? 8.510 20.458 -40.324 1.00 96.62 420 LYS A N 1
ATOM 3413 C CA . LYS A 1 420 ? 7.172 19.863 -40.170 1.00 96.62 420 LYS A CA 1
ATOM 3414 C C . LYS A 1 420 ? 7.199 18.616 -39.288 1.00 96.62 420 LYS A C 1
ATOM 3416 O O . LYS A 1 420 ? 6.329 18.471 -38.428 1.00 96.62 420 LYS A O 1
ATOM 3421 N N . ALA A 1 421 ? 8.190 17.742 -39.472 1.00 93.50 421 ALA A N 1
ATOM 3422 C CA . ALA A 1 421 ? 8.357 16.548 -38.646 1.00 93.50 421 ALA A CA 1
ATOM 3423 C C . ALA A 1 421 ? 8.586 16.919 -37.172 1.00 93.50 421 ALA A C 1
ATOM 3425 O O . ALA A 1 421 ? 7.896 16.403 -36.298 1.00 93.50 421 ALA A O 1
ATOM 3426 N N . VAL A 1 422 ? 9.463 17.889 -36.894 1.00 94.94 422 VAL A N 1
ATOM 3427 C CA . VAL A 1 422 ? 9.702 18.420 -35.542 1.00 94.94 422 VAL A CA 1
ATOM 3428 C C . VAL A 1 422 ? 8.427 19.010 -34.945 1.00 94.94 422 VAL A C 1
ATOM 3430 O O . VAL A 1 422 ? 8.111 18.738 -33.789 1.00 94.94 422 VAL A O 1
ATOM 3433 N N . GLN A 1 423 ? 7.655 19.781 -35.715 1.00 96.56 423 GLN A N 1
ATOM 3434 C CA . GLN A 1 423 ? 6.397 20.352 -35.233 1.00 96.56 423 GLN A CA 1
ATOM 3435 C C . GLN A 1 423 ? 5.364 19.267 -34.896 1.00 96.56 423 GLN A C 1
ATOM 3437 O O . GLN A 1 423 ? 4.606 19.412 -33.935 1.00 96.56 423 GLN A O 1
ATOM 3442 N N . GLN A 1 424 ? 5.332 18.174 -35.659 1.00 95.38 424 GLN A N 1
ATOM 3443 C CA . GLN A 1 424 ? 4.463 17.038 -35.377 1.00 95.38 424 GLN A CA 1
ATOM 3444 C C . GLN A 1 424 ? 4.910 16.276 -34.126 1.00 95.38 424 GLN A C 1
ATOM 3446 O O . GLN A 1 424 ? 4.080 16.020 -33.256 1.00 95.38 424 GLN A O 1
ATOM 3451 N N . THR A 1 425 ? 6.208 16.003 -33.981 1.00 93.56 425 THR A N 1
ATOM 3452 C CA . THR A 1 425 ? 6.768 15.396 -32.766 1.00 93.56 425 THR A CA 1
ATOM 3453 C C . THR A 1 425 ? 6.506 16.270 -31.541 1.00 93.56 425 THR A C 1
ATOM 3455 O O . THR A 1 425 ? 6.101 15.762 -30.499 1.00 93.56 425 THR A O 1
ATOM 3458 N N . ARG A 1 426 ? 6.623 17.596 -31.664 1.00 97.19 426 ARG A N 1
ATOM 3459 C CA . ARG A 1 426 ? 6.320 18.531 -30.573 1.00 97.19 426 ARG A CA 1
ATOM 3460 C C . ARG A 1 426 ? 4.881 18.391 -30.076 1.00 97.19 426 ARG A C 1
ATOM 3462 O O . ARG A 1 426 ? 4.678 18.220 -28.885 1.00 97.19 426 ARG A O 1
ATOM 3469 N N . LYS A 1 427 ? 3.899 18.335 -30.985 1.00 97.06 427 LYS A N 1
ATOM 3470 C CA . LYS A 1 427 ? 2.490 18.090 -30.615 1.00 97.06 427 LYS A CA 1
ATOM 3471 C C . LYS A 1 427 ? 2.303 16.764 -29.874 1.00 97.06 427 LYS A C 1
ATOM 3473 O O . LYS A 1 427 ? 1.457 16.675 -28.990 1.00 97.06 427 LYS A O 1
ATOM 3478 N N . THR A 1 428 ? 3.056 15.725 -30.247 1.00 93.62 428 THR A N 1
ATOM 3479 C CA . THR A 1 428 ? 2.985 14.435 -29.546 1.00 93.62 428 THR A CA 1
ATOM 3480 C C . THR A 1 428 ? 3.608 14.498 -28.156 1.00 93.62 428 THR A C 1
ATOM 3482 O O . THR A 1 428 ? 3.033 13.935 -27.231 1.00 93.62 428 THR A O 1
ATOM 3485 N N . VAL A 1 429 ? 4.722 15.219 -27.988 1.00 96.06 429 VAL A N 1
ATOM 3486 C CA . VAL A 1 429 ? 5.353 15.448 -26.679 1.00 96.06 429 VAL A CA 1
ATOM 3487 C C . VAL A 1 429 ? 4.409 16.231 -25.770 1.00 96.06 429 VAL A C 1
ATOM 3489 O O . VAL A 1 429 ? 4.076 15.730 -24.704 1.00 96.06 429 VAL A O 1
ATOM 3492 N N . ASP A 1 430 ? 3.852 17.351 -26.241 1.00 96.44 430 ASP A N 1
ATOM 3493 C CA . ASP A 1 430 ? 2.905 18.170 -25.468 1.00 96.44 430 ASP A CA 1
ATOM 3494 C C . ASP A 1 430 ? 1.686 17.344 -24.987 1.00 96.44 430 ASP A C 1
ATOM 3496 O O . ASP A 1 430 ? 1.166 17.531 -23.885 1.00 96.44 430 ASP A O 1
ATOM 3500 N N . PHE A 1 431 ? 1.224 16.387 -25.802 1.00 96.19 431 PHE A N 1
ATOM 3501 C CA . PHE A 1 431 ? 0.138 15.473 -25.435 1.00 96.19 431 PHE A CA 1
ATOM 3502 C C . PHE A 1 431 ? 0.535 14.464 -24.349 1.00 96.19 431 PHE A C 1
ATOM 3504 O O . PHE A 1 431 ? -0.276 14.160 -23.467 1.00 96.19 431 PHE A O 1
ATOM 3511 N N . TYR A 1 432 ? 1.752 13.920 -24.411 1.00 93.94 432 TYR A N 1
ATOM 3512 C CA . TYR A 1 432 ? 2.256 13.021 -23.375 1.00 93.94 432 TYR A CA 1
ATOM 3513 C C . TYR A 1 432 ? 2.568 13.768 -22.079 1.00 93.94 432 TYR A C 1
ATOM 3515 O O . TYR A 1 432 ? 2.219 13.254 -21.019 1.00 93.94 432 TYR A O 1
ATOM 3523 N N . ASP A 1 433 ? 3.084 14.993 -22.152 1.00 95.56 433 ASP A N 1
ATOM 3524 C CA . ASP A 1 433 ? 3.310 15.857 -20.989 1.00 95.56 433 ASP A CA 1
ATOM 3525 C C . ASP A 1 433 ? 1.992 16.177 -20.273 1.00 95.56 433 ASP A C 1
ATOM 3527 O O . ASP A 1 433 ? 1.890 16.049 -19.053 1.00 95.56 433 ASP A O 1
ATOM 3531 N N . TYR A 1 434 ? 0.927 16.483 -21.024 1.00 95.56 434 TYR A N 1
ATOM 3532 C CA . TYR A 1 434 ? -0.411 16.652 -20.450 1.00 95.56 434 TYR A CA 1
ATOM 3533 C C . TYR A 1 434 ? -0.899 15.391 -19.713 1.00 95.56 434 TYR A C 1
ATOM 3535 O O . TYR A 1 434 ? -1.484 15.475 -18.629 1.00 95.56 434 TYR A O 1
ATOM 3543 N N . LYS A 1 435 ? -0.664 14.202 -20.284 1.00 96.00 435 LYS A N 1
ATOM 3544 C CA . LYS A 1 435 ? -1.020 12.935 -19.629 1.00 96.00 435 LYS A CA 1
ATOM 3545 C C . LYS A 1 435 ? -0.178 12.674 -18.384 1.00 96.00 435 LYS A C 1
ATOM 3547 O O . LYS A 1 435 ? -0.740 12.210 -17.395 1.00 96.00 435 LYS A O 1
ATOM 3552 N N . ALA A 1 436 ? 1.120 12.963 -18.433 1.00 92.44 436 ALA A N 1
ATOM 3553 C CA . ALA A 1 436 ? 2.022 12.829 -17.297 1.00 92.44 436 ALA A CA 1
ATOM 3554 C C . ALA A 1 436 ? 1.556 13.714 -16.134 1.00 92.44 436 ALA A C 1
ATOM 3556 O O . ALA A 1 436 ? 1.326 13.192 -15.048 1.00 92.44 436 ALA A O 1
ATOM 3557 N N . GLY A 1 437 ? 1.252 14.991 -16.393 1.00 95.75 437 GLY A N 1
ATOM 3558 C CA . GLY A 1 437 ? 0.726 15.903 -15.373 1.00 95.75 437 GLY A CA 1
ATOM 3559 C C . GLY A 1 437 ? -0.580 15.410 -14.738 1.00 95.75 437 GLY A C 1
ATOM 3560 O O . GLY A 1 437 ? -0.729 15.425 -13.520 1.00 95.75 437 GLY A O 1
ATOM 3561 N N . LYS A 1 438 ? -1.510 14.859 -15.532 1.00 97.44 438 LYS A N 1
ATOM 3562 C CA . LYS A 1 438 ? -2.743 14.265 -14.985 1.00 97.44 438 LYS A CA 1
ATOM 3563 C C . LYS A 1 438 ? -2.462 13.074 -14.060 1.00 97.44 438 LYS A C 1
ATOM 3565 O O . LYS A 1 438 ? -3.157 12.905 -13.060 1.00 97.44 438 LYS A O 1
ATOM 3570 N N . ILE A 1 439 ? -1.487 12.233 -14.403 1.00 94.69 439 ILE A N 1
ATOM 3571 C CA . ILE A 1 439 ? -1.086 11.093 -13.570 1.00 94.69 439 ILE A CA 1
ATOM 3572 C C . ILE A 1 439 ? -0.409 11.589 -12.288 1.00 94.69 439 ILE A C 1
ATOM 3574 O O . ILE A 1 439 ? -0.716 11.079 -11.214 1.00 94.69 439 ILE A O 1
ATOM 3578 N N . GLU A 1 440 ? 0.452 12.601 -12.374 1.00 92.81 440 GLU A N 1
ATOM 3579 C CA . GLU A 1 440 ? 1.091 13.230 -11.213 1.00 92.81 440 GLU A CA 1
ATOM 3580 C C . GLU A 1 440 ? 0.061 13.816 -10.242 1.00 92.81 440 GLU A C 1
ATOM 3582 O O . GLU A 1 440 ? 0.127 13.541 -9.043 1.00 92.81 440 GLU A O 1
ATOM 3587 N N . ASP A 1 441 ? -0.948 14.533 -10.744 1.00 97.06 441 ASP A N 1
ATOM 3588 C CA . ASP A 1 441 ? -2.043 15.062 -9.925 1.00 97.06 441 ASP A CA 1
ATOM 3589 C C . ASP A 1 441 ? -2.836 13.942 -9.232 1.00 97.06 441 ASP A C 1
ATOM 3591 O O . ASP A 1 441 ? -3.202 14.053 -8.057 1.00 97.06 441 ASP A O 1
ATOM 3595 N N . GLN A 1 442 ? -3.081 12.828 -9.932 1.00 96.44 442 GLN A N 1
ATOM 3596 C CA . GLN A 1 442 ? -3.738 11.655 -9.350 1.00 96.44 442 GLN A CA 1
ATOM 3597 C C . GLN A 1 442 ? -2.882 11.004 -8.259 1.00 96.44 442 GLN A C 1
ATOM 3599 O O . GLN A 1 442 ? -3.396 10.693 -7.183 1.00 96.44 442 GLN A O 1
ATOM 3604 N N . LEU A 1 443 ? -1.583 10.823 -8.505 1.00 93.56 443 LEU A N 1
ATOM 3605 C CA . LEU A 1 443 ? -0.640 10.271 -7.531 1.00 93.56 443 LEU A CA 1
ATOM 3606 C C . LEU A 1 443 ? -0.519 11.163 -6.298 1.00 93.56 443 LEU A C 1
ATOM 3608 O O . LEU A 1 443 ? -0.523 10.656 -5.177 1.00 93.56 443 LEU A O 1
ATOM 3612 N N . LYS A 1 444 ? -0.501 12.483 -6.486 1.00 97.00 444 LYS A N 1
ATOM 3613 C CA . LYS A 1 444 ? -0.531 13.449 -5.389 1.00 97.00 444 LYS A CA 1
ATOM 3614 C C . LYS A 1 444 ? -1.804 13.303 -4.554 1.00 97.00 444 LYS A C 1
ATOM 3616 O O . LYS A 1 444 ? -1.720 13.197 -3.336 1.00 97.00 444 LYS A O 1
ATOM 3621 N N . GLY A 1 445 ? -2.966 13.177 -5.198 1.00 96.06 445 GLY A N 1
ATOM 3622 C CA . GLY A 1 445 ? -4.232 12.921 -4.505 1.00 96.06 445 GLY A CA 1
ATOM 3623 C C . GLY A 1 445 ? -4.234 11.619 -3.691 1.00 96.06 445 GLY A C 1
ATOM 3624 O O . GLY A 1 445 ? -4.740 11.597 -2.566 1.00 96.06 445 GLY A O 1
ATOM 3625 N N . TYR A 1 446 ? -3.642 10.542 -4.222 1.00 91.00 446 TYR A N 1
ATOM 3626 C CA . TYR A 1 446 ? -3.470 9.289 -3.478 1.00 91.00 446 TYR A CA 1
ATOM 3627 C C . TYR A 1 446 ? -2.495 9.441 -2.307 1.00 91.00 446 TYR A C 1
ATOM 3629 O O . TYR A 1 446 ? -2.798 8.973 -1.211 1.00 91.00 446 TYR A O 1
ATOM 3637 N N . SER A 1 447 ? -1.375 10.137 -2.504 1.00 94.12 447 SER A N 1
ATOM 3638 C CA . SER A 1 447 ? -0.400 10.431 -1.448 1.00 94.12 447 SER A CA 1
ATOM 3639 C C . SER A 1 447 ? -1.037 11.207 -0.292 1.00 94.12 447 SER A C 1
ATOM 3641 O O . SER A 1 447 ? -0.932 10.791 0.861 1.00 94.12 447 SER A O 1
ATOM 3643 N N . ASP A 1 448 ? -1.787 12.270 -0.590 1.00 96.31 448 ASP A N 1
ATOM 3644 C CA . ASP A 1 448 ? -2.491 13.078 0.414 1.00 96.31 448 ASP A CA 1
ATOM 3645 C C . ASP A 1 448 ? -3.567 12.267 1.157 1.00 96.31 448 ASP A C 1
ATOM 3647 O O . ASP A 1 448 ? -3.900 12.533 2.316 1.00 96.31 448 ASP A O 1
ATOM 3651 N N . HIS A 1 449 ? -4.168 11.273 0.498 1.00 95.06 449 HIS A N 1
ATOM 3652 C CA . HIS A 1 449 ? -5.106 10.363 1.149 1.00 95.06 449 HIS A CA 1
ATOM 3653 C C . HIS A 1 449 ? -4.396 9.381 2.088 1.00 95.06 449 HIS A C 1
ATOM 3655 O O . HIS A 1 449 ? -4.842 9.196 3.220 1.00 95.06 449 HIS A O 1
ATOM 3661 N N . ILE A 1 450 ? -3.274 8.801 1.652 1.00 93.81 450 ILE A N 1
ATOM 3662 C CA . ILE A 1 450 ? -2.446 7.907 2.471 1.00 93.81 450 ILE A CA 1
ATOM 3663 C C . ILE A 1 450 ? -1.918 8.646 3.703 1.00 93.81 450 ILE A C 1
ATOM 3665 O O . ILE A 1 450 ? -1.981 8.103 4.805 1.00 93.81 450 ILE A O 1
ATOM 3669 N N . GLN A 1 451 ? -1.462 9.891 3.546 1.00 94.94 451 GLN A N 1
ATOM 3670 C CA . GLN A 1 451 ? -0.988 10.704 4.663 1.00 94.94 451 GLN A CA 1
ATOM 3671 C C . GLN A 1 451 ? -2.093 10.943 5.701 1.00 94.94 451 GLN A C 1
ATOM 3673 O O . GLN A 1 451 ? -1.872 10.704 6.886 1.00 94.94 451 GLN A O 1
ATOM 3678 N N . ARG A 1 452 ? -3.305 11.320 5.271 1.00 96.81 452 ARG A N 1
ATOM 3679 C CA . ARG A 1 452 ? -4.450 11.485 6.185 1.00 96.81 452 ARG A CA 1
ATOM 3680 C C . ARG A 1 452 ? -4.797 10.194 6.924 1.00 96.81 452 ARG A C 1
ATOM 3682 O O . ARG A 1 452 ? -5.000 10.214 8.131 1.00 96.81 452 ARG A O 1
ATOM 3689 N N . LEU A 1 453 ? -4.800 9.057 6.227 1.00 95.31 453 LEU A N 1
ATOM 3690 C CA . LEU A 1 453 ? -5.021 7.756 6.864 1.00 95.31 453 LEU A CA 1
ATOM 3691 C C . LEU A 1 453 ? -3.922 7.409 7.880 1.00 95.31 453 LEU A C 1
ATOM 3693 O O . LEU A 1 453 ? -4.207 6.775 8.897 1.00 95.31 453 LEU A O 1
ATOM 3697 N N . ALA A 1 454 ? -2.672 7.801 7.625 1.00 93.75 454 ALA A N 1
ATOM 3698 C CA . ALA A 1 454 ? -1.577 7.619 8.572 1.00 93.75 454 ALA A CA 1
ATOM 3699 C C . ALA A 1 454 ? -1.763 8.492 9.825 1.00 93.75 454 ALA A C 1
ATOM 3701 O O . ALA A 1 454 ? -1.606 7.994 10.940 1.00 93.75 454 ALA A O 1
ATOM 3702 N N . GLU A 1 455 ? -2.162 9.754 9.659 1.00 96.12 455 GLU A N 1
ATOM 3703 C CA . GLU A 1 455 ? -2.483 10.667 10.764 1.00 96.12 455 GLU A CA 1
ATOM 3704 C C . GLU A 1 455 ? -3.654 10.136 11.610 1.00 96.12 455 GLU A C 1
ATOM 3706 O O . GLU A 1 455 ? -3.535 10.037 12.835 1.00 96.12 455 GLU A O 1
ATOM 3711 N N . ASP A 1 456 ? -4.735 9.681 10.969 1.00 96.06 456 ASP A N 1
ATOM 3712 C CA . ASP A 1 456 ? -5.883 9.058 11.640 1.00 96.06 456 ASP A CA 1
ATOM 3713 C C . ASP A 1 456 ? -5.472 7.800 12.420 1.00 96.06 456 ASP A C 1
ATOM 3715 O O . ASP A 1 456 ? -5.928 7.571 13.543 1.00 96.06 456 ASP A O 1
ATOM 3719 N N . ARG A 1 457 ? -4.581 6.967 11.862 1.00 95.00 457 ARG A N 1
ATOM 3720 C CA . ARG A 1 457 ? -4.041 5.790 12.565 1.00 95.00 457 ARG A CA 1
ATOM 3721 C C . ARG A 1 457 ? -3.280 6.183 13.828 1.00 95.00 457 ARG A C 1
ATOM 3723 O O . ARG A 1 457 ? -3.472 5.537 14.856 1.00 95.00 457 ARG A O 1
ATOM 3730 N N . VAL A 1 458 ? -2.453 7.227 13.773 1.00 96.06 458 VAL A N 1
ATOM 3731 C CA . VAL A 1 458 ? -1.709 7.723 14.943 1.00 96.06 458 VAL A CA 1
ATOM 3732 C C . VAL A 1 458 ? -2.669 8.248 16.013 1.00 96.06 458 VAL A C 1
ATOM 3734 O O . VAL A 1 458 ? -2.534 7.890 17.184 1.00 96.06 458 VAL A O 1
ATOM 3737 N N . GLN A 1 459 ? -3.680 9.030 15.624 1.00 95.12 459 GLN A N 1
ATOM 3738 C CA . GLN A 1 459 ? -4.696 9.530 16.557 1.00 95.12 459 GLN A CA 1
ATOM 3739 C C . GLN A 1 459 ? -5.485 8.389 17.212 1.00 95.12 459 GLN A C 1
ATOM 3741 O O . GLN A 1 459 ? -5.663 8.372 18.433 1.00 95.12 459 GLN A O 1
ATOM 3746 N N . ASN A 1 460 ? -5.903 7.397 16.424 1.00 93.56 460 ASN A N 1
ATOM 3747 C CA . ASN A 1 460 ? -6.628 6.231 16.921 1.00 93.56 460 ASN A CA 1
ATOM 3748 C C . ASN A 1 460 ? -5.773 5.369 17.860 1.00 93.56 460 ASN A C 1
ATOM 3750 O O . ASN A 1 460 ? -6.277 4.898 18.880 1.00 93.56 460 ASN A O 1
ATOM 3754 N N . ALA A 1 461 ? -4.482 5.192 17.565 1.00 94.56 461 ALA A N 1
ATOM 3755 C CA . ALA A 1 461 ? -3.557 4.477 18.443 1.00 94.56 461 ALA A CA 1
ATOM 3756 C C . ALA A 1 461 ? -3.399 5.189 19.797 1.00 94.56 461 ALA A C 1
ATOM 3758 O O . ALA A 1 461 ? -3.505 4.550 20.845 1.00 94.56 461 ALA A O 1
ATOM 3759 N N . ALA A 1 462 ? -3.240 6.516 19.790 1.00 95.94 462 ALA A N 1
ATOM 3760 C CA . ALA A 1 462 ? -3.159 7.311 21.015 1.00 95.94 462 ALA A CA 1
ATOM 3761 C C . ALA A 1 462 ? -4.462 7.254 21.838 1.00 95.94 462 ALA A C 1
ATOM 3763 O O . ALA A 1 462 ? -4.428 7.135 23.068 1.00 95.94 462 ALA A O 1
ATOM 3764 N N . ALA A 1 463 ? -5.623 7.299 21.174 1.00 95.00 463 ALA A N 1
ATOM 3765 C CA . ALA A 1 463 ? -6.921 7.141 21.828 1.00 95.00 463 ALA A CA 1
ATOM 3766 C C . ALA A 1 463 ? -7.067 5.747 22.461 1.00 95.00 463 ALA A C 1
ATOM 3768 O O . ALA A 1 463 ? -7.478 5.637 23.620 1.00 95.00 463 ALA A O 1
ATOM 3769 N N . LEU A 1 464 ? -6.670 4.692 21.743 1.00 94.38 464 LEU A N 1
ATOM 3770 C CA . LEU A 1 464 ? -6.683 3.321 22.247 1.00 94.38 464 LEU A CA 1
ATOM 3771 C C . LEU A 1 464 ? -5.794 3.177 23.485 1.00 94.38 464 LEU A C 1
ATOM 3773 O O . LEU A 1 464 ? -6.256 2.666 24.505 1.00 94.38 464 LEU A O 1
ATOM 3777 N N . GLU A 1 465 ? -4.566 3.688 23.446 1.00 95.94 465 GLU A N 1
ATOM 3778 C CA . GLU A 1 465 ? -3.651 3.640 24.589 1.00 95.94 465 GLU A CA 1
ATOM 3779 C C . GLU A 1 465 ? -4.236 4.367 25.815 1.00 95.94 465 GLU A C 1
ATOM 3781 O O . GLU A 1 465 ? -4.171 3.869 26.942 1.00 95.94 465 GLU A O 1
ATOM 3786 N N . ASN A 1 466 ? -4.897 5.515 25.612 1.00 96.06 466 ASN A N 1
ATOM 3787 C CA . ASN A 1 466 ? -5.587 6.232 26.688 1.00 96.06 466 ASN A CA 1
ATOM 3788 C C . ASN A 1 466 ? -6.721 5.391 27.294 1.00 96.06 466 ASN A C 1
ATOM 3790 O O . ASN A 1 466 ? -6.821 5.274 28.518 1.00 96.06 466 ASN A O 1
ATOM 3794 N N . THR A 1 467 ? -7.547 4.760 26.454 1.00 91.75 467 THR A N 1
ATOM 3795 C CA . THR A 1 467 ? -8.625 3.884 26.938 1.00 91.75 467 THR A CA 1
ATOM 3796 C C . THR A 1 467 ? -8.091 2.662 27.685 1.00 91.75 467 THR A C 1
ATOM 3798 O O . THR A 1 467 ? -8.630 2.320 28.736 1.00 91.75 467 THR A O 1
ATOM 3801 N N . GLN A 1 468 ? -6.996 2.052 27.222 1.00 95.50 468 GLN A N 1
ATOM 3802 C CA . GLN A 1 468 ? -6.337 0.943 27.916 1.00 95.50 468 GLN A CA 1
ATOM 3803 C C . GLN A 1 468 ? -5.809 1.368 29.286 1.00 95.50 468 GLN A C 1
ATOM 3805 O O . GLN A 1 468 ? -6.015 0.657 30.269 1.00 95.50 468 GLN A O 1
ATOM 3810 N N . ARG A 1 469 ? -5.195 2.553 29.380 1.00 96.69 469 ARG A N 1
ATOM 3811 C CA . ARG A 1 469 ? -4.721 3.107 30.654 1.00 96.69 469 ARG A CA 1
ATOM 3812 C C . ARG A 1 469 ? -5.872 3.292 31.647 1.00 96.69 469 ARG A C 1
ATOM 3814 O O . ARG A 1 469 ? -5.791 2.799 32.767 1.00 96.69 469 ARG A O 1
ATOM 3821 N N . ARG A 1 470 ? -6.988 3.887 31.206 1.00 96.31 470 ARG A N 1
ATOM 3822 C CA . ARG A 1 470 ? -8.201 4.041 32.032 1.00 96.31 470 ARG A CA 1
ATOM 3823 C C . ARG A 1 470 ? -8.779 2.698 32.476 1.00 96.31 470 ARG A C 1
ATOM 3825 O O . ARG A 1 470 ? -9.182 2.563 33.626 1.00 96.31 470 ARG A O 1
ATOM 3832 N N . LEU A 1 471 ? -8.813 1.701 31.590 1.00 94.56 471 LEU A N 1
ATOM 3833 C CA . LEU A 1 471 ? -9.275 0.352 31.931 1.00 94.56 471 LEU A CA 1
ATOM 3834 C C . LEU A 1 471 ? -8.385 -0.308 32.988 1.00 94.56 471 LEU A C 1
ATOM 3836 O O . LEU A 1 471 ? -8.905 -0.953 33.896 1.00 94.56 471 LEU A O 1
ATOM 3840 N N . LEU A 1 472 ? -7.063 -0.140 32.897 1.00 97.31 472 LEU A N 1
ATOM 3841 C CA . LEU A 1 472 ? -6.131 -0.642 33.909 1.00 97.31 472 LEU A CA 1
ATOM 3842 C C . LEU A 1 472 ? -6.360 0.026 35.267 1.00 97.31 472 LEU A C 1
ATOM 3844 O O . LEU A 1 472 ? -6.357 -0.667 36.283 1.00 97.31 472 LEU A O 1
ATOM 3848 N N . ASP A 1 473 ? -6.603 1.334 35.294 1.00 96.69 473 ASP A N 1
ATOM 3849 C CA . ASP A 1 473 ? -6.879 2.057 36.537 1.00 96.69 473 ASP A CA 1
ATOM 3850 C C . ASP A 1 473 ? -8.211 1.620 37.161 1.00 96.69 473 ASP A C 1
ATOM 3852 O O . ASP A 1 473 ? -8.247 1.269 38.339 1.00 96.69 473 ASP A O 1
ATOM 3856 N N . VAL A 1 474 ? -9.282 1.508 36.364 1.00 95.50 474 VAL A N 1
ATOM 3857 C CA . VAL A 1 474 ? -10.576 0.972 36.829 1.00 95.50 474 VAL A CA 1
ATOM 3858 C C . VAL A 1 474 ? -10.429 -0.461 37.341 1.00 95.50 474 VAL A C 1
ATOM 3860 O O . VAL A 1 474 ? -11.005 -0.811 38.371 1.00 95.50 474 VAL A O 1
ATOM 3863 N N . ARG A 1 475 ? -9.625 -1.295 36.672 1.00 96.38 475 ARG A N 1
ATOM 3864 C CA . ARG A 1 475 ? -9.353 -2.668 37.115 1.00 96.38 475 ARG A CA 1
ATOM 3865 C C . ARG A 1 475 ? -8.644 -2.696 38.468 1.00 96.38 475 ARG A C 1
ATOM 3867 O O . ARG A 1 475 ? -9.041 -3.483 39.323 1.00 96.38 475 ARG A O 1
ATOM 3874 N N . LYS A 1 476 ? -7.647 -1.831 38.684 1.00 97.00 476 LYS A N 1
ATOM 3875 C CA . LYS A 1 476 ? -6.976 -1.692 39.988 1.00 97.00 476 LYS A CA 1
ATOM 3876 C C . LYS A 1 476 ? -7.962 -1.255 41.070 1.00 97.00 476 LYS A C 1
ATOM 3878 O O . LYS A 1 476 ? -8.003 -1.878 42.126 1.00 97.00 476 LYS A O 1
ATOM 3883 N N . SER A 1 477 ? -8.798 -0.253 40.798 1.00 95.19 477 SER A N 1
ATOM 3884 C CA . SER A 1 477 ? -9.825 0.199 41.746 1.00 95.19 477 SER A CA 1
ATOM 3885 C C . SER A 1 477 ? -10.852 -0.893 42.062 1.00 95.19 477 SER A C 1
ATOM 3887 O O . SER A 1 477 ? -11.228 -1.066 43.217 1.00 95.19 477 SER A O 1
ATOM 3889 N N . SER A 1 478 ? -11.271 -1.683 41.070 1.00 92.88 478 SER A N 1
ATOM 3890 C CA . SER A 1 478 ? -12.164 -2.829 41.284 1.00 92.88 478 SER A CA 1
ATOM 3891 C C . SER A 1 478 ? -11.522 -3.904 42.162 1.00 92.88 478 SER A C 1
ATOM 3893 O O . SER A 1 478 ? -12.198 -4.463 43.020 1.00 92.88 478 SER A O 1
ATOM 3895 N N . GLN A 1 479 ? -10.234 -4.199 41.962 1.00 96.31 479 GLN A N 1
ATOM 3896 C CA . GLN A 1 479 ? -9.499 -5.159 42.792 1.00 96.31 479 GLN A CA 1
ATOM 3897 C C . GLN A 1 479 ? -9.348 -4.663 44.234 1.00 96.31 479 GLN A C 1
ATOM 3899 O O . GLN A 1 479 ? -9.501 -5.447 45.164 1.00 96.31 479 GLN A O 1
ATOM 3904 N N . GLN A 1 480 ? -9.106 -3.364 44.426 1.00 96.56 480 GLN A N 1
ATOM 3905 C CA . GLN A 1 480 ? -9.086 -2.751 45.755 1.00 96.56 480 GLN A CA 1
ATOM 3906 C C . GLN A 1 480 ? -10.448 -2.871 46.448 1.00 96.56 480 GLN A C 1
ATOM 3908 O O . GLN A 1 480 ? -10.509 -3.309 47.593 1.00 96.56 480 GLN A O 1
ATOM 3913 N N . LEU A 1 481 ? -11.540 -2.550 45.744 1.00 95.12 481 LEU A N 1
ATOM 3914 C CA . LEU A 1 481 ? -12.900 -2.680 46.277 1.00 95.12 481 LEU A CA 1
ATOM 3915 C C . LEU A 1 481 ? -13.248 -4.127 46.641 1.00 95.12 481 LEU A C 1
ATOM 3917 O O . LEU A 1 481 ? -13.857 -4.359 47.683 1.00 95.12 481 LEU A O 1
ATOM 3921 N N . MET A 1 482 ? -12.830 -5.100 45.827 1.00 95.56 482 MET A N 1
ATOM 3922 C CA . MET A 1 482 ? -12.967 -6.517 46.172 1.00 95.56 482 MET A CA 1
ATOM 3923 C C . MET A 1 482 ? -12.230 -6.862 47.469 1.00 95.56 482 MET A C 1
ATOM 3925 O O . MET A 1 482 ? -12.839 -7.450 48.352 1.00 95.56 482 MET A O 1
ATOM 3929 N N . GLY A 1 483 ? -10.972 -6.434 47.626 1.00 96.56 483 GLY A N 1
ATOM 3930 C CA . GLY A 1 483 ? -10.223 -6.662 48.867 1.00 96.56 483 GLY A CA 1
ATOM 3931 C C . GLY A 1 483 ? -10.931 -6.082 50.097 1.00 96.56 483 GLY A C 1
ATOM 3932 O O . GLY A 1 483 ? -11.085 -6.770 51.101 1.00 96.56 483 GLY A O 1
ATOM 3933 N N . THR A 1 484 ? -11.460 -4.857 49.996 1.00 96.12 484 THR A N 1
ATOM 3934 C CA . THR A 1 484 ? -12.229 -4.248 51.099 1.00 96.12 484 THR A CA 1
ATOM 3935 C C . THR A 1 484 ? -13.545 -4.973 51.390 1.00 96.12 484 THR A C 1
ATOM 3937 O O . THR A 1 484 ? -13.999 -4.999 52.534 1.00 96.12 484 THR A O 1
ATOM 3940 N N . LEU A 1 485 ? -14.173 -5.564 50.369 1.00 95.62 485 LEU A N 1
ATOM 3941 C CA . LEU A 1 485 ? -15.389 -6.353 50.535 1.00 95.62 485 LEU A CA 1
ATOM 3942 C C . LEU A 1 485 ? -15.091 -7.669 51.259 1.00 95.62 485 LEU A C 1
ATOM 3944 O O . LEU A 1 485 ? -15.823 -8.016 52.182 1.00 95.62 485 LEU A O 1
ATOM 3948 N N . ASP A 1 486 ? -14.012 -8.356 50.881 1.00 96.75 486 ASP A N 1
ATOM 3949 C CA . ASP A 1 486 ? -13.571 -9.597 51.526 1.00 96.75 486 ASP A CA 1
ATOM 3950 C C . ASP A 1 486 ? -13.221 -9.354 53.006 1.00 96.75 486 ASP A C 1
ATOM 3952 O O . ASP A 1 486 ? -13.626 -10.122 53.883 1.00 96.75 486 ASP A O 1
ATOM 3956 N N . GLU A 1 487 ? -12.540 -8.243 53.312 1.00 96.69 487 GLU A N 1
ATOM 3957 C CA . GLU A 1 487 ? -12.261 -7.812 54.689 1.00 96.69 487 GLU A CA 1
ATOM 3958 C C . GLU A 1 487 ? -13.548 -7.553 55.485 1.00 96.69 487 GLU A C 1
ATOM 3960 O O . GLU A 1 487 ? -13.714 -8.076 56.591 1.00 96.69 487 GLU A O 1
ATOM 3965 N N . ALA A 1 488 ? -14.492 -6.794 54.919 1.00 92.75 488 ALA A N 1
ATOM 3966 C CA . ALA A 1 488 ? -15.779 -6.529 55.559 1.00 92.75 488 ALA A CA 1
ATOM 3967 C C . ALA A 1 488 ? -16.592 -7.817 55.768 1.00 92.75 488 ALA A C 1
ATOM 3969 O O . ALA A 1 488 ? -17.242 -7.986 56.802 1.00 92.75 488 ALA A O 1
ATOM 3970 N N . GLN A 1 489 ? -16.546 -8.751 54.816 1.00 94.06 489 GLN A N 1
ATOM 3971 C CA . GLN A 1 489 ? -17.232 -10.033 54.922 1.00 94.06 489 GLN A CA 1
ATOM 3972 C C . GLN A 1 489 ? -16.629 -10.902 56.031 1.00 94.06 489 GLN A C 1
ATOM 3974 O O . GLN A 1 489 ? -17.374 -11.411 56.870 1.00 94.06 489 GLN A O 1
ATOM 3979 N N . SER A 1 490 ? -15.299 -10.993 56.103 1.00 95.75 490 SER A N 1
ATOM 3980 C CA . SER A 1 490 ? -14.591 -11.665 57.198 1.00 95.75 490 SER A CA 1
ATOM 3981 C C . SER A 1 490 ? -14.951 -11.057 58.562 1.00 95.75 490 SER A C 1
ATOM 3983 O O . SER A 1 490 ? -15.244 -11.774 59.523 1.00 95.75 490 SER A O 1
ATOM 3985 N N . GLN A 1 491 ? -15.057 -9.725 58.646 1.00 95.69 491 GLN A N 1
ATOM 3986 C CA . GLN A 1 491 ? -15.488 -9.033 59.863 1.00 95.69 491 GLN A CA 1
ATOM 3987 C C . GLN A 1 491 ? -16.938 -9.365 60.255 1.00 95.69 491 GLN A C 1
ATOM 3989 O O . GLN A 1 491 ? -17.239 -9.552 61.440 1.00 95.69 491 GLN A O 1
ATOM 3994 N N . VAL A 1 492 ? -17.852 -9.450 59.284 1.00 94.94 492 VAL A N 1
ATOM 3995 C CA . VAL A 1 492 ? -19.247 -9.849 59.522 1.00 94.94 492 VAL A CA 1
ATOM 3996 C C . VAL A 1 492 ? -19.327 -11.297 59.997 1.00 94.94 492 VAL A C 1
ATOM 3998 O O . VAL A 1 492 ? -20.077 -11.587 60.930 1.00 94.94 492 VAL A O 1
ATOM 4001 N N . GLU A 1 493 ? -18.562 -12.207 59.396 1.00 95.12 493 GLU A N 1
ATOM 4002 C CA . GLU A 1 493 ? -18.494 -13.610 59.816 1.00 95.12 493 GLU A CA 1
ATOM 4003 C C . GLU A 1 493 ? -17.953 -13.742 61.243 1.00 95.12 493 GLU A C 1
ATOM 4005 O O . GLU A 1 493 ? -18.580 -14.409 62.071 1.00 95.12 493 GLU A O 1
ATOM 4010 N N . GLY A 1 494 ? -16.879 -13.017 61.576 1.00 96.25 494 GLY A N 1
ATOM 4011 C CA . GLY A 1 494 ? -16.363 -12.927 62.943 1.00 96.25 494 GLY A CA 1
ATOM 4012 C C . GLY A 1 494 ? -17.409 -12.395 63.929 1.00 96.25 494 GLY A C 1
ATOM 4013 O O . GLY A 1 494 ? -17.657 -13.005 64.967 1.00 96.25 494 GLY A O 1
ATOM 4014 N N . SER A 1 495 ? -18.108 -11.315 63.568 1.00 94.31 495 SER A N 1
ATOM 4015 C CA . SER A 1 495 ? -19.165 -10.720 64.401 1.00 94.31 495 SER A CA 1
ATOM 4016 C C . SER A 1 495 ? -20.349 -11.672 64.611 1.00 94.31 495 SER A C 1
ATOM 4018 O O . SER A 1 495 ? -20.895 -11.759 65.711 1.00 94.31 495 SER A O 1
ATOM 4020 N N . ARG A 1 496 ? -20.747 -12.426 63.576 1.00 95.06 496 ARG A N 1
ATOM 4021 C CA . ARG A 1 496 ? -21.789 -13.463 63.670 1.00 95.06 496 ARG A CA 1
ATOM 4022 C C . ARG A 1 496 ? -21.383 -14.593 64.608 1.00 95.06 496 ARG A C 1
ATOM 4024 O O . ARG A 1 496 ? -22.218 -15.038 65.394 1.00 95.06 496 ARG A O 1
ATOM 4031 N N . ALA A 1 497 ? -20.127 -15.035 64.552 1.00 96.38 497 ALA A N 1
ATOM 4032 C CA . ALA A 1 497 ? -19.610 -16.050 65.465 1.00 96.38 497 ALA A CA 1
ATOM 4033 C C . ALA A 1 497 ? -19.644 -15.558 66.923 1.00 96.38 497 ALA A C 1
ATOM 4035 O O . ALA A 1 497 ? -20.136 -16.271 67.799 1.00 96.38 497 ALA A O 1
ATOM 4036 N N . SER A 1 498 ? -19.222 -14.315 67.180 1.00 95.19 498 SER A N 1
ATOM 4037 C CA . SER A 1 498 ? -19.316 -13.700 68.511 1.00 95.19 498 SER A CA 1
ATOM 4038 C C . SER A 1 498 ? -20.761 -13.579 69.005 1.00 95.19 498 SER A C 1
ATOM 4040 O O . SER A 1 498 ? -21.040 -13.877 70.164 1.00 95.19 498 SER A O 1
ATOM 4042 N N . LEU A 1 499 ? -21.703 -13.193 68.139 1.00 95.94 499 LEU A N 1
ATOM 4043 C CA . LEU A 1 499 ? -23.127 -13.132 68.487 1.00 95.94 499 LEU A CA 1
ATOM 4044 C C . LEU A 1 499 ? -23.695 -14.509 68.848 1.00 95.94 499 LEU A C 1
ATOM 4046 O O . LEU A 1 499 ? -24.421 -14.627 69.834 1.00 95.94 499 LEU A O 1
ATOM 4050 N N . ALA A 1 500 ? -23.351 -15.551 68.087 1.00 95.69 500 ALA A N 1
ATOM 4051 C CA . ALA A 1 500 ? -23.767 -16.917 68.396 1.00 95.69 500 ALA A CA 1
ATOM 4052 C C . ALA A 1 500 ? -23.227 -17.374 69.761 1.00 95.69 500 ALA A C 1
ATOM 4054 O O . ALA A 1 500 ? -23.966 -17.967 70.547 1.00 95.69 500 ALA A O 1
ATOM 4055 N N . GLN A 1 501 ? -21.970 -17.041 70.072 1.00 95.81 501 GLN A N 1
ATOM 4056 C CA . GLN A 1 501 ? -21.360 -17.330 71.369 1.00 95.81 501 GLN A CA 1
ATOM 4057 C C . GLN A 1 501 ? -22.096 -16.625 72.519 1.00 95.81 501 GLN A C 1
ATOM 4059 O O . GLN A 1 501 ? -22.484 -17.280 73.486 1.00 95.81 501 GLN A O 1
ATOM 4064 N N . LEU A 1 502 ? -22.369 -15.322 72.384 1.00 95.44 502 LEU A N 1
ATOM 4065 C CA . LEU A 1 502 ? -23.134 -14.557 73.377 1.00 95.44 502 LEU A CA 1
ATOM 4066 C C . LEU A 1 502 ? -24.543 -15.124 73.582 1.00 95.44 502 LEU A C 1
ATOM 4068 O O . LEU A 1 502 ? -25.059 -15.146 74.696 1.00 95.44 502 LEU A O 1
ATOM 4072 N N . GLN A 1 503 ? -25.177 -15.614 72.519 1.00 92.94 503 GLN A N 1
ATOM 4073 C CA . GLN A 1 503 ? -26.502 -16.217 72.613 1.00 92.94 503 GLN A CA 1
ATOM 4074 C C . GLN A 1 503 ? -26.479 -17.561 73.355 1.00 92.94 503 GLN A C 1
ATOM 4076 O O . GLN A 1 503 ? -27.387 -17.840 74.137 1.00 92.94 503 GLN A O 1
ATOM 4081 N N . ILE A 1 504 ? -25.432 -18.369 73.165 1.00 96.25 504 ILE A N 1
ATOM 4082 C CA . ILE A 1 504 ? -25.211 -19.595 73.944 1.00 96.25 504 ILE A CA 1
ATOM 4083 C C . ILE A 1 504 ? -24.998 -19.258 75.423 1.00 96.25 504 ILE A C 1
ATOM 4085 O O . ILE A 1 504 ? -25.575 -19.915 76.288 1.00 96.25 504 ILE A O 1
ATOM 4089 N N . GLU A 1 505 ? -24.181 -18.249 75.726 1.00 93.50 505 GLU A N 1
ATOM 4090 C CA . GLU A 1 505 ? -23.933 -17.797 77.100 1.00 93.50 505 GLU A CA 1
ATOM 4091 C C . GLU A 1 505 ? -25.212 -17.305 77.776 1.00 93.50 505 GLU A C 1
ATOM 4093 O O . GLU A 1 505 ? -25.522 -17.744 78.881 1.00 93.50 505 GLU A O 1
ATOM 4098 N N . LEU A 1 506 ? -26.021 -16.513 77.074 1.00 93.00 506 LEU A N 1
ATOM 4099 C CA . LEU A 1 506 ? -27.314 -16.058 77.575 1.00 93.00 506 LEU A CA 1
ATOM 4100 C C . LEU A 1 506 ? -28.261 -17.226 77.903 1.00 93.00 506 LEU A C 1
ATOM 4102 O O . LEU A 1 506 ? -28.961 -17.190 78.913 1.00 93.00 506 LEU A O 1
ATOM 4106 N N . GLU A 1 507 ? -28.307 -18.272 77.073 1.00 95.31 507 GLU A N 1
ATOM 4107 C CA . GLU A 1 507 ? -29.118 -19.464 77.361 1.00 95.31 507 GLU A CA 1
ATOM 4108 C C . GLU A 1 507 ? -28.576 -20.265 78.554 1.00 95.31 507 GLU A C 1
ATOM 4110 O O . GLU A 1 507 ? -29.360 -20.745 79.376 1.00 95.31 507 GLU A O 1
ATOM 4115 N N . LYS A 1 508 ? -27.248 -20.350 78.714 1.00 96.06 508 LYS A N 1
ATOM 4116 C CA . LYS A 1 508 ? -26.631 -20.942 79.913 1.00 96.06 508 LYS A CA 1
ATOM 4117 C C . LYS A 1 508 ? -27.024 -20.170 81.170 1.00 96.06 508 LYS A C 1
ATOM 4119 O O . LYS A 1 508 ? -27.480 -20.781 82.132 1.00 96.06 508 LYS A O 1
ATOM 4124 N N . GLU A 1 509 ? -26.916 -18.844 81.152 1.00 90.81 509 GLU A N 1
ATOM 4125 C CA . GLU A 1 509 ? -27.325 -17.991 82.273 1.00 90.81 509 GLU A CA 1
ATOM 4126 C C . GLU A 1 509 ? -28.819 -18.125 82.582 1.00 90.81 509 GLU A C 1
ATOM 4128 O O . GLU A 1 509 ? -29.211 -18.188 83.745 1.00 90.81 509 GLU A O 1
ATOM 4133 N N . ARG A 1 510 ? -29.679 -18.218 81.559 1.00 95.38 510 ARG A N 1
ATOM 4134 C CA . ARG A 1 510 ? -31.120 -18.455 81.744 1.00 95.38 510 ARG A CA 1
ATOM 4135 C C . ARG A 1 510 ? -31.401 -19.792 82.418 1.00 95.38 510 ARG A C 1
ATOM 4137 O O . ARG A 1 510 ? -32.276 -19.847 83.282 1.00 95.38 510 ARG A O 1
ATOM 4144 N N . PHE A 1 511 ? -30.690 -20.845 82.022 1.00 95.75 511 PHE A N 1
ATOM 4145 C CA . PHE A 1 511 ? -30.824 -22.168 82.621 1.00 95.75 511 PHE A CA 1
ATOM 4146 C C . PHE A 1 511 ? -30.355 -22.172 84.080 1.00 95.75 511 PHE A C 1
ATOM 4148 O O . PHE A 1 511 ? -31.081 -22.634 84.958 1.00 95.75 511 PHE A O 1
ATOM 4155 N N . GLU A 1 512 ? -29.188 -21.586 84.347 1.00 94.62 512 GLU A N 1
ATOM 4156 C CA . GLU A 1 512 ? -28.645 -21.432 85.698 1.00 94.62 512 GLU A CA 1
ATOM 4157 C C . GLU A 1 512 ? -29.574 -20.616 86.598 1.00 94.62 512 GLU A C 1
ATOM 4159 O O . GLU A 1 512 ? -29.911 -21.046 87.702 1.00 94.62 512 GLU A O 1
ATOM 4164 N N . ARG A 1 513 ? -30.088 -19.486 86.098 1.00 92.62 513 ARG A N 1
ATOM 4165 C CA . ARG A 1 513 ? -31.087 -18.676 86.802 1.00 92.62 513 ARG A CA 1
ATOM 4166 C C . ARG A 1 513 ? -32.318 -19.502 87.159 1.00 92.62 513 ARG A C 1
ATOM 4168 O O . ARG A 1 513 ? -32.776 -19.428 88.293 1.00 92.62 513 ARG A O 1
ATOM 4175 N N . LYS A 1 514 ? -32.836 -20.301 86.223 1.00 95.19 514 LYS A N 1
ATOM 4176 C CA . LYS A 1 514 ? -34.009 -21.147 86.467 1.00 95.19 514 LYS A CA 1
ATOM 4177 C C . LYS A 1 514 ? -33.738 -22.201 87.546 1.00 95.19 514 LYS A C 1
ATOM 4179 O O . LYS A 1 514 ? -34.579 -22.394 88.415 1.00 95.19 514 LYS A O 1
ATOM 4184 N N . ARG A 1 515 ? -32.559 -22.833 87.534 1.00 94.88 515 ARG A N 1
ATOM 4185 C CA . ARG A 1 515 ? -32.144 -23.782 88.580 1.00 94.88 515 ARG A CA 1
ATOM 4186 C C . ARG A 1 515 ? -32.106 -23.115 89.957 1.00 94.88 515 ARG A C 1
ATOM 4188 O O . ARG A 1 515 ? -32.664 -23.646 90.908 1.00 94.88 515 ARG A O 1
ATOM 4195 N N . VAL A 1 516 ? -31.508 -21.925 90.046 1.00 91.94 516 VAL A N 1
ATOM 4196 C CA . VAL A 1 516 ? -31.458 -21.149 91.296 1.00 91.94 516 VAL A CA 1
ATOM 4197 C C . VAL A 1 516 ? -32.857 -20.715 91.747 1.00 91.94 516 VAL A C 1
ATOM 4199 O O . VAL A 1 516 ? -33.152 -20.767 92.937 1.00 91.94 516 VAL A O 1
ATOM 4202 N N . GLU A 1 517 ? -33.735 -20.306 90.827 1.00 92.38 517 GLU A N 1
ATOM 4203 C CA . GLU A 1 517 ? -35.137 -19.982 91.128 1.00 92.38 517 GLU A CA 1
ATOM 4204 C C . GLU A 1 517 ? -35.887 -21.200 91.699 1.00 92.38 517 GLU A C 1
ATOM 4206 O O . GLU A 1 517 ? -36.570 -21.077 92.717 1.00 92.38 517 GLU A O 1
ATOM 4211 N N . GLU A 1 518 ? -35.708 -22.386 91.109 1.00 94.88 518 GLU A N 1
ATOM 4212 C CA . GLU A 1 518 ? -36.288 -23.641 91.604 1.00 94.88 518 GLU A CA 1
ATOM 4213 C C . GLU A 1 518 ? -35.753 -24.006 93.001 1.00 94.88 518 GLU A C 1
ATOM 4215 O O . GLU A 1 518 ? -36.543 -24.308 93.904 1.00 94.88 518 GLU A O 1
ATOM 4220 N N . ASP A 1 519 ? -34.437 -23.913 93.217 1.00 93.94 519 ASP A N 1
ATOM 4221 C CA . ASP A 1 519 ? -33.804 -24.130 94.523 1.00 93.94 519 ASP A CA 1
ATOM 4222 C C . ASP A 1 519 ? -34.347 -23.148 95.573 1.00 93.94 519 ASP A C 1
ATOM 4224 O O . ASP A 1 519 ? -34.749 -23.566 96.665 1.00 93.94 519 ASP A O 1
ATOM 4228 N N . LEU A 1 520 ? -34.447 -21.857 95.238 1.00 89.88 520 LEU A N 1
ATOM 4229 C CA . LEU A 1 520 ? -35.032 -20.832 96.106 1.00 89.88 520 LEU A CA 1
ATOM 4230 C C . LEU A 1 520 ? -36.480 -21.154 96.473 1.00 89.88 520 LEU A C 1
ATOM 4232 O O . LEU A 1 520 ? -36.846 -21.031 97.641 1.00 89.88 520 LEU A O 1
ATOM 4236 N N . ASP A 1 521 ? -37.302 -21.601 95.526 1.00 93.38 521 ASP A N 1
ATOM 4237 C CA . ASP A 1 521 ? -38.689 -21.970 95.804 1.00 93.38 521 ASP A CA 1
ATOM 4238 C C . ASP A 1 521 ? -38.798 -23.229 96.674 1.00 93.38 521 ASP A C 1
ATOM 4240 O O . ASP A 1 521 ? -39.700 -23.317 97.512 1.00 93.38 521 ASP A O 1
ATOM 4244 N N . THR A 1 522 ? -37.887 -24.203 96.537 1.00 94.19 522 THR A N 1
ATOM 4245 C CA . THR A 1 522 ? -37.838 -25.341 97.474 1.00 94.19 522 THR A CA 1
ATOM 4246 C C . THR A 1 522 ? -37.448 -24.900 98.883 1.00 94.19 522 THR A C 1
ATOM 4248 O O . THR A 1 522 ? -38.050 -25.363 99.855 1.00 94.19 522 THR A O 1
ATOM 4251 N N . LEU A 1 523 ? -36.479 -23.988 99.011 1.00 92.38 523 LEU A N 1
ATOM 4252 C CA . LEU A 1 523 ? -36.053 -23.435 100.295 1.00 92.38 523 LEU A CA 1
ATOM 4253 C C . LEU A 1 523 ? -37.150 -22.577 100.931 1.00 92.38 523 LEU A C 1
ATOM 4255 O O . LEU A 1 523 ? -37.391 -22.714 102.128 1.00 92.38 523 LEU A O 1
ATOM 4259 N N . ARG A 1 524 ? -37.869 -21.762 100.148 1.00 93.38 524 ARG A N 1
ATOM 4260 C CA . ARG A 1 524 ? -39.042 -21.001 100.610 1.00 93.38 524 ARG A CA 1
ATOM 4261 C C . ARG A 1 524 ? -40.125 -21.923 101.159 1.00 93.38 524 ARG A C 1
ATOM 4263 O O . ARG A 1 524 ? -40.542 -21.740 102.299 1.00 93.38 524 ARG A O 1
ATOM 4270 N N . ARG A 1 525 ? -40.498 -22.969 100.410 1.00 93.56 525 ARG A N 1
ATOM 4271 C CA . ARG A 1 525 ? -41.472 -23.979 100.864 1.00 93.56 525 ARG A CA 1
ATOM 4272 C C . ARG A 1 525 ? -41.030 -24.664 102.162 1.00 93.56 525 ARG A C 1
ATOM 4274 O O . ARG A 1 525 ? -41.832 -24.809 103.081 1.00 93.56 525 ARG A O 1
ATOM 4281 N N . LYS A 1 526 ? -39.750 -25.042 102.279 1.00 92.50 526 LYS A N 1
ATOM 4282 C CA . LYS A 1 526 ? -39.184 -25.605 103.522 1.00 92.50 526 LYS A CA 1
ATOM 4283 C C . LYS A 1 526 ? -39.239 -24.610 104.683 1.00 92.50 526 LYS A C 1
ATOM 4285 O O . LYS A 1 526 ? -39.568 -25.004 105.798 1.00 92.50 526 LYS A O 1
ATOM 4290 N N . ALA A 1 527 ? -38.935 -23.336 104.442 1.00 87.81 527 ALA A N 1
ATOM 4291 C CA . ALA A 1 527 ? -38.995 -22.294 105.461 1.00 87.81 527 ALA A CA 1
ATOM 4292 C C . ALA A 1 527 ? -40.432 -22.065 105.957 1.00 87.81 527 ALA A C 1
ATOM 4294 O O . ALA A 1 527 ? -40.655 -21.983 107.161 1.00 87.81 527 ALA A O 1
ATOM 4295 N N . GLU A 1 528 ? -41.416 -22.030 105.056 1.00 89.81 528 GLU A N 1
ATOM 4296 C CA . GLU A 1 528 ? -42.843 -21.938 105.398 1.00 89.81 528 GLU A CA 1
ATOM 4297 C C . GLU A 1 528 ? -43.327 -23.166 106.186 1.00 89.81 528 GLU A C 1
ATOM 4299 O O . GLU A 1 528 ? -44.059 -23.033 107.172 1.00 89.81 528 GLU A O 1
ATOM 4304 N N . GLN A 1 529 ? -42.865 -24.365 105.820 1.00 89.12 529 GLN A N 1
ATOM 4305 C CA . GLN A 1 529 ? -43.145 -25.592 106.564 1.00 89.12 529 GLN A CA 1
ATOM 4306 C C . GLN A 1 529 ? -42.539 -25.562 107.976 1.00 89.12 529 GLN A C 1
ATOM 4308 O O . GLN A 1 529 ? -43.233 -25.844 108.948 1.00 89.12 529 GLN A O 1
ATOM 4313 N N . LEU A 1 530 ? -41.269 -25.175 108.122 1.00 85.44 530 LEU A N 1
ATOM 4314 C CA . LEU A 1 530 ? -40.631 -25.037 109.436 1.00 85.44 530 LEU A CA 1
ATOM 4315 C C . LEU A 1 530 ? -41.296 -23.943 110.279 1.00 85.44 530 LEU A C 1
ATOM 4317 O O . LEU A 1 530 ? -41.454 -24.115 111.485 1.00 85.44 530 LEU A O 1
ATOM 4321 N N . LYS A 1 531 ? -41.733 -22.842 109.656 1.00 81.44 531 LYS A N 1
ATOM 4322 C CA . LYS A 1 531 ? -42.467 -21.764 110.325 1.00 81.44 531 LYS A CA 1
ATOM 4323 C C . LYS A 1 531 ? -43.816 -22.251 110.854 1.00 81.44 531 LYS A C 1
ATOM 4325 O O . LYS A 1 531 ? -44.106 -22.051 112.029 1.00 81.44 531 LYS A O 1
ATOM 4330 N N . SER A 1 532 ? -44.604 -22.942 110.032 1.00 81.50 532 SER A N 1
ATOM 4331 C CA . SER A 1 532 ? -45.882 -23.527 110.467 1.00 81.50 532 SER A CA 1
ATOM 4332 C C . SER A 1 532 ? -45.694 -24.619 111.529 1.00 81.50 532 SER A C 1
ATOM 4334 O O . SER A 1 532 ? -46.466 -24.678 112.484 1.00 81.50 532 SER A O 1
ATOM 4336 N N . GLN A 1 533 ? -44.631 -25.427 111.446 1.00 82.19 533 GLN A N 1
ATOM 4337 C CA . GLN A 1 533 ? -44.284 -26.419 112.468 1.00 82.19 533 GLN A CA 1
ATOM 4338 C C . GLN A 1 533 ? -43.837 -25.773 113.790 1.00 82.19 533 GLN A C 1
ATOM 4340 O O . GLN A 1 533 ? -44.209 -26.253 114.860 1.00 82.19 533 GLN A O 1
ATOM 4345 N N . ALA A 1 534 ? -43.082 -24.671 113.741 1.00 72.75 534 ALA A N 1
ATOM 4346 C CA . ALA A 1 534 ? -42.725 -23.888 114.921 1.00 72.75 534 ALA A CA 1
ATOM 4347 C C . ALA A 1 534 ? -43.969 -23.249 115.556 1.00 72.75 534 ALA A C 1
ATOM 4349 O O . ALA A 1 534 ? -44.147 -23.338 116.770 1.00 72.75 534 ALA A O 1
ATOM 4350 N N . GLU A 1 535 ? -44.859 -22.672 114.742 1.00 73.69 535 GLU A N 1
ATOM 4351 C CA . GLU A 1 535 ? -46.107 -22.050 115.191 1.00 73.69 535 GLU A CA 1
ATOM 4352 C C . GLU A 1 535 ? -47.127 -23.061 115.738 1.00 73.69 535 GLU A C 1
ATOM 4354 O O . GLU A 1 535 ? -47.857 -22.707 116.660 1.00 73.69 535 GLU A O 1
ATOM 4359 N N . GLY A 1 536 ? -47.166 -24.293 115.224 1.00 65.81 536 GLY A N 1
ATOM 4360 C CA . GLY A 1 536 ? -48.044 -25.375 115.690 1.00 65.81 536 GLY A CA 1
ATOM 4361 C C . GLY A 1 536 ? -47.429 -26.304 116.743 1.00 65.81 536 GLY A C 1
ATOM 4362 O O . GLY A 1 536 ? -48.064 -27.277 117.144 1.00 65.81 536 GLY A O 1
ATOM 4363 N N . SER A 1 537 ? -46.187 -26.065 117.183 1.00 75.69 537 SER A N 1
ATOM 4364 C CA . SER A 1 537 ? -45.551 -26.931 118.181 1.00 75.69 537 SER A CA 1
ATOM 4365 C C . SER A 1 537 ? -46.186 -26.754 119.564 1.00 75.69 537 SER A C 1
ATOM 4367 O O . SER A 1 537 ? -46.452 -25.632 120.000 1.00 75.69 537 SER A O 1
ATOM 4369 N N . SER A 1 538 ? -46.336 -27.859 120.309 1.00 67.62 538 SER A N 1
ATOM 4370 C CA . SER A 1 538 ? -46.862 -27.814 121.685 1.00 67.62 538 SER A CA 1
ATOM 4371 C C . SER A 1 538 ? -46.020 -26.929 122.610 1.00 67.62 538 SER A C 1
ATOM 4373 O O . SER A 1 538 ? -46.534 -26.410 123.592 1.00 67.62 538 SER A O 1
ATOM 4375 N N . VAL A 1 539 ? -44.738 -26.718 122.289 1.00 70.19 539 VAL A N 1
ATOM 4376 C CA . VAL A 1 539 ? -43.845 -25.809 123.016 1.00 70.19 539 VAL A CA 1
ATOM 4377 C C . VAL A 1 539 ? -44.200 -24.351 122.725 1.00 70.19 539 VAL A C 1
ATOM 4379 O O . VAL A 1 539 ? -44.328 -23.571 123.662 1.00 70.19 539 VAL A O 1
ATOM 4382 N N . ALA A 1 540 ? -44.419 -23.972 121.463 1.00 67.38 540 ALA A N 1
ATOM 4383 C CA . ALA A 1 540 ? -44.858 -22.619 121.117 1.00 67.38 540 ALA A CA 1
ATOM 4384 C C . ALA A 1 540 ? -46.268 -22.321 121.642 1.00 67.38 540 ALA A C 1
ATOM 4386 O O . ALA A 1 540 ? -46.551 -21.203 122.066 1.00 67.38 540 ALA A O 1
ATOM 4387 N N . GLU A 1 541 ? -47.153 -23.314 121.656 1.00 70.12 541 GLU A N 1
ATOM 4388 C CA . GLU A 1 541 ? -48.497 -23.177 122.209 1.00 70.12 541 GLU A CA 1
ATOM 4389 C C . GLU A 1 541 ? -48.486 -23.069 123.739 1.00 70.12 541 GLU A C 1
ATOM 4391 O O . GLU A 1 541 ? -49.152 -22.183 124.276 1.00 70.12 541 GLU A O 1
ATOM 4396 N N . LYS A 1 542 ? -47.643 -23.856 124.428 1.00 74.44 542 LYS A N 1
ATOM 4397 C CA . LYS A 1 542 ? -47.358 -23.700 125.865 1.00 74.44 542 LYS A CA 1
ATOM 4398 C C . LYS A 1 542 ? -46.754 -22.339 126.179 1.00 74.44 542 LYS A C 1
ATOM 4400 O O . LYS A 1 542 ? -47.262 -21.672 127.060 1.00 74.44 542 LYS A O 1
ATOM 4405 N N . LEU A 1 543 ? -45.765 -21.862 125.423 1.00 71.50 543 LEU A N 1
ATOM 4406 C CA . LEU A 1 543 ? -45.182 -20.528 125.623 1.00 71.50 543 LEU A CA 1
ATOM 4407 C C . LEU A 1 543 ? -46.190 -19.402 125.346 1.00 71.50 543 LEU A C 1
ATOM 4409 O O . LEU A 1 543 ? -46.205 -18.400 126.058 1.00 71.50 543 LEU A O 1
ATOM 4413 N N . ARG A 1 544 ? -47.069 -19.546 124.342 1.00 75.25 544 ARG A N 1
ATOM 4414 C CA . ARG A 1 544 ? -48.181 -18.604 124.120 1.00 75.25 544 ARG A CA 1
ATOM 4415 C C . ARG A 1 544 ? -49.196 -18.657 125.258 1.00 75.25 544 ARG A C 1
ATOM 4417 O O . ARG A 1 544 ? -49.747 -17.617 125.605 1.00 75.25 544 ARG A O 1
ATOM 4424 N N . GLN A 1 545 ? -49.453 -19.831 125.824 1.00 73.88 545 GLN A N 1
ATOM 4425 C CA . GLN A 1 545 ? -50.338 -20.007 126.969 1.00 73.88 545 GLN A CA 1
ATOM 4426 C C . GLN A 1 545 ? -49.729 -19.446 128.253 1.00 73.88 545 GLN A C 1
ATOM 4428 O O . GLN A 1 545 ? -50.393 -18.660 128.911 1.00 73.88 545 GLN A O 1
ATOM 4433 N N . GLU A 1 546 ? -48.455 -19.708 128.526 1.00 74.25 546 GLU A N 1
ATOM 4434 C CA . GLU A 1 546 ? -47.685 -19.085 129.602 1.00 74.25 546 GLU A CA 1
ATOM 4435 C C . GLU A 1 546 ? -47.656 -17.563 129.433 1.00 74.25 546 GLU A C 1
ATOM 4437 O O . GLU A 1 546 ? -47.884 -16.840 130.390 1.00 74.25 546 GLU A O 1
ATOM 4442 N N . LEU A 1 547 ? -47.475 -17.029 128.217 1.00 66.06 547 LEU A N 1
ATOM 4443 C CA . LEU A 1 547 ? -47.593 -15.587 127.963 1.00 66.06 547 LEU A CA 1
ATOM 4444 C C . LEU A 1 547 ? -49.010 -15.053 128.197 1.00 66.06 547 LEU A C 1
ATOM 4446 O O . LEU A 1 547 ? -49.148 -13.918 128.652 1.00 66.06 547 LEU A O 1
ATOM 4450 N N . ARG A 1 548 ? -50.060 -15.823 127.881 1.00 74.00 548 ARG A N 1
ATOM 4451 C CA . ARG A 1 548 ? -51.444 -15.463 128.228 1.00 74.00 548 ARG A CA 1
ATOM 4452 C C . ARG A 1 548 ? -51.627 -15.457 129.745 1.00 74.00 548 ARG A C 1
ATOM 4454 O O . ARG A 1 548 ? -52.145 -14.481 130.266 1.00 74.00 548 ARG A O 1
ATOM 4461 N N . GLU A 1 549 ? -51.128 -16.464 130.447 1.00 70.75 549 GLU A N 1
ATOM 4462 C CA . GLU A 1 549 ? -51.174 -16.577 131.907 1.00 70.75 549 GLU A CA 1
ATOM 4463 C C . GLU A 1 549 ? -50.369 -15.457 132.589 1.00 70.75 549 GLU A C 1
ATOM 4465 O O . GLU A 1 549 ? -50.893 -14.785 133.473 1.00 70.75 549 GLU A O 1
ATOM 4470 N N . TYR A 1 550 ? -49.155 -15.143 132.122 1.00 68.56 550 TYR A N 1
ATOM 4471 C CA . TYR A 1 550 ? -48.376 -13.988 132.579 1.00 68.56 550 TYR A CA 1
ATOM 4472 C C . TYR A 1 550 ? -49.100 -12.667 132.288 1.00 68.56 550 TYR A C 1
ATOM 4474 O O . TYR A 1 550 ? -49.109 -11.776 133.139 1.00 68.56 550 TYR A O 1
ATOM 4482 N N . LYS A 1 551 ? -49.750 -12.526 131.121 1.00 67.12 551 LYS A N 1
ATOM 4483 C CA . LYS A 1 551 ? -50.583 -11.352 130.810 1.00 67.12 551 LYS A CA 1
ATOM 4484 C C . LYS A 1 551 ? -51.801 -11.246 131.733 1.00 67.12 551 LYS A C 1
ATOM 4486 O O . LYS A 1 551 ? -52.136 -10.127 132.105 1.00 67.12 551 LYS A O 1
ATOM 4491 N N . GLU A 1 552 ? -52.423 -12.355 132.131 1.00 66.88 552 GLU A N 1
ATOM 4492 C CA . GLU A 1 552 ? -53.539 -12.368 133.089 1.00 66.88 552 GLU A CA 1
ATOM 4493 C C . GLU A 1 552 ? -53.084 -12.058 134.524 1.00 66.88 552 GLU A C 1
ATOM 4495 O O . GLU A 1 552 ? -53.716 -11.258 135.207 1.00 66.88 552 GLU A O 1
ATOM 4500 N N . ILE A 1 553 ? -51.940 -12.585 134.974 1.00 65.69 553 ILE A N 1
ATOM 4501 C CA . ILE A 1 553 ? -51.366 -12.279 136.301 1.00 65.69 553 ILE A CA 1
ATOM 4502 C C . ILE A 1 553 ? -51.016 -10.788 136.432 1.00 65.69 553 ILE A C 1
ATOM 4504 O O . ILE A 1 553 ? -51.145 -10.192 137.510 1.00 65.69 553 ILE A O 1
ATOM 4508 N N . LEU A 1 554 ? -50.576 -10.178 135.328 1.00 60.53 554 LEU A N 1
ATOM 4509 C CA . LEU A 1 554 ? -50.243 -8.759 135.271 1.00 60.53 554 LEU A CA 1
ATOM 4510 C C . LEU A 1 554 ? -51.475 -7.847 135.275 1.00 60.53 554 LEU A C 1
ATOM 4512 O O . LEU A 1 554 ? -51.296 -6.649 135.488 1.00 60.53 554 LEU A O 1
ATOM 4516 N N . LYS A 1 555 ? -52.701 -8.359 135.098 1.00 62.16 555 LYS A N 1
ATOM 4517 C CA . LYS A 1 555 ? -53.932 -7.560 135.203 1.00 62.16 555 LYS A CA 1
ATOM 4518 C C . LYS A 1 555 ? -54.319 -7.316 136.666 1.00 62.16 555 LYS A C 1
ATOM 4520 O O . LYS A 1 555 ? -54.155 -8.155 137.553 1.00 62.16 555 LYS A O 1
ATOM 4525 N N . CYS A 1 556 ? -54.812 -6.113 136.944 1.00 60.16 556 CYS A N 1
ATOM 4526 C CA . CYS A 1 556 ? -55.307 -5.712 138.256 1.00 60.16 556 CYS A CA 1
ATOM 4527 C C . CYS A 1 556 ? -56.538 -6.542 138.650 1.00 60.16 556 CYS A C 1
ATOM 4529 O O . CYS A 1 556 ? -57.526 -6.581 137.920 1.00 60.16 556 CYS A O 1
ATOM 4531 N N . SER A 1 557 ? -56.514 -7.141 139.843 1.00 60.03 557 SER A N 1
ATOM 4532 C CA . SER A 1 557 ? -57.577 -8.013 140.365 1.00 60.03 557 SER A CA 1
ATOM 4533 C C . SER A 1 557 ? -58.883 -7.288 140.717 1.00 60.03 557 SER A C 1
ATOM 4535 O O . SER A 1 557 ? -59.829 -7.934 141.151 1.00 60.03 557 SER A O 1
ATOM 4537 N N . VAL A 1 558 ? -58.937 -5.961 140.553 1.00 58.94 558 VAL A N 1
ATOM 4538 C CA . VAL A 1 558 ? -60.118 -5.133 140.852 1.00 58.94 558 VAL A CA 1
ATOM 4539 C C . VAL A 1 558 ? -60.798 -4.617 139.580 1.00 58.94 558 VAL A C 1
ATOM 4541 O O . VAL A 1 558 ? -62.019 -4.530 139.548 1.00 58.94 558 VAL A O 1
ATOM 4544 N N . CYS A 1 559 ? -60.045 -4.295 138.521 1.00 65.38 559 CYS A N 1
ATOM 4545 C CA . CYS A 1 559 ? -60.609 -3.715 137.294 1.00 65.38 559 CYS A CA 1
ATOM 4546 C C . CYS A 1 559 ? -60.376 -4.535 136.017 1.00 65.38 559 CYS A C 1
ATOM 4548 O O . CYS A 1 559 ? -60.868 -4.131 134.972 1.00 65.38 559 CYS A O 1
ATOM 4550 N N . LEU A 1 560 ? -59.633 -5.650 136.078 1.00 59.66 560 LEU A N 1
ATOM 4551 C CA . LEU A 1 560 ? -59.340 -6.581 134.970 1.00 59.66 560 LEU A CA 1
ATOM 4552 C C . LEU A 1 560 ? -58.723 -5.975 133.688 1.00 59.66 560 LEU A C 1
ATOM 4554 O O . LEU A 1 560 ? -58.473 -6.719 132.743 1.00 59.66 560 LEU A O 1
ATOM 4558 N N . ASP A 1 561 ? -58.399 -4.677 133.670 1.00 59.19 561 ASP A N 1
ATOM 4559 C CA . ASP A 1 561 ? -57.962 -3.979 132.447 1.00 59.19 561 ASP A CA 1
ATOM 4560 C C . ASP A 1 561 ? -56.620 -3.221 132.580 1.00 59.19 561 ASP A C 1
ATOM 4562 O O . ASP A 1 561 ? -55.870 -3.093 131.614 1.00 59.19 561 ASP A O 1
ATOM 4566 N N . ARG A 1 562 ? -56.227 -2.762 133.782 1.00 56.12 562 ARG A N 1
ATOM 4567 C CA . ARG A 1 562 ? -54.921 -2.088 134.000 1.00 56.12 562 ARG A CA 1
ATOM 4568 C C . ARG A 1 562 ? -53.832 -3.046 134.487 1.00 56.12 562 ARG A C 1
ATOM 4570 O O . ARG A 1 562 ? -54.080 -3.857 135.379 1.00 56.12 562 ARG A O 1
ATOM 4577 N N . ARG A 1 563 ? -52.611 -2.913 133.941 1.00 57.12 563 ARG A N 1
ATOM 4578 C CA . ARG A 1 563 ? -51.421 -3.664 134.387 1.00 57.12 563 ARG A CA 1
ATOM 4579 C C . ARG A 1 563 ? -50.920 -3.172 135.758 1.00 57.12 563 ARG A C 1
ATOM 4581 O O . ARG A 1 563 ? -50.944 -1.972 136.004 1.00 57.12 563 ARG A O 1
ATOM 4588 N N . LYS A 1 564 ? -50.479 -4.078 136.645 1.00 50.81 564 LYS A N 1
ATOM 4589 C CA . LYS A 1 564 ? -49.918 -3.747 137.977 1.00 50.81 564 LYS A CA 1
ATOM 4590 C C . LYS A 1 564 ? -48.554 -3.046 137.841 1.00 50.81 564 LYS A C 1
ATOM 4592 O O . LYS A 1 564 ? -47.623 -3.635 137.298 1.00 50.81 564 LYS A O 1
ATOM 4597 N N . GLU A 1 565 ? -48.437 -1.813 138.337 1.00 47.81 565 GLU A N 1
ATOM 4598 C CA . GLU A 1 565 ? -47.173 -1.061 138.414 1.00 47.81 565 GLU A CA 1
ATOM 4599 C C . GLU A 1 565 ? -46.294 -1.606 139.553 1.00 47.81 565 GLU A C 1
ATOM 4601 O O . GLU A 1 565 ? -46.751 -1.769 140.685 1.00 47.81 565 GLU A O 1
ATOM 4606 N N . ILE A 1 566 ? -45.038 -1.940 139.241 1.00 45.84 566 ILE A N 1
ATOM 4607 C CA . ILE A 1 566 ? -44.070 -2.528 140.178 1.00 45.84 566 ILE A CA 1
ATOM 4608 C C . ILE A 1 566 ? -43.119 -1.422 140.657 1.00 45.84 566 ILE A C 1
ATOM 4610 O O . ILE A 1 566 ? -42.394 -0.842 139.852 1.00 45.84 566 ILE A O 1
ATOM 4614 N N . ASN A 1 567 ? -43.117 -1.162 141.970 1.00 40.03 567 ASN A N 1
ATOM 4615 C CA . ASN A 1 567 ? -42.239 -0.203 142.651 1.00 40.03 567 ASN A CA 1
ATOM 4616 C C . ASN A 1 567 ? -40.757 -0.647 142.672 1.00 40.03 567 ASN A C 1
ATOM 4618 O O . ASN A 1 567 ? -40.425 -1.836 142.675 1.00 40.03 567 ASN A O 1
ATOM 4622 N N . GLU A 1 568 ? -39.871 0.351 142.722 1.00 43.84 568 GLU A N 1
ATOM 4623 C CA . GLU A 1 568 ? -38.452 0.379 142.318 1.00 43.84 568 GLU A CA 1
ATOM 4624 C C . GLU A 1 568 ? -37.447 -0.560 143.027 1.00 43.84 568 GLU A C 1
ATOM 4626 O O . GLU A 1 568 ? -36.269 -0.559 142.679 1.00 43.84 568 GLU A O 1
ATOM 4631 N N . THR A 1 569 ? -37.848 -1.441 143.943 1.00 44.16 569 THR A N 1
ATOM 4632 C CA . THR A 1 569 ? -36.919 -2.362 144.640 1.00 44.16 569 THR A CA 1
ATOM 4633 C C . THR A 1 569 ? -36.904 -3.796 144.096 1.00 44.16 569 THR A C 1
ATOM 4635 O O . THR A 1 569 ? -35.991 -4.559 144.409 1.00 44.16 569 THR A O 1
ATOM 4638 N N . VAL A 1 570 ? -37.831 -4.159 143.200 1.00 49.34 570 VAL A N 1
ATOM 4639 C CA . VAL A 1 570 ? -37.866 -5.477 142.516 1.00 49.34 570 VAL A CA 1
ATOM 4640 C C . VAL A 1 570 ? -37.111 -5.463 141.170 1.00 49.34 570 VAL A C 1
ATOM 4642 O O . VAL A 1 570 ? -36.791 -6.514 140.612 1.00 49.34 570 VAL A O 1
ATOM 4645 N N . SER A 1 571 ? -36.735 -4.276 140.677 1.00 49.91 571 SER A N 1
ATOM 4646 C CA . SER A 1 571 ? -36.094 -4.086 139.369 1.00 49.91 571 SER A CA 1
ATOM 4647 C C . SER A 1 571 ? -34.725 -4.770 139.261 1.00 49.91 571 SER A C 1
ATOM 4649 O O . SER A 1 571 ? -34.490 -5.500 138.308 1.00 49.91 571 SER A O 1
ATOM 4651 N N . VAL A 1 572 ? -33.833 -4.662 140.252 1.00 52.34 572 VAL A N 1
ATOM 4652 C CA . VAL A 1 572 ? -32.436 -5.127 140.094 1.00 52.34 572 VAL A CA 1
ATOM 4653 C C . VAL A 1 572 ? -32.302 -6.657 140.035 1.00 52.34 572 VAL A C 1
ATOM 4655 O O . VAL A 1 572 ? -31.462 -7.164 139.292 1.00 52.34 572 VAL A O 1
ATOM 4658 N N . LEU A 1 573 ? -33.133 -7.410 140.763 1.00 51.44 573 LEU A N 1
ATOM 4659 C CA . LEU A 1 573 ? -33.097 -8.882 140.754 1.00 51.44 573 LEU A CA 1
ATOM 4660 C C . LEU A 1 573 ? -33.733 -9.468 139.488 1.00 51.44 573 LEU A C 1
ATOM 4662 O O . LEU A 1 573 ? -33.177 -10.394 138.899 1.00 51.44 573 LEU A O 1
ATOM 4666 N N . VAL A 1 574 ? -34.839 -8.881 139.019 1.00 55.38 574 VAL A N 1
ATOM 4667 C CA . VAL A 1 574 ? -35.479 -9.283 137.758 1.00 55.38 574 VAL A CA 1
ATOM 4668 C C . VAL A 1 574 ? -34.618 -8.875 136.560 1.00 55.38 574 VAL A C 1
ATOM 4670 O O . VAL A 1 574 ? -34.474 -9.666 135.631 1.00 55.38 574 VAL A O 1
ATOM 4673 N N . TYR A 1 575 ? -33.956 -7.711 136.600 1.00 51.56 575 TYR A N 1
ATOM 4674 C CA . TYR A 1 575 ? -33.026 -7.294 135.546 1.00 51.56 575 TYR A CA 1
ATOM 4675 C C . TYR A 1 575 ? -31.791 -8.197 135.486 1.00 51.56 575 TYR A C 1
ATOM 4677 O O . TYR A 1 575 ? -31.381 -8.561 134.392 1.00 51.56 575 TYR A O 1
ATOM 4685 N N . LYS A 1 576 ? -31.218 -8.622 136.626 1.00 52.78 576 LYS A N 1
ATOM 4686 C CA . LYS A 1 576 ? -30.072 -9.555 136.641 1.00 52.78 576 LYS A CA 1
ATOM 4687 C C . LYS A 1 576 ? -30.432 -10.926 136.068 1.00 52.78 576 LYS A C 1
ATOM 4689 O O . LYS A 1 576 ? -29.643 -11.489 135.313 1.00 52.78 576 LYS A O 1
ATOM 4694 N N . GLU A 1 577 ? -31.617 -11.439 136.392 1.00 54.28 577 GLU A N 1
ATOM 4695 C CA . GLU A 1 577 ? -32.064 -12.750 135.916 1.00 54.28 577 GLU A CA 1
ATOM 4696 C C . GLU A 1 577 ? -32.524 -12.712 134.449 1.00 54.28 577 GLU A C 1
ATOM 4698 O O . GLU A 1 577 ? -32.227 -13.631 133.685 1.00 54.28 577 GLU A O 1
ATOM 4703 N N . LEU A 1 578 ? -33.145 -11.612 134.002 1.00 54.19 578 LEU A N 1
ATOM 4704 C CA . LEU A 1 578 ? -33.427 -11.369 132.583 1.00 54.19 578 LEU A CA 1
ATOM 4705 C C . LEU A 1 578 ? -32.139 -11.185 131.776 1.00 54.19 578 LEU A C 1
ATOM 4707 O O . LEU A 1 578 ? -32.015 -11.806 130.725 1.00 54.19 578 LEU A O 1
ATOM 4711 N N . LEU A 1 579 ? -31.149 -10.423 132.261 1.00 54.97 579 LEU A N 1
ATOM 4712 C CA . LEU A 1 579 ? -29.859 -10.285 131.572 1.00 54.97 579 LEU A CA 1
ATOM 4713 C C . LEU A 1 579 ? -29.145 -11.636 131.467 1.00 54.97 579 LEU A C 1
ATOM 4715 O O . LEU A 1 579 ? -28.578 -11.944 130.419 1.00 54.97 579 LEU A O 1
ATOM 4719 N N . ARG A 1 580 ? -29.206 -12.467 132.518 1.00 56.81 580 ARG A N 1
ATOM 4720 C CA . ARG A 1 580 ? -28.635 -13.821 132.522 1.00 56.81 580 ARG A CA 1
ATOM 4721 C C . ARG A 1 580 ? -29.351 -14.748 131.532 1.00 56.81 580 ARG A C 1
ATOM 4723 O O . ARG A 1 580 ? -28.699 -15.496 130.811 1.00 56.81 580 ARG A O 1
ATOM 4730 N N . ARG A 1 581 ? -30.681 -14.687 131.439 1.00 56.12 581 ARG A N 1
ATOM 4731 C CA . ARG A 1 581 ? -31.453 -15.493 130.475 1.00 56.12 581 ARG A CA 1
ATOM 4732 C C . ARG A 1 581 ? -31.291 -15.008 129.033 1.00 56.12 581 ARG A C 1
ATOM 4734 O O . ARG A 1 581 ? -31.177 -15.838 128.135 1.00 56.12 581 ARG A O 1
ATOM 4741 N N . VAL A 1 582 ? -31.219 -13.697 128.802 1.00 57.28 582 VAL A N 1
ATOM 4742 C CA . VAL A 1 582 ? -30.970 -13.108 127.474 1.00 57.28 582 VAL A CA 1
ATOM 4743 C C . VAL A 1 582 ? -29.548 -13.408 126.999 1.00 57.28 582 VAL A C 1
ATOM 4745 O O . VAL A 1 582 ? -29.378 -13.777 125.841 1.00 57.28 582 VAL A O 1
ATOM 4748 N N . THR A 1 583 ? -28.540 -13.349 127.877 1.00 55.91 583 THR A N 1
ATOM 4749 C CA . THR A 1 583 ? -27.164 -13.746 127.519 1.00 55.91 583 THR A CA 1
ATOM 4750 C C . THR A 1 583 ? -27.075 -15.227 127.174 1.00 55.91 583 THR A C 1
ATOM 4752 O O . THR A 1 583 ? -26.544 -15.544 126.118 1.00 55.91 583 THR A O 1
ATOM 4755 N N . VAL A 1 584 ? -27.679 -16.125 127.962 1.00 57.75 584 VAL A N 1
ATOM 4756 C CA . VAL A 1 584 ? -27.709 -17.571 127.650 1.00 57.75 584 VAL A CA 1
ATOM 4757 C C . VAL A 1 584 ? -28.450 -17.865 126.337 1.00 57.75 584 VAL A C 1
ATOM 4759 O O . VAL A 1 584 ? -27.997 -18.692 125.547 1.00 57.75 584 VAL A O 1
ATOM 4762 N N . SER A 1 585 ? -29.547 -17.155 126.058 1.00 53.41 585 SER A N 1
ATOM 4763 C CA . SER A 1 585 ? -30.315 -17.311 124.812 1.00 53.41 585 SER A CA 1
ATOM 4764 C C . SER A 1 585 ? -29.545 -16.787 123.594 1.00 53.41 585 SER A C 1
ATOM 4766 O O . SER A 1 585 ? -29.489 -17.458 122.566 1.00 53.41 585 SER A O 1
ATOM 4768 N N . ALA A 1 586 ? -28.891 -15.626 123.713 1.00 53.69 586 ALA A N 1
ATOM 4769 C CA . ALA A 1 586 ? -28.018 -15.080 122.674 1.00 53.69 586 ALA A CA 1
ATOM 4770 C C . ALA A 1 586 ? -26.806 -15.991 122.412 1.00 53.69 586 ALA A C 1
ATOM 4772 O O . ALA A 1 586 ? -26.405 -16.163 121.262 1.00 53.69 586 ALA A O 1
ATOM 4773 N N . GLN A 1 587 ? -26.270 -16.635 123.454 1.00 52.97 587 GLN A N 1
ATOM 4774 C CA . GLN A 1 587 ? -25.190 -17.618 123.339 1.00 52.97 587 GLN A CA 1
ATOM 4775 C C . GLN A 1 587 ? -25.636 -18.865 122.571 1.00 52.97 587 GLN A C 1
ATOM 4777 O O . GLN A 1 587 ? -24.905 -19.321 121.699 1.00 52.97 587 GLN A O 1
ATOM 4782 N N . PHE A 1 588 ? -26.855 -19.357 122.815 1.00 53.91 588 PHE A N 1
ATOM 4783 C CA . PHE A 1 588 ? -27.441 -20.478 122.071 1.00 53.91 588 PHE A CA 1
ATOM 4784 C C . PHE A 1 588 ? -27.672 -20.145 120.588 1.00 53.91 588 PHE A C 1
ATOM 4786 O O . PHE A 1 588 ? -27.395 -20.970 119.719 1.00 53.91 588 PHE A O 1
ATOM 4793 N N . VAL A 1 589 ? -28.128 -18.925 120.281 1.00 53.78 589 VAL A N 1
ATOM 4794 C CA . VAL A 1 589 ? -28.328 -18.452 118.898 1.00 53.78 589 VAL A CA 1
ATOM 4795 C C . VAL A 1 589 ? -26.992 -18.291 118.165 1.00 53.78 589 VAL A C 1
ATOM 4797 O O . VAL A 1 589 ? -26.871 -18.710 117.016 1.00 53.78 589 VAL A O 1
ATOM 4800 N N . LEU A 1 590 ? -25.961 -17.760 118.831 1.00 54.62 590 LEU A N 1
ATOM 4801 C CA . LEU A 1 590 ? -24.605 -17.664 118.275 1.00 54.62 590 LEU A CA 1
ATOM 4802 C C . LEU A 1 590 ? -23.964 -19.044 118.046 1.00 54.62 590 LEU A C 1
ATOM 4804 O O . LEU A 1 590 ? -23.238 -19.221 117.068 1.00 54.62 590 LEU A O 1
ATOM 4808 N N . GLN A 1 591 ? -24.265 -20.032 118.896 1.00 54.25 591 GLN A N 1
ATOM 4809 C CA . GLN A 1 591 ? -23.833 -21.423 118.713 1.00 54.25 591 GLN A CA 1
ATOM 4810 C C . GLN A 1 591 ? -24.562 -22.107 117.545 1.00 54.25 591 GLN A C 1
ATOM 4812 O O . GLN A 1 591 ? -23.930 -22.812 116.763 1.00 54.25 591 GLN A O 1
ATOM 4817 N N . ALA A 1 592 ? -25.865 -21.860 117.377 1.00 49.97 592 ALA A N 1
ATOM 4818 C CA . ALA A 1 592 ? -26.663 -22.401 116.273 1.00 49.97 592 ALA A CA 1
ATOM 4819 C C . ALA A 1 592 ? -26.314 -21.780 114.905 1.00 49.97 592 ALA A C 1
ATOM 4821 O O . ALA A 1 592 ? -26.437 -22.446 113.881 1.00 49.97 592 ALA A O 1
ATOM 4822 N N . LEU A 1 593 ? -25.840 -20.528 114.886 1.00 47.53 593 LEU A N 1
ATOM 4823 C CA . LEU A 1 593 ? -25.307 -19.850 113.696 1.00 47.53 593 LEU A CA 1
ATOM 4824 C C . LEU A 1 593 ? -23.832 -20.200 113.401 1.00 47.53 593 LEU A C 1
ATOM 4826 O O . LEU A 1 593 ? -23.275 -19.693 112.431 1.00 47.53 593 LEU A O 1
ATOM 4830 N N . GLY A 1 594 ? -23.196 -21.055 114.216 1.00 49.97 594 GLY A N 1
ATOM 4831 C CA . GLY A 1 594 ? -21.828 -21.546 113.998 1.00 49.97 594 GLY A CA 1
ATOM 4832 C C . GLY A 1 594 ? -20.706 -20.554 114.338 1.00 49.97 594 GLY A C 1
ATOM 4833 O O . GLY A 1 594 ? -19.579 -20.743 113.892 1.00 49.97 594 GLY A O 1
ATOM 4834 N N . LEU A 1 595 ? -20.988 -19.502 115.116 1.00 52.12 595 LEU A N 1
ATOM 4835 C CA . LEU A 1 595 ? -20.064 -18.384 115.369 1.00 52.12 595 LEU A CA 1
ATOM 4836 C C . LEU A 1 595 ? -19.309 -18.464 116.717 1.00 52.12 595 LEU A C 1
ATOM 4838 O O . LEU A 1 595 ? -18.533 -17.561 117.018 1.00 52.12 595 LEU A O 1
ATOM 4842 N N . MET A 1 596 ? -19.500 -19.519 117.527 1.00 43.44 596 MET A N 1
ATOM 4843 C CA . MET A 1 596 ? -18.804 -19.747 118.813 1.00 43.44 596 MET A CA 1
ATOM 4844 C C . MET A 1 596 ? -18.524 -21.243 119.059 1.00 43.44 596 MET A C 1
ATOM 4846 O O . MET A 1 596 ? -19.448 -22.057 119.078 1.00 43.44 596 MET A O 1
ATOM 4850 N N . THR A 1 597 ? -17.263 -21.598 119.333 1.00 43.19 597 THR A N 1
ATOM 4851 C CA . THR A 1 597 ? -16.835 -22.947 119.749 1.00 43.19 597 THR A CA 1
ATOM 4852 C C . THR A 1 597 ? -15.971 -22.864 121.016 1.00 43.19 597 THR A C 1
ATOM 4854 O O . THR A 1 597 ? -14.875 -22.312 120.960 1.00 43.19 597 THR A O 1
ATOM 4857 N N . SER A 1 598 ? -16.434 -23.481 122.116 1.00 43.03 598 SER A N 1
ATOM 4858 C CA . SER A 1 598 ? -15.725 -23.807 123.383 1.00 43.03 598 SER A CA 1
ATOM 4859 C C . SER A 1 598 ? -15.938 -22.928 124.649 1.00 43.03 598 SER A C 1
ATOM 4861 O O . SER A 1 598 ? -16.514 -21.846 124.609 1.00 43.03 598 SER A O 1
ATOM 4863 N N . ASN A 1 599 ? -15.580 -23.538 125.793 1.00 38.75 599 ASN A N 1
ATOM 4864 C CA . ASN A 1 599 ? -16.046 -23.433 127.196 1.00 38.75 599 ASN A CA 1
ATOM 4865 C C . ASN A 1 599 ? -15.379 -22.277 128.005 1.00 38.75 599 ASN A C 1
ATOM 4867 O O . ASN A 1 599 ? -14.228 -21.951 127.720 1.00 38.75 599 ASN A O 1
ATOM 4871 N N . PRO A 1 600 ? -15.996 -21.682 129.055 1.00 38.72 600 PRO A N 1
ATOM 4872 C CA . PRO A 1 600 ? -15.501 -20.458 129.684 1.00 38.72 600 PRO A CA 1
ATOM 4873 C C . PRO A 1 600 ? -14.612 -20.746 130.905 1.00 38.72 600 PRO A C 1
ATOM 4875 O O . PRO A 1 600 ? -15.051 -20.576 132.031 1.00 38.72 600 PRO A O 1
ATOM 4878 N N . TYR A 1 601 ? -13.365 -21.166 130.698 1.00 37.56 601 TYR A N 1
ATOM 4879 C CA . TYR A 1 601 ? -12.287 -21.057 131.696 1.00 37.56 601 TYR A CA 1
ATOM 4880 C C . TYR A 1 601 ? -10.944 -21.112 130.964 1.00 37.56 601 TYR A C 1
ATOM 4882 O O . TYR A 1 601 ? -10.371 -22.183 130.812 1.00 37.56 601 TYR A O 1
ATOM 4890 N N . THR A 1 602 ? -10.477 -19.975 130.447 1.00 36.62 602 THR A N 1
ATOM 4891 C CA . THR A 1 602 ? -9.058 -19.589 130.285 1.00 36.62 602 THR A CA 1
ATOM 4892 C C . THR A 1 602 ? -8.987 -18.258 129.535 1.00 36.62 602 THR A C 1
ATOM 4894 O O . THR A 1 602 ? -9.701 -18.030 128.561 1.00 36.62 602 THR A O 1
ATOM 4897 N N . SER A 1 603 ? -8.159 -17.352 130.055 1.00 38.03 603 SER A N 1
ATOM 4898 C CA . SER A 1 603 ? -7.740 -16.115 129.395 1.00 38.03 603 SER A CA 1
ATOM 4899 C C . SER A 1 603 ? -7.030 -16.443 128.080 1.00 38.03 603 SER A C 1
ATOM 4901 O O . SER A 1 603 ? -6.294 -17.422 128.015 1.00 38.03 603 SER A O 1
ATOM 4903 N N . ASP A 1 604 ? -7.226 -15.583 127.082 1.00 39.09 604 ASP A N 1
ATOM 4904 C CA . ASP A 1 604 ? -6.516 -15.535 125.799 1.00 39.09 604 ASP A CA 1
ATOM 4905 C C . ASP A 1 604 ? -6.755 -16.675 124.798 1.00 39.09 604 ASP A C 1
ATOM 4907 O O . ASP A 1 604 ? -5.935 -17.572 124.616 1.00 39.09 604 ASP A O 1
ATOM 4911 N N . GLN A 1 605 ? -7.817 -16.534 123.998 1.00 36.53 605 GLN A N 1
ATOM 4912 C CA . GLN A 1 605 ? -7.858 -17.098 122.646 1.00 36.53 605 GLN A CA 1
ATOM 4913 C C . GLN A 1 605 ? -8.308 -16.034 121.633 1.00 36.53 605 GLN A C 1
ATOM 4915 O O . GLN A 1 605 ? -9.397 -15.466 121.720 1.00 36.53 605 GLN A O 1
ATOM 4920 N N . LYS A 1 606 ? -7.423 -15.737 120.672 1.00 35.75 606 LYS A N 1
ATOM 4921 C CA . LYS A 1 606 ? -7.679 -14.885 119.502 1.00 35.75 606 LYS A CA 1
ATOM 4922 C C . LYS A 1 606 ? -8.479 -15.692 118.474 1.00 35.75 606 LYS A C 1
ATOM 4924 O O . LYS A 1 606 ? -7.980 -16.704 117.994 1.00 35.75 606 LYS A O 1
ATOM 4929 N N . PHE A 1 607 ? -9.671 -15.233 118.097 1.00 36.12 607 PHE A N 1
ATOM 4930 C CA . PHE A 1 607 ? -10.416 -15.797 116.965 1.00 36.12 607 PHE A CA 1
ATOM 4931 C C . PHE A 1 607 ? -10.034 -15.072 115.665 1.00 36.12 607 PHE A C 1
ATOM 4933 O O . PHE A 1 607 ? -10.041 -13.843 115.611 1.00 36.12 607 PHE A O 1
ATOM 4940 N N . GLN A 1 608 ? -9.703 -15.834 114.619 1.00 31.52 608 GLN A N 1
ATOM 4941 C CA . GLN A 1 608 ? -9.538 -15.346 113.246 1.00 31.52 608 GLN A CA 1
ATOM 4942 C C . GLN A 1 608 ? -10.824 -15.633 112.463 1.00 31.52 608 GLN A C 1
ATOM 4944 O O . GLN A 1 608 ? -11.250 -16.781 112.382 1.00 31.52 608 GLN A O 1
ATOM 4949 N N . VAL A 1 609 ? -11.433 -14.600 111.878 1.00 34.84 609 VAL A N 1
ATOM 4950 C CA . VAL A 1 609 ? -12.556 -14.733 110.937 1.00 34.84 609 VAL A CA 1
ATOM 4951 C C . VAL A 1 609 ? -12.082 -14.238 109.576 1.00 34.84 609 VAL A C 1
ATOM 4953 O O . VAL A 1 609 ? -11.606 -13.111 109.459 1.00 34.84 609 VAL A O 1
ATOM 4956 N N . MET A 1 610 ? -12.197 -15.083 108.552 1.00 28.11 610 MET A N 1
ATOM 4957 C CA . MET A 1 610 ? -11.917 -14.725 107.162 1.00 28.11 610 MET A CA 1
ATOM 4958 C C . MET A 1 610 ? -13.193 -14.132 106.547 1.00 28.11 610 MET A C 1
ATOM 4960 O O . MET A 1 610 ? -14.201 -14.826 106.433 1.00 28.11 610 MET A O 1
ATOM 4964 N N . LEU A 1 611 ? -13.158 -12.856 106.159 1.00 33.72 611 LEU A N 1
ATOM 4965 C CA . LEU A 1 611 ? -14.139 -12.265 105.243 1.00 33.72 611 LEU A CA 1
ATOM 4966 C C . LEU A 1 611 ? -13.518 -12.238 103.835 1.00 33.72 611 LEU A C 1
ATOM 4968 O O . LEU A 1 611 ? -12.334 -11.915 103.720 1.00 33.72 611 LEU A O 1
ATOM 4972 N N . PRO A 1 612 ? -14.256 -12.572 102.761 1.00 30.33 612 PRO A N 1
ATOM 4973 C CA . PRO A 1 612 ? -13.677 -12.618 101.426 1.00 30.33 612 PRO A CA 1
ATOM 4974 C C . PRO A 1 612 ? -13.439 -11.194 100.902 1.00 30.33 612 PRO A C 1
ATOM 4976 O O . PRO A 1 612 ? -14.395 -10.436 100.750 1.00 30.33 612 PRO A O 1
ATOM 4979 N N . GLY A 1 613 ? -12.178 -10.847 100.602 1.00 43.66 613 GLY A N 1
ATOM 4980 C CA . GLY A 1 613 ? -11.850 -9.701 99.739 1.00 43.66 613 GLY A CA 1
ATOM 4981 C C . GLY A 1 613 ? -10.890 -8.619 100.255 1.00 43.66 613 GLY A C 1
ATOM 4982 O O . GLY A 1 613 ? -10.887 -7.544 99.662 1.00 43.66 613 GLY A O 1
ATOM 4983 N N . VAL A 1 614 ? -10.077 -8.841 101.301 1.00 34.28 614 VAL A N 1
ATOM 4984 C CA . VAL A 1 614 ? -9.002 -7.894 101.691 1.00 34.28 614 VAL A CA 1
ATOM 4985 C C . VAL A 1 614 ? -7.751 -8.636 102.196 1.00 34.28 614 VAL A C 1
ATOM 4987 O O . VAL A 1 614 ? -7.790 -9.271 103.248 1.00 34.28 614 VAL A O 1
ATOM 4990 N N . ASP A 1 615 ? -6.626 -8.508 101.484 1.00 34.41 615 ASP A N 1
ATOM 4991 C CA . ASP A 1 615 ? -5.303 -9.023 101.875 1.00 34.41 615 ASP A CA 1
ATOM 4992 C C . ASP A 1 615 ? -4.611 -8.079 102.881 1.00 34.41 615 ASP A C 1
ATOM 4994 O O . ASP A 1 615 ? -3.753 -7.278 102.522 1.00 34.41 615 ASP A O 1
ATOM 4998 N N . SER A 1 616 ? -4.999 -8.123 104.162 1.00 34.69 616 SER A N 1
ATOM 4999 C CA . SER A 1 616 ? -4.136 -7.694 105.283 1.00 34.69 616 SER A CA 1
ATOM 5000 C C . SER A 1 616 ? -4.675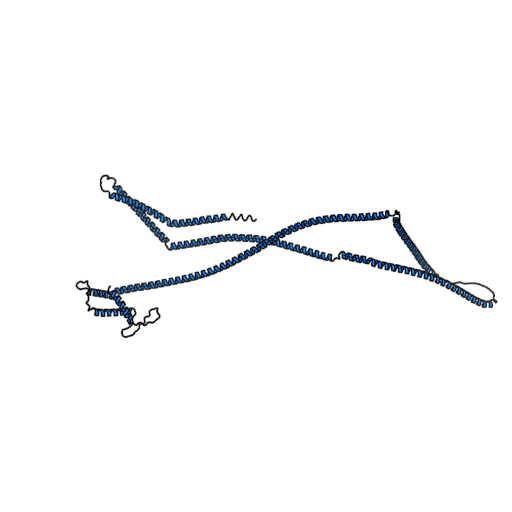 -8.166 106.642 1.00 34.69 616 SER A C 1
ATOM 5002 O O . SER A 1 616 ? -5.861 -8.048 106.942 1.00 34.69 616 SER A O 1
ATOM 5004 N N . MET A 1 617 ? -3.789 -8.712 107.486 1.00 30.16 617 MET A N 1
ATOM 5005 C CA . MET A 1 617 ? -4.102 -9.146 108.853 1.00 30.16 617 MET A CA 1
ATOM 5006 C C . MET A 1 617 ? -4.071 -7.960 109.828 1.00 30.16 617 MET A C 1
ATOM 5008 O O . MET A 1 617 ? -3.015 -7.370 110.043 1.00 30.16 617 MET A O 1
ATOM 5012 N N . VAL A 1 618 ? -5.194 -7.661 110.486 1.00 34.94 618 VAL A N 1
ATOM 5013 C CA . VAL A 1 618 ? -5.261 -6.702 111.605 1.00 34.94 618 VAL A CA 1
ATOM 5014 C C . VAL A 1 618 ? -5.741 -7.433 112.868 1.00 34.94 618 VAL A C 1
ATOM 5016 O O . VAL A 1 618 ? -6.802 -8.058 112.834 1.00 34.94 618 VAL A O 1
ATOM 5019 N N . PRO A 1 619 ? -5.005 -7.390 113.996 1.00 33.19 619 PRO A N 1
ATOM 5020 C CA . PRO A 1 619 ? -5.443 -8.017 115.236 1.00 33.19 619 PRO A CA 1
ATOM 5021 C C . PRO A 1 619 ? -6.496 -7.139 115.929 1.00 33.19 619 PRO A C 1
ATOM 5023 O O . PRO A 1 619 ? -6.181 -6.063 116.430 1.00 33.19 619 PRO A O 1
ATOM 5026 N N . PHE A 1 620 ? -7.745 -7.604 116.000 1.00 34.38 620 PHE A N 1
ATOM 5027 C CA . PHE A 1 620 ? -8.778 -6.976 116.829 1.00 34.38 620 PHE A CA 1
ATOM 5028 C C . PHE A 1 620 ? -8.802 -7.607 118.225 1.00 34.38 620 PHE A C 1
ATOM 5030 O O . PHE A 1 620 ? -8.917 -8.825 118.364 1.00 34.38 620 PHE A O 1
ATOM 5037 N N . SER A 1 621 ? -8.716 -6.780 119.272 1.00 35.38 621 SER A N 1
ATOM 5038 C CA . SER A 1 621 ? -9.015 -7.214 120.636 1.00 35.38 621 SER A CA 1
ATOM 5039 C C . SER A 1 621 ? -10.534 -7.326 120.811 1.00 35.38 621 SER A C 1
ATOM 5041 O O . SER A 1 621 ? -11.309 -6.432 120.462 1.00 35.38 621 SER A O 1
ATOM 5043 N N . THR A 1 622 ? -10.983 -8.455 121.347 1.00 41.22 622 THR A N 1
ATOM 5044 C CA . THR A 1 622 ? -12.397 -8.824 121.516 1.00 41.22 622 THR A CA 1
ATOM 5045 C C . THR A 1 622 ? -13.149 -7.979 122.555 1.00 41.22 622 THR A C 1
ATOM 5047 O O . THR A 1 622 ? -14.358 -8.144 122.706 1.00 41.22 622 THR A O 1
ATOM 5050 N N . SER A 1 623 ? -12.501 -7.017 123.228 1.00 43.53 623 SER A N 1
ATOM 5051 C CA . SER A 1 623 ? -13.157 -6.181 124.244 1.00 43.53 623 SER A CA 1
ATOM 5052 C C . SER A 1 623 ? -13.979 -5.019 123.667 1.00 43.53 623 SER A C 1
ATOM 5054 O O . SER A 1 623 ? -14.937 -4.585 124.303 1.00 43.53 623 SER A O 1
ATOM 5056 N N . HIS A 1 624 ? -13.675 -4.530 122.456 1.00 40.53 624 HIS A N 1
ATOM 5057 C CA . HIS A 1 624 ? -14.346 -3.342 121.897 1.00 40.53 624 HIS A CA 1
ATOM 5058 C C . HIS A 1 624 ? -15.545 -3.659 120.979 1.00 40.53 624 HIS A C 1
ATOM 5060 O O . HIS A 1 624 ? -16.508 -2.892 120.945 1.00 40.53 624 HIS A O 1
ATOM 5066 N N . CYS A 1 625 ? -15.558 -4.807 120.287 1.00 41.72 625 CYS A N 1
ATOM 5067 C CA . CYS A 1 625 ? -16.702 -5.217 119.451 1.00 41.72 625 CYS A CA 1
ATOM 5068 C C . CYS A 1 625 ? -17.848 -5.852 120.253 1.00 41.72 625 CYS A C 1
ATOM 5070 O O . CYS A 1 625 ? -19.012 -5.615 119.929 1.00 41.72 625 CYS A O 1
ATOM 5072 N N . ALA A 1 626 ? -17.548 -6.575 121.338 1.00 42.22 626 ALA A N 1
ATOM 5073 C CA . ALA A 1 626 ? -18.575 -7.134 122.219 1.00 42.22 626 ALA A CA 1
ATOM 5074 C C . ALA A 1 626 ? -19.423 -6.029 122.878 1.00 42.22 626 ALA A C 1
ATOM 5076 O O . ALA A 1 626 ? -20.645 -6.141 122.928 1.00 42.22 626 ALA A O 1
ATOM 5077 N N . CYS A 1 627 ? -18.808 -4.906 123.275 1.00 40.34 627 CYS A N 1
ATOM 5078 C CA . CYS A 1 627 ? -19.535 -3.737 123.779 1.00 40.34 627 CYS A CA 1
ATOM 5079 C C . CYS A 1 627 ? -20.408 -3.069 122.701 1.00 40.34 627 CYS A C 1
ATOM 5081 O O . CYS A 1 627 ? -21.520 -2.648 123.004 1.00 40.34 627 CYS A O 1
ATOM 5083 N N . ARG A 1 628 ? -19.963 -3.003 121.437 1.00 42.38 628 ARG A N 1
ATOM 5084 C CA . ARG A 1 628 ? -20.719 -2.338 120.356 1.00 42.38 628 ARG A CA 1
ATOM 5085 C C . ARG A 1 628 ? -21.914 -3.165 119.864 1.00 42.38 628 ARG A C 1
ATOM 5087 O O . ARG A 1 628 ? -22.985 -2.600 119.650 1.00 42.38 628 ARG A O 1
ATOM 5094 N N . MET A 1 629 ? -21.767 -4.490 119.770 1.00 44.62 629 MET A N 1
ATOM 5095 C CA . MET A 1 629 ? -22.887 -5.400 119.486 1.00 44.62 629 MET A CA 1
ATOM 5096 C C . MET A 1 629 ? -23.877 -5.467 120.651 1.00 44.62 629 MET A C 1
ATOM 5098 O O . MET A 1 629 ? -25.081 -5.442 120.412 1.00 44.62 629 MET A O 1
ATOM 5102 N N . MET A 1 630 ? -23.402 -5.462 121.904 1.00 45.16 630 MET A N 1
ATOM 5103 C CA . MET A 1 630 ? -24.287 -5.370 123.070 1.00 45.16 630 MET A CA 1
ATOM 5104 C C . MET A 1 630 ? -25.087 -4.063 123.059 1.00 45.16 630 MET A C 1
ATOM 5106 O O . MET A 1 630 ? -26.279 -4.117 123.321 1.00 45.16 630 MET A O 1
ATOM 5110 N N . PHE A 1 631 ? -24.495 -2.924 122.670 1.00 46.03 631 PHE A N 1
ATOM 5111 C CA . PHE A 1 631 ? -25.195 -1.633 122.561 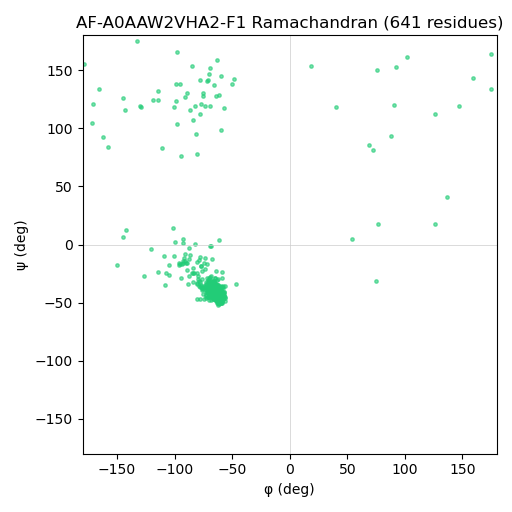1.00 46.03 631 PHE A CA 1
ATOM 5112 C C . PHE A 1 631 ? -26.244 -1.574 121.433 1.00 46.03 631 PHE A C 1
ATOM 5114 O O . PHE A 1 631 ? -27.305 -0.983 121.627 1.00 46.03 631 PHE A O 1
ATOM 5121 N N . GLN A 1 632 ? -25.997 -2.193 120.273 1.00 43.72 632 GLN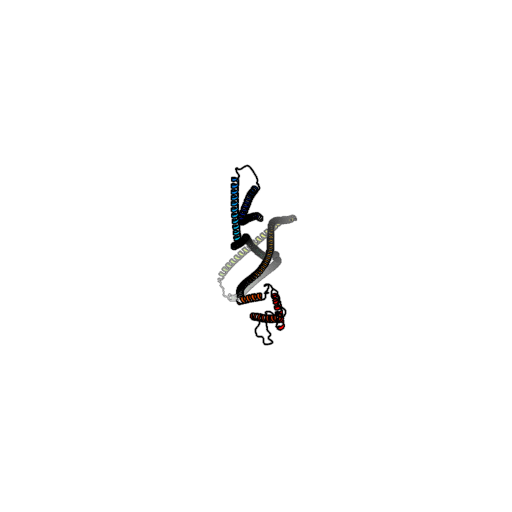 A N 1
ATOM 5122 C CA . GLN A 1 632 ? -26.990 -2.262 119.185 1.00 43.72 632 GLN A CA 1
ATOM 5123 C C . GLN A 1 632 ? -28.135 -3.229 119.500 1.00 43.72 632 GLN A C 1
ATOM 5125 O O . GLN A 1 632 ? -29.293 -2.921 119.224 1.00 43.72 632 GLN A O 1
ATOM 5130 N N . VAL A 1 633 ? -27.835 -4.356 120.149 1.00 46.31 633 VAL A N 1
ATOM 5131 C CA . VAL A 1 633 ? -28.853 -5.278 120.667 1.00 46.31 633 VAL A CA 1
ATOM 5132 C C . VAL A 1 633 ? -29.653 -4.614 121.799 1.00 46.31 633 VAL A C 1
ATOM 5134 O O . VAL A 1 633 ? -30.867 -4.786 121.847 1.00 46.31 633 VAL A O 1
ATOM 5137 N N . TYR A 1 634 ? -29.024 -3.769 122.631 1.00 44.31 634 TYR A N 1
ATOM 5138 C CA . TYR A 1 634 ? -29.692 -2.946 123.653 1.00 44.31 634 TYR A CA 1
ATOM 5139 C C . TYR A 1 634 ? -30.707 -1.964 123.045 1.00 44.31 634 TYR A C 1
ATOM 5141 O O . TYR A 1 634 ? -31.807 -1.828 123.570 1.00 44.31 634 TYR A O 1
ATOM 5149 N N . PHE A 1 635 ? -30.377 -1.316 121.920 1.00 43.78 635 PHE A N 1
ATOM 5150 C CA . PHE A 1 635 ? -31.288 -0.393 121.228 1.00 43.78 635 PHE A CA 1
ATOM 5151 C C . PHE A 1 635 ? -32.465 -1.116 120.559 1.00 43.78 635 PHE A C 1
ATOM 5153 O O . PHE A 1 635 ? -33.608 -0.704 120.728 1.00 43.78 635 PHE A O 1
ATOM 5160 N N . VAL A 1 636 ? -32.211 -2.242 119.883 1.00 44.31 636 VAL A N 1
ATOM 5161 C CA . VAL A 1 636 ? -33.269 -3.035 119.229 1.00 44.31 636 VAL A CA 1
ATOM 5162 C C . VAL A 1 636 ? -34.216 -3.677 120.255 1.00 44.31 636 VAL A C 1
ATOM 5164 O O . VAL A 1 636 ? -35.419 -3.744 120.016 1.00 44.31 636 VAL A O 1
ATOM 5167 N N . LEU A 1 637 ? -33.718 -4.091 121.429 1.00 40.59 637 LEU A N 1
ATOM 5168 C CA . LEU A 1 637 ? -34.556 -4.581 122.534 1.00 40.59 637 LEU A CA 1
ATOM 5169 C C . LEU A 1 637 ? -35.347 -3.467 123.236 1.00 40.59 637 LEU A C 1
ATOM 5171 O O . LEU A 1 637 ? -36.464 -3.724 123.679 1.00 40.59 637 LEU A O 1
ATOM 5175 N N . ILE A 1 638 ? -34.814 -2.243 123.318 1.00 43.03 638 ILE A N 1
ATOM 5176 C CA . ILE A 1 638 ? -35.555 -1.080 123.835 1.00 43.03 638 ILE A CA 1
ATOM 5177 C C . ILE A 1 638 ? -36.678 -0.667 122.869 1.00 43.03 638 ILE A C 1
ATOM 5179 O O . ILE A 1 638 ? -37.773 -0.352 123.335 1.00 43.03 638 ILE A O 1
ATOM 5183 N N . ASP A 1 639 ? -36.458 -0.735 121.553 1.00 38.12 639 ASP A N 1
ATOM 5184 C CA . ASP A 1 639 ? -37.495 -0.437 120.553 1.00 38.12 639 ASP A CA 1
ATOM 5185 C C . ASP A 1 639 ? -38.570 -1.540 120.468 1.00 38.12 639 ASP A C 1
ATOM 5187 O O . ASP A 1 639 ? -39.753 -1.236 120.326 1.00 38.12 639 ASP A O 1
ATOM 5191 N N . LEU A 1 640 ? -38.203 -2.813 120.665 1.00 39.44 640 LEU A N 1
ATOM 5192 C CA . LEU A 1 640 ? -39.148 -3.942 120.744 1.00 39.44 640 LEU A CA 1
ATOM 5193 C C . LEU A 1 640 ? -39.956 -4.003 122.052 1.00 39.44 640 LEU A C 1
ATOM 5195 O O . LEU A 1 640 ? -41.001 -4.643 122.073 1.00 39.44 640 LEU A O 1
ATOM 5199 N N . LEU A 1 641 ? -39.495 -3.368 123.136 1.00 39.03 641 LEU A N 1
ATOM 5200 C CA . LEU A 1 641 ? -40.243 -3.243 124.399 1.00 39.03 641 LEU A CA 1
ATOM 5201 C C . LEU A 1 641 ? -41.111 -1.970 124.465 1.00 39.03 641 LEU A C 1
ATOM 5203 O O . LEU A 1 641 ? -41.892 -1.816 125.406 1.00 39.03 641 LEU A O 1
ATOM 5207 N N . ARG A 1 642 ? -40.979 -1.059 123.486 1.00 37.19 642 ARG A N 1
ATOM 5208 C CA . ARG A 1 642 ? -41.807 0.153 123.327 1.00 37.19 642 ARG A CA 1
ATOM 5209 C C . ARG A 1 642 ? -42.981 -0.009 122.346 1.00 37.19 642 ARG A C 1
ATOM 5211 O O . ARG A 1 642 ? -43.887 0.823 122.397 1.00 37.19 642 ARG A O 1
ATOM 5218 N N . SER A 1 643 ? -42.979 -1.042 121.499 1.00 36.16 643 SER A N 1
ATOM 5219 C CA . SER A 1 643 ? -44.122 -1.509 120.684 1.00 36.16 643 SER A CA 1
ATOM 5220 C C . SER A 1 643 ? -44.836 -2.676 121.360 1.00 36.16 643 SER A C 1
ATOM 5222 O O . SER A 1 643 ? -46.005 -2.914 120.973 1.00 36.16 643 SER A O 1
#

Secondary structure (DSSP, 8-state):
-TTSSTTTTTTSHHHHHHHHHHHHHHHHHHHHHHHHHHHHHHHHHHHHHHHHHHHHHHHHHHHHHHHHHHHHHHHH--------SSHHHHHHHHHHHHHHHHHHHHHHHHHHHHHHHHHHHHHHHHTSHHHHHHHHHHHHHHHHHHHHHHHHHHHHHHHHHHHHHHHHHHHHHHHHHHHHHHHHHHHHHHHHHHHHHHHHHHHHHHHHHHHHHHHHSPPHHHHHHHHHHHHHHHHHHHHHHHHHHHHHHHHHHHHHHHHHHHHHHHHHHHHHHHHHHHHHHHHHHHHHHHHHHHHHHHHHHHHHHHTTTTTS--------------SSHHHHHHHHHHHHHHHHHHHHHHHHHHHHHHHHHHHHHHHHHHHHHHHHHHHSS---TTHHHHHHHHHHHHHHHHHHHHHHHHHHHHHHHHHHHHHHHHHHHHHHHHHHHHHHHHHHHHHHHHHHHHHHHHHHHHHHHHHHHHHHHHHHHHHHHHHHHHHHHHHHHHHHHHHHHHHHHHHHHHHHHHHHHHHHHHHHHHHHHHHHHHHTSHHHHHHHHHHHHHHHHTB-TTTSSSBPPPPTTSHHHHHHHHHHHHHHHHHHHHHHTT---S-S--S--PPP-PPTT--------HHHHHHHHHHHHHHHHHHHTT-

Sequence (643 aa):
MFNHLATLNSFVLPKTYYFANFFYGIMLAGNLFWLNMTLTIFNFPFKGELESTISELEESNRKLAILKAERDVAKGAFFPVLNRGNKQDQSTSRLHELKRLHGERLDILRHLSNLQSNLKNVKSICSSKAYLLLKDQLAKARADVAQYQALYEKLQVEKESLYWREKESHMKSELADVLHRSSAVADSRISDLELEIQRYTKEKDLIETKLQEASKEPGRREIIAEFKALVSSFPEKMGSMQNHLAKHKETAADIHRLRANVESLTDVIGRKAKELETLTSRSAQQNAEVQKLQAMISDLKVTEKDLKLFLEMYGHQLVDSREKTGLSDVLKSKHEETEAYLSEIETIGQAYDDMQTQNQQLLQQITERDDYNVKKLFRHLPLEYTIVGSSWFLFQLVLEGVRARQTEDALLMEKRMLEKAVQQTRKTVDFYDYKAGKIEDQLKGYSDHIQRLAEDRVQNAAALENTQRRLLDVRKSSQQLMGTLDEAQSQVEGSRASLAQLQIELEKERFERKRVEEDLDTLRRKAEQLKSQAEGSSVAEKLRQELREYKEILKCSVCLDRRKEINETVSVLVYKELLRRVTVSAQFVLQALGLMTSNPYTSDQKFQVMLPGVDSMVPFSTSHCACRMMFQVYFVLIDLLRS